Protein 4K4C (pdb70)

Radius of gyration: 22.07 Å; Cα contacts (8 Å, |Δi|>4): 1581; chains: 4; bounding box: 54×56×49 Å

GO terms:
  GO:0005515 protein binding (F, IPI)
  GO:0016289 acyl-CoA hydrolase activity (F, IDA)
  GO:0005829 cytosol (C, IDA)
  GO:0016788 hydrolase activity, acting on ester bonds (F, IDA)
  GO:0016790 thiolester hydrolase activity (F, IDA)
  GO:0042802 identical protein binding (F, IDA)
  GO:0009239 enterobactin biosynthetic process (P, IMP)

Organism: Escherichia coli (strain K12) (NCBI:txid83333)

Nearest PDB structures (foldseek):
  4k4c-assembly1_D  TM=1.007E+00  e=5.378E-30  Escherichia coli K-12
  1vh9-assembly1_A  TM=9.965E-01  e=1.168E-26  Escherichia coli
  1vh5-assembly1_A  TM=9.904E-01  e=1.050E-21  Escherichia coli
  1vi8-assembly1_B  TM=9.900E-01  e=7.384E-21  Escherichia coli
  3lz7-assembly1_A  TM=9.759E-01  e=2.017E-20  Haemophilus influenzae

Sequence (548 aa):
MIWKRHLTLDELNATSDNTMVAHLGIVVYTRLGDDVLEAEMPVDTRTHQPFGLLHGGASAALAETLGSMAGFMMTRDGQCVVGTEELNATHHRPVSEGKVRGVCQPLHLGRQNQSWEIVVFDEQGRRCCCCTCRLGTAVLGMIWKRHLTLDELNATSDNTMVAHLGIVVYTRLGDDVLEEAEMPVDTRTHQPFGLLHGGASAALAETLGSMAGFMMTRDGQCVVGTEELNATHHRPVSEGKVRGVCQPLHLGRQNQSWEIVVFDEQGRRRCCCCTCRLGTAVLGMIWKRHLTLDELNATSDNTMVAHLGIVYTRLGDDVLEAEMPVDTRTHQPFGLLHGGASAALAETLGSMAGFMMTRDGQCVVGTTEELNATHHRPVSEGKVRGVCQPLHLGRQNQSWEIVVFDEQGRRCCCCTCRLGTAVLGMIWKRHLTLDELNATSDNTMVAHLGIVYTRLGDDVVLEAEMPVDTRTHQPFGLLHGGASAALAETLGSMAGFMMTRDGQCCVVGTEELNATHHRPVSEGKVRGVCQPLHLGRQNQSWEIVVFDEQGRRCCCTCRLGTAVLG

Solvent-accessible surface area: 20728 Å² total; per-residue (Å²): 142,44,14,84,39,122,33,82,57,117,89,0,46,56,39,4,95,113,6,0,2,48,48,0,16,7,72,3,51,117,56,12,96,61,7,0,10,0,52,0,16,12,46,67,84,0,36,29,38,97,37,46,19,6,12,0,0,5,0,0,0,0,8,4,0,0,23,5,0,0,25,0,22,2,148,130,76,49,43,6,33,11,36,13,0,1,0,15,34,23,81,94,10,70,117,31,112,1,100,0,17,1,65,36,32,24,64,26,199,76,56,7,2,0,44,0,8,0,42,9,98,121,51,107,70,6,1,9,1,8,0,10,1,8,17,76,102,114,58,18,110,38,101,26,78,60,117,93,0,43,58,42,4,96,113,7,0,1,48,44,0,21,8,60,4,51,122,26,13,83,58,10,0,18,0,47,0,16,9,47,78,86,0,37,28,38,105,35,46,20,6,12,0,0,4,0,0,0,0,8,4,0,0,23,5,0,0,29,0,22,4,148,129,79,46,42,8,33,11,30,13,0,0,0,13,31,21,94,98,12,64,139,31,103,0,78,0,17,0,67,37,32,44,69,26,199,93,60,8,2,0,42,0,9,1,44,18,129,143,43,99,60,5,2,9,1,8,0,11,1,8,18,65,109,134,53,14,93,39,134,46,77,55,120,82,0,40,67,45,2,95,126,13,0,1,36,47,0,16,4,75,3,49,122,53,16,89,67,7,0,14,0,39,0,34,10,47,70,76,0,35,28,41,99,36,43,20,6,11,0,0,5,0,0,0,0,7,4,0,0,24,5,0,0,30,0,14,0,151,132,72,37,71,12,40,12,38,8,0,0,0,15,33,20,89,100,12,63,127,39,85,0,82,0,17,0,71,37,27,42,73,26,211,79,54,8,3,1,43,0,10,1,45,10,97,119,54,106,65,4,2,10,1,8,0,8,1,15,18,76,110,118,44,6,132,61,124,40,71,60,121,85,0,48,61,38,6,98,115,6,0,1,49,51,0,18,6,76,3,53,122,44,20,93,64,7,0,18,0,53,0,18,7,45,70,85,0,33,27,40,94,34,46,21,6,11,0,0,3,0,0,0,0,6,4,0,0,22,6,0,0,22,0,30,1,155,133,71,23,75,9,37,13,43,13,0,2,0,11,33,21,81,90,16,56,133,42,83,0,78,0,17,0,75,37,26,41,68,24,221,118,58,7,4,0,43,0,7,0,42,7,118,135,40,96,65,4,2,10,1,9,0,15,1,13,20,72,90

Foldseek 3Di:
DQFPADDDQVRVQVVCPPHVCVQQVKGWDDDDPFKTKIKGFQDPSQDDPVQWGHPVSVQVVQQSRVQVSLVRNDDPPKHKDWDDKDKDFADIHRGDMKMKMKGWPANDPFKTKIWIFIAHPVRDTGMIMIIMMTIGD/DLFPADDDQVRLQVVCPPHVCVQQVWGWDDDDPFKTKIKGWQDPSQDDPPQWGDVVVVQVRVQSRAQVSLVRNDDPVKHKHWDDKDKDFADIHRGDMKMKMKGWDDDDPFKTKIWIFIAGPVRHTGMIMIIMMTMDD/DQFPADDDQVRLQVVQPPHVCVQQPKGWDDDDPFKTKIKGFQDPSQDDPVQWGHPVSVQVNVLSRVLVSLVRNDDPPKHKDWDDKDKDFADIHRGTMKMKMKGWDADDPFKTKIWIWIGGPVGHTGMIMMIMMTIGD/DQFPADDDQVRLQVVCPPHVCVQQVKGWDDDDPFKTKIKGWQDPSQDDPPQWGHVVSVQVRVLSRVLVRVQRNADDVKHKDWDDKDKDFAAIHRGGMKMKMKGWDDDDQFKTKIWIFIADPVRHTGMIMMIMMGMDD

CATH classification: 3.10.129.10

Structure (mmCIF, N/CA/C/O backbone):
data_4K4C
#
_entry.id   4K4C
#
_cell.length_a   51.470
_cell.length_b   59.175
_cell.length_c   85.829
_cell.angle_alpha   90.00
_cell.angle_beta   90.20
_cell.angle_gamma   90.00
#
_symmetry.space_group_name_H-M   'P 1 21 1'
#
loop_
_entity.id
_entity.type
_entity.pdbx_description
1 polymer 'Proofreading thioesterase EntH'
2 non-polymer 'phenacyl coenzyme A'
3 water water
#
loop_
_atom_site.group_PDB
_atom_site.id
_atom_site.type_symbol
_atom_site.label_atom_id
_atom_site.label_alt_id
_atom_site.label_comp_id
_atom_site.label_asym_id
_atom_site.label_entity_id
_atom_site.label_seq_id
_atom_site.pdbx_PDB_ins_code
_atom_site.Cartn_x
_atom_site.Cartn_y
_atom_site.Cartn_z
_atom_site.occupancy
_atom_site.B_iso_or_equiv
_atom_site.auth_seq_id
_atom_site.auth_comp_id
_atom_site.auth_asym_id
_atom_site.auth_atom_id
_atom_site.pdbx_PDB_model_num
ATOM 1 N N . MET A 1 1 ? 25.889 4.594 -1.561 1.00 44.28 1 MET A N 1
ATOM 2 C CA . MET A 1 1 ? 25.939 3.568 -0.519 1.00 46.07 1 MET A CA 1
ATOM 3 C C . MET A 1 1 ? 26.563 4.164 0.739 1.00 35.47 1 MET A C 1
ATOM 4 O O . MET A 1 1 ? 27.764 4.419 0.783 1.00 44.35 1 MET A O 1
ATOM 9 N N . ILE A 1 2 ? 25.742 4.392 1.760 1.00 40.80 2 ILE A N 1
ATOM 10 C CA . ILE A 1 2 ? 26.163 5.202 2.905 1.00 35.18 2 ILE A CA 1
ATOM 11 C C . ILE A 1 2 ? 27.136 4.514 3.875 1.00 28.10 2 ILE A C 1
ATOM 12 O O . ILE A 1 2 ? 27.990 5.173 4.464 1.00 36.01 2 ILE A O 1
ATOM 17 N N . TRP A 1 3 ? 27.025 3.196 4.023 1.00 34.81 3 TRP A N 1
ATOM 18 C CA . TRP A 1 3 ? 27.763 2.478 5.073 1.00 28.47 3 TRP A CA 1
ATOM 19 C C . TRP A 1 3 ? 29.278 2.625 4.999 1.00 39.33 3 TRP A C 1
ATOM 20 O O . TRP A 1 3 ? 29.884 2.479 3.931 1.00 41.76 3 TRP A O 1
ATOM 31 N N . LYS A 1 4 ? 29.887 2.889 6.150 1.00 27.13 4 LYS A N 1
ATOM 32 C CA . LYS A 1 4 ? 31.338 3.016 6.238 1.00 34.37 4 LYS A CA 1
ATOM 33 C C . LYS A 1 4 ? 31.950 1.776 6.876 1.00 35.67 4 LYS A C 1
ATOM 34 O O . LYS A 1 4 ? 33.133 1.472 6.685 1.00 36.56 4 LYS A O 1
ATOM 40 N N . ARG A 1 5 ? 31.121 1.055 7.620 1.00 24.46 5 ARG A N 1
ATOM 41 C CA . ARG A 1 5 ? 31.519 -0.197 8.236 1.00 34.80 5 ARG A CA 1
ATOM 42 C C . ARG A 1 5 ? 30.607 -1.266 7.663 1.00 41.24 5 ARG A C 1
ATOM 43 O O . ARG A 1 5 ? 29.384 -1.135 7.714 1.00 39.58 5 ARG A O 1
ATOM 51 N N . HIS A 1 6 ? 31.189 -2.321 7.110 1.00 39.13 6 HIS A N 1
ATOM 52 C CA . HIS A 1 6 ? 30.397 -3.278 6.349 1.00 37.36 6 HIS A CA 1
ATOM 53 C C . HIS A 1 6 ? 30.218 -4.597 7.076 1.00 37.81 6 HIS A C 1
ATOM 54 O O . HIS A 1 6 ? 31.188 -5.299 7.361 1.00 39.63 6 HIS A O 1
ATOM 61 N N . LEU A 1 7 ? 28.963 -4.908 7.392 1.00 34.26 7 LEU A N 1
ATOM 62 C CA . LEU A 1 7 ? 28.607 -6.160 8.048 1.00 31.00 7 LEU A CA 1
ATOM 63 C C . LEU A 1 7 ? 27.556 -6.882 7.211 1.00 30.36 7 LEU A C 1
ATOM 64 O O . LEU A 1 7 ? 26.709 -6.240 6.585 1.00 30.03 7 LEU A O 1
ATOM 69 N N . THR A 1 8 ? 27.602 -8.210 7.192 1.00 28.27 8 THR A N 1
ATOM 70 C CA . THR A 1 8 ? 26.540 -8.985 6.562 1.00 28.58 8 THR A CA 1
ATOM 71 C C . THR A 1 8 ? 25.374 -9.072 7.539 1.00 24.63 8 THR A C 1
ATOM 72 O O . THR A 1 8 ? 25.517 -8.691 8.705 1.00 25.75 8 THR A O 1
ATOM 76 N N . LEU A 1 9 ? 24.227 -9.567 7.070 1.00 22.39 9 LEU A N 1
ATOM 77 C CA . LEU A 1 9 ? 23.073 -9.780 7.942 1.00 25.87 9 LEU A CA 1
ATOM 78 C C . LEU A 1 9 ? 23.410 -10.808 9.012 1.00 28.62 9 LEU A C 1
ATOM 79 O O . LEU A 1 9 ? 22.956 -10.705 10.152 1.00 23.61 9 LEU A O 1
ATOM 84 N N . ASP A 1 10 ? 24.211 -11.806 8.639 1.00 31.14 10 ASP A N 1
ATOM 85 C CA . ASP A 1 10 ? 24.680 -12.804 9.595 1.00 27.04 10 ASP A CA 1
ATOM 86 C C . ASP A 1 10 ? 25.506 -12.189 10.724 1.00 28.41 10 ASP A C 1
ATOM 87 O O . ASP A 1 10 ? 25.339 -12.546 11.896 1.00 26.20 10 ASP A O 1
ATOM 92 N N . GLU A 1 11 ? 26.414 -11.285 10.372 1.00 22.79 11 GLU A N 1
ATOM 93 C CA . GLU A 1 11 ? 27.219 -10.616 11.386 1.00 24.44 11 GLU A CA 1
ATOM 94 C C . GLU A 1 11 ? 26.334 -9.713 12.238 1.00 29.46 11 GLU A C 1
ATOM 95 O O . GLU A 1 11 ? 26.464 -9.682 13.461 1.00 24.71 11 GLU A O 1
ATOM 101 N N . LEU A 1 12 ? 25.436 -8.975 11.585 1.00 22.92 12 LEU A N 1
ATOM 102 C CA . LEU A 1 12 ? 24.479 -8.133 12.305 1.00 22.34 12 LEU A CA 1
ATOM 103 C C . LEU A 1 12 ? 23.666 -8.952 13.308 1.00 20.99 12 LEU A C 1
ATOM 104 O O . LEU A 1 12 ? 23.563 -8.591 14.482 1.00 21.18 12 LEU A O 1
ATOM 109 N N . ASN A 1 13 ? 23.103 -10.067 12.848 1.00 24.65 13 ASN A N 1
ATOM 110 C CA . ASN A 1 13 ? 22.280 -10.898 13.725 1.00 22.33 13 ASN A CA 1
ATOM 111 C C . ASN A 1 13 ? 23.059 -11.540 14.870 1.00 22.71 13 ASN A C 1
ATOM 112 O O . ASN A 1 13 ? 22.506 -11.795 15.953 1.00 20.49 13 ASN A O 1
ATOM 117 N N . ALA A 1 14 ? 24.349 -11.775 14.645 1.00 24.93 14 ALA A N 1
ATOM 118 C CA . ALA A 1 14 ? 25.206 -12.312 15.701 1.00 26.70 14 ALA A CA 1
ATOM 119 C C . ALA A 1 14 ? 25.495 -11.277 16.789 1.00 29.03 14 ALA A C 1
ATOM 120 O O . ALA A 1 14 ? 25.772 -11.647 17.935 1.00 27.58 14 ALA A O 1
ATOM 122 N N . THR A 1 15 ? 25.436 -9.989 16.446 1.00 23.90 15 THR A N 1
ATOM 123 C CA . THR A 1 15 ? 25.619 -8.940 17.460 1.00 19.07 15 THR A CA 1
ATOM 124 C C . THR A 1 15 ? 24.525 -8.983 18.521 1.00 19.51 15 THR A C 1
ATOM 125 O O . THR A 1 15 ? 24.701 -8.471 19.630 1.00 28.16 15 THR A O 1
ATOM 129 N N . SER A 1 16 ? 23.400 -9.599 18.182 1.00 21.57 16 SER A N 1
ATOM 130 C CA . SER A 1 16 ? 22.239 -9.590 19.062 1.00 21.15 16 SER A CA 1
ATOM 131 C C . SER A 1 16 ? 22.362 -10.563 20.209 1.00 22.91 16 SER A C 1
ATOM 132 O O . SER A 1 16 ? 21.632 -10.443 21.186 1.00 20.66 16 SER A O 1
ATOM 135 N N . ASP A 1 17 ? 23.296 -11.507 20.090 1.00 28.22 17 ASP A N 1
ATOM 136 C CA . ASP A 1 17 ? 23.542 -12.506 21.132 1.00 32.61 17 ASP A CA 1
ATOM 137 C C . ASP A 1 17 ? 23.640 -11.889 22.520 1.00 23.30 17 ASP A C 1
ATOM 138 O O . ASP A 1 17 ? 24.408 -10.943 22.739 1.00 24.75 17 ASP A O 1
ATOM 143 N N . ASN A 1 18 ? 22.871 -12.445 23.452 1.00 20.30 18 ASN A N 1
ATOM 144 C CA . ASN A 1 18 ? 22.875 -11.989 24.839 1.00 26.41 18 ASN A CA 1
ATOM 145 C C . ASN A 1 18 ? 22.578 -10.495 24.985 1.00 27.71 18 ASN A C 1
ATOM 146 O O . ASN A 1 18 ? 23.156 -9.822 25.840 1.00 19.62 18 ASN A O 1
ATOM 151 N N . THR A 1 19 ? 21.691 -9.980 24.134 1.00 21.36 19 THR A N 1
ATOM 152 C CA . THR A 1 19 ? 21.182 -8.618 24.290 1.00 17.55 19 THR A CA 1
ATOM 153 C C . THR A 1 19 ? 19.659 -8.618 24.241 1.00 20.68 19 THR A C 1
ATOM 154 O O . THR A 1 19 ? 19.033 -9.650 23.974 1.00 16.58 19 THR A O 1
ATOM 158 N N . MET A 1 20 ? 19.072 -7.451 24.492 1.00 17.68 20 MET A N 1
ATOM 159 C CA . MET A 1 20 ? 17.630 -7.256 24.394 1.00 15.53 20 MET A CA 1
ATOM 160 C C . MET A 1 20 ? 17.150 -7.469 22.973 1.00 13.26 20 MET A C 1
ATOM 161 O O . MET A 1 20 ? 15.971 -7.782 22.749 1.00 14.44 20 MET A O 1
ATOM 166 N N . VAL A 1 21 ? 18.038 -7.261 22.000 1.00 18.90 21 VAL A N 1
ATOM 167 C CA . VAL A 1 21 ? 17.638 -7.369 20.600 1.00 16.53 21 VAL A CA 1
ATOM 168 C C . VAL A 1 21 ? 17.186 -8.795 20.314 1.00 19.37 21 VAL A C 1
ATOM 169 O O . VAL A 1 21 ? 16.054 -9.023 19.873 1.00 14.93 21 VAL A O 1
ATOM 173 N N . ALA A 1 22 ? 18.055 -9.752 20.604 1.00 15.29 22 ALA A N 1
ATOM 174 C CA . ALA A 1 22 ? 17.691 -11.168 20.482 1.00 19.46 22 ALA A CA 1
ATOM 175 C C . ALA A 1 22 ? 16.557 -11.531 21.443 1.00 21.24 22 ALA A C 1
ATOM 176 O O . ALA A 1 22 ? 15.710 -12.372 21.146 1.00 16.66 22 ALA A O 1
ATOM 178 N N . HIS A 1 23 ? 16.529 -10.889 22.601 1.00 19.67 23 HIS A N 1
ATOM 179 C CA . HIS A 1 23 ? 15.517 -11.215 23.597 1.00 16.62 23 HIS A CA 1
ATOM 180 C C . HIS A 1 23 ? 14.095 -10.879 23.093 1.00 16.43 23 HIS A C 1
ATOM 181 O O . HIS A 1 23 ? 13.139 -11.578 23.424 1.00 16.02 23 HIS A O 1
ATOM 188 N N . LEU A 1 24 ? 13.959 -9.830 22.281 1.00 15.45 24 LEU A N 1
ATOM 189 C CA . LEU A 1 24 ? 12.651 -9.470 21.699 1.00 16.27 24 LEU A CA 1
ATOM 190 C C . LEU A 1 24 ? 12.355 -10.198 20.401 1.00 16.20 24 LEU A C 1
ATOM 191 O O . LEU A 1 24 ? 11.306 -9.982 19.777 1.00 15.77 24 LEU A O 1
ATOM 196 N N . GLY A 1 25 ? 13.279 -11.050 19.983 1.00 14.16 25 GLY A N 1
ATOM 197 C CA . GLY A 1 25 ? 13.068 -11.846 18.788 1.00 16.69 25 GLY A CA 1
ATOM 198 C C . GLY A 1 25 ? 13.293 -11.026 17.541 1.00 17.75 25 GLY A C 1
ATOM 199 O O . GLY A 1 25 ? 12.829 -11.376 16.457 1.00 17.13 25 GLY A O 1
ATOM 200 N N . ILE A 1 26 ? 14.013 -9.922 17.692 1.00 19.30 26 ILE A N 1
ATOM 201 C CA . ILE A 1 26 ? 14.313 -9.082 16.543 1.00 15.63 26 ILE A CA 1
ATOM 202 C C . ILE A 1 26 ? 15.380 -9.738 15.672 1.00 13.09 26 ILE A C 1
ATOM 203 O O . ILE A 1 26 ? 16.419 -10.181 16.163 1.00 18.47 26 ILE A O 1
ATOM 208 N N A VAL A 1 27 ? 15.121 -9.834 14.377 0.0000 16.74 27 VAL A N 1
ATOM 209 N N B VAL A 1 27 ? 15.108 -9.756 14.371 1.00 16.70 27 VAL A N 1
ATOM 210 C CA A VAL A 1 27 ? 16.151 -10.291 13.456 0.0000 17.61 27 VAL A CA 1
ATOM 211 C CA B VAL A 1 27 ? 16.004 -10.322 13.368 1.00 17.54 27 VAL A CA 1
ATOM 212 C C A VAL A 1 27 ? 16.214 -9.373 12.245 0.0000 18.43 27 VAL A C 1
ATOM 213 C C B VAL A 1 27 ? 16.183 -9.312 12.244 1.00 18.46 27 VAL A C 1
ATOM 214 O O A VAL A 1 27 ? 15.197 -9.037 11.633 0.0000 17.83 27 VAL A O 1
ATOM 215 O O B VAL A 1 27 ? 15.194 -8.862 11.667 1.00 17.57 27 VAL A O 1
ATOM 222 N N . TYR A 1 28 ? 17.427 -8.944 11.930 1.00 17.03 28 TYR A N 1
ATOM 223 C CA . TYR A 1 28 ? 17.669 -8.065 10.794 1.00 21.07 28 TYR A CA 1
ATOM 224 C C . TYR A 1 28 ? 17.391 -8.831 9.511 1.00 24.94 28 TYR A C 1
ATOM 225 O O . TYR A 1 28 ? 17.814 -9.977 9.358 1.00 23.04 28 TYR A O 1
ATOM 234 N N . THR A 1 29 ? 16.695 -8.192 8.579 1.00 17.94 29 THR A N 1
ATOM 235 C CA . THR A 1 29 ? 16.120 -8.905 7.456 1.00 20.16 29 THR A CA 1
ATOM 236 C C . THR A 1 29 ? 16.569 -8.315 6.141 1.00 23.17 29 THR A C 1
ATOM 237 O O . THR A 1 29 ? 16.500 -8.971 5.110 1.00 20.40 29 THR A O 1
ATOM 241 N N . ARG A 1 30 ? 17.035 -7.073 6.180 1.00 19.75 30 ARG A N 1
ATOM 242 C CA . ARG A 1 30 ? 17.507 -6.423 4.961 1.00 21.40 30 ARG A CA 1
ATOM 243 C C . ARG A 1 30 ? 18.526 -5.330 5.247 1.00 24.05 30 ARG A C 1
ATOM 244 O O . ARG A 1 30 ? 18.321 -4.473 6.128 1.00 19.20 30 ARG A O 1
ATOM 252 N N . LEU A 1 31 ? 19.628 -5.365 4.499 1.00 22.23 31 LEU A N 1
ATOM 253 C CA . LEU A 1 31 ? 20.601 -4.276 4.506 1.00 19.59 31 LEU A CA 1
ATOM 254 C C . LEU A 1 31 ? 20.693 -3.747 3.096 1.00 26.71 31 LEU A C 1
ATOM 255 O O . LEU A 1 31 ? 21.242 -4.413 2.216 1.00 21.98 31 LEU A O 1
ATOM 260 N N . GLY A 1 32 ? 20.126 -2.565 2.872 1.00 19.13 32 GLY A N 1
ATOM 261 C CA . GLY A 1 32 ? 20.164 -1.943 1.560 1.00 23.96 32 GLY A CA 1
ATOM 262 C C . GLY A 1 32 ? 21.247 -0.891 1.530 1.00 25.26 32 GLY A C 1
ATOM 263 O O . GLY A 1 32 ? 22.003 -0.734 2.506 1.00 26.17 32 GLY A O 1
ATOM 264 N N . ASP A 1 33 ? 21.331 -0.165 0.419 1.00 24.57 33 ASP A N 1
ATOM 265 C CA . ASP A 1 33 ? 22.355 0.859 0.265 1.00 24.82 33 ASP A CA 1
ATOM 266 C C . ASP A 1 33 ? 22.226 1.973 1.299 1.00 26.79 33 ASP A C 1
ATOM 267 O O . ASP A 1 33 ? 23.230 2.545 1.729 1.00 29.61 33 ASP A O 1
ATOM 272 N N . ASP A 1 34 ? 20.991 2.279 1.693 1.00 26.86 34 ASP A N 1
ATOM 273 C CA . ASP A 1 34 ? 20.725 3.391 2.605 1.00 29.06 34 ASP A CA 1
ATOM 274 C C . ASP A 1 34 ? 19.567 3.043 3.521 1.00 25.22 34 ASP A C 1
ATOM 275 O O . ASP A 1 34 ? 18.816 3.926 3.949 1.00 19.45 34 ASP A O 1
ATOM 280 N N . VAL A 1 35 ? 19.397 1.757 3.792 1.00 19.23 35 VAL A N 1
ATOM 281 C CA . VAL A 1 35 ? 18.271 1.301 4.590 1.00 23.24 35 VAL A CA 1
ATOM 282 C C . VAL A 1 35 ? 18.648 0.045 5.362 1.00 22.01 35 VAL A C 1
ATOM 283 O O . VAL A 1 35 ? 19.357 -0.826 4.841 1.00 19.83 35 VAL A O 1
ATOM 287 N N . LEU A 1 36 ? 18.192 -0.025 6.612 1.00 14.43 36 LEU A N 1
ATOM 288 C CA . LEU A 1 36 ? 18.334 -1.216 7.452 1.00 18.86 36 LEU A CA 1
ATOM 289 C C . LEU A 1 36 ? 16.934 -1.654 7.885 1.00 20.41 36 LEU A C 1
ATOM 290 O O . LEU A 1 36 ? 16.127 -0.816 8.297 1.00 18.87 36 LEU A O 1
ATOM 295 N N . GLU A 1 37 ? 16.627 -2.946 7.783 1.00 16.03 37 GLU A N 1
ATOM 296 C CA . GLU A 1 37 ? 15.298 -3.431 8.171 1.00 17.53 37 GLU A CA 1
ATOM 297 C C . GLU A 1 37 ? 15.394 -4.619 9.118 1.00 22.88 37 GLU A C 1
ATOM 298 O O . GLU A 1 37 ? 16.289 -5.451 8.993 1.00 19.61 37 GLU A O 1
ATOM 304 N N . ALA A 1 38 ? 14.466 -4.694 10.066 1.00 22.10 38 ALA A N 1
ATOM 305 C CA . ALA A 1 38 ? 14.380 -5.864 10.935 1.00 18.78 38 ALA A CA 1
ATOM 306 C C . ALA A 1 38 ? 12.924 -6.219 11.200 1.00 17.35 38 ALA A C 1
ATOM 307 O O . ALA A 1 38 ? 12.039 -5.371 11.060 1.00 16.49 38 ALA A O 1
ATOM 309 N N . GLU A 1 39 ? 12.683 -7.477 11.575 1.00 17.33 39 GLU A N 1
ATOM 310 C CA . GLU A 1 39 ? 11.341 -7.953 11.904 1.00 17.50 39 GLU A CA 1
ATOM 311 C C . GLU A 1 39 ? 11.295 -8.242 13.393 1.00 15.52 39 GLU A C 1
ATOM 312 O O . GLU A 1 39 ? 12.322 -8.538 14.006 1.00 18.76 39 GLU A O 1
ATOM 318 N N . MET A 1 40 ? 10.102 -8.162 13.970 1.00 16.90 40 MET A N 1
ATOM 319 C CA . MET A 1 40 ? 9.931 -8.401 15.398 1.00 18.69 40 MET A CA 1
ATOM 320 C C . MET A 1 40 ? 8.596 -9.075 15.594 1.00 16.07 40 MET A C 1
ATOM 321 O O . MET A 1 40 ? 7.594 -8.633 15.031 1.00 15.98 40 MET A O 1
ATOM 326 N N . PRO A 1 41 ? 8.566 -10.140 16.411 1.00 15.18 41 PRO A N 1
ATOM 327 C CA . PRO A 1 41 ? 7.299 -10.838 16.642 1.00 17.31 41 PRO A CA 1
ATOM 328 C C . PRO A 1 41 ? 6.327 -10.018 17.482 1.00 20.46 41 PRO A C 1
ATOM 329 O O . PRO A 1 41 ? 6.755 -9.224 18.325 1.00 20.17 41 PRO A O 1
ATOM 333 N N . VAL A 1 42 ? 5.029 -10.206 17.252 1.00 18.52 42 VAL A N 1
ATOM 334 C CA . VAL A 1 42 ? 4.026 -9.694 18.180 1.00 18.14 42 VAL A CA 1
ATOM 335 C C . VAL A 1 42 ? 3.506 -10.884 18.977 1.00 23.43 42 VAL A C 1
ATOM 336 O O . VAL A 1 42 ? 2.530 -11.528 18.587 1.00 21.15 42 VAL A O 1
ATOM 340 N N . ASP A 1 43 ? 4.196 -11.203 20.069 1.00 18.84 43 ASP A N 1
ATOM 341 C CA . ASP A 1 43 ? 3.776 -12.308 20.933 1.00 19.86 43 ASP A CA 1
ATOM 342 C C . ASP A 1 43 ? 4.034 -11.960 22.396 1.00 17.81 43 ASP A C 1
ATOM 343 O O . ASP A 1 43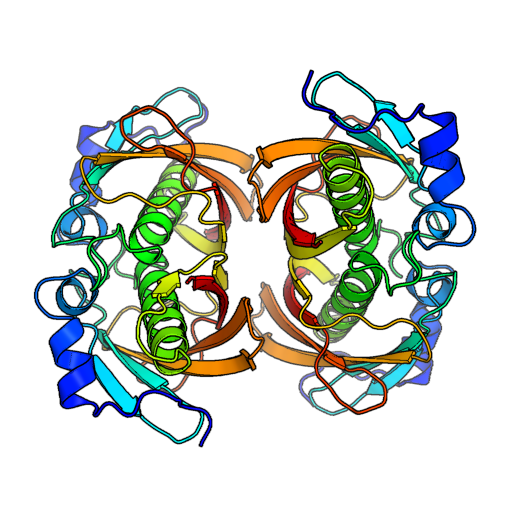 ? 4.185 -10.783 22.727 1.00 17.29 43 ASP A O 1
ATOM 348 N N . THR A 1 44 ? 4.075 -12.956 23.275 1.00 19.20 44 THR A N 1
ATOM 349 C CA . THR A 1 44 ? 4.197 -12.685 24.712 1.00 18.26 44 THR A CA 1
ATOM 350 C C . THR A 1 44 ? 5.462 -11.896 25.068 1.00 19.01 44 THR A C 1
ATOM 351 O O . THR A 1 44 ? 5.491 -11.195 26.075 1.00 18.70 44 THR A O 1
ATOM 355 N N . ARG A 1 45 ? 6.493 -11.995 24.229 1.00 19.62 45 ARG A N 1
ATOM 356 C CA . ARG A 1 45 ? 7.761 -11.314 24.488 1.00 15.25 45 ARG A CA 1
ATOM 357 C C . ARG A 1 45 ? 7.631 -9.803 24.259 1.00 18.91 45 ARG A C 1
ATOM 358 O O . ARG A 1 45 ? 8.444 -9.033 24.761 1.00 17.48 45 ARG A O 1
ATOM 366 N N . THR A 1 46 ? 6.631 -9.391 23.472 1.00 17.40 46 THR A N 1
ATOM 367 C CA . THR A 1 46 ? 6.457 -7.981 23.102 1.00 13.79 46 THR A CA 1
ATOM 368 C C . THR A 1 46 ? 5.053 -7.413 23.371 1.00 21.84 46 THR A C 1
ATOM 369 O O . THR A 1 46 ? 4.789 -6.255 23.057 1.00 15.17 46 THR A O 1
ATOM 373 N N . HIS A 1 47 ? 4.155 -8.226 23.926 1.00 16.36 47 HIS A N 1
ATOM 374 C CA . HIS A 1 47 ? 2.780 -7.803 24.226 1.00 20.31 47 HIS A CA 1
ATOM 375 C C . HIS A 1 47 ? 2.706 -6.860 25.427 1.00 12.71 47 HIS A C 1
ATOM 376 O O . HIS A 1 47 ? 3.582 -6.882 26.294 1.00 19.44 47 HIS A O 1
ATOM 383 N N . GLN A 1 48 ? 1.653 -6.044 25.479 1.00 17.19 48 GLN A N 1
ATOM 384 C CA . GLN A 1 48 ? 1.248 -5.401 26.734 1.00 17.03 48 GLN A CA 1
ATOM 385 C C . GLN A 1 48 ? 0.120 -6.243 27.366 1.00 21.04 48 GLN A C 1
ATOM 386 O O . GLN A 1 48 ? -0.320 -7.233 26.759 1.00 15.79 48 GLN A O 1
ATOM 392 N N . PRO A 1 49 ? -0.316 -5.907 28.599 1.00 20.65 49 PRO A N 1
ATOM 393 C CA . PRO A 1 49 ? -1.237 -6.821 29.295 1.00 25.06 49 PRO A CA 1
ATOM 394 C C . PRO A 1 49 ? -2.619 -6.987 28.653 1.00 25.43 49 PRO A C 1
ATOM 395 O O . PRO A 1 49 ? -3.392 -7.830 29.103 1.00 25.58 49 PRO A O 1
ATOM 399 N N . PHE A 1 50 ? -2.930 -6.205 27.627 1.00 21.02 50 PHE A N 1
ATOM 400 C CA . PHE A 1 50 ? -4.266 -6.240 27.039 1.00 21.03 50 PHE A CA 1
ATOM 401 C C . PHE A 1 50 ? -4.258 -6.742 25.601 1.00 22.29 50 PHE A C 1
ATOM 402 O O . PHE A 1 50 ? -5.181 -6.468 24.832 1.00 34.29 50 PHE A O 1
ATOM 410 N N . GLY A 1 51 ? -3.204 -7.472 25.244 1.00 19.17 51 GLY A N 1
ATOM 411 C CA . GLY A 1 51 ? -3.168 -8.201 23.986 1.00 25.16 51 GLY A CA 1
ATOM 412 C C . GLY A 1 51 ? -2.598 -7.473 22.777 1.00 27.20 51 GLY A C 1
ATOM 413 O O . GLY A 1 51 ? -2.550 -8.034 21.679 1.00 29.49 51 GLY A O 1
ATOM 414 N N . LEU A 1 52 ? -2.178 -6.224 22.962 1.00 27.77 52 LEU A N 1
ATOM 415 C CA . LEU A 1 52 ? -1.587 -5.460 21.865 1.00 22.59 52 LEU A CA 1
ATOM 416 C C . LEU A 1 52 ? -0.062 -5.494 21.930 1.00 17.95 52 LEU A C 1
ATOM 417 O O . LEU A 1 52 ? 0.529 -5.794 22.975 1.00 21.89 52 LEU A O 1
ATOM 422 N N . LEU A 1 53 ? 0.571 -5.173 20.806 1.00 15.11 53 LEU A N 1
ATOM 423 C CA . LEU A 1 53 ? 2.004 -4.909 20.792 1.00 14.97 53 LEU A CA 1
ATOM 424 C C . LEU A 1 53 ? 2.315 -3.744 21.743 1.00 12.87 53 LEU A C 1
ATOM 425 O O . LEU A 1 53 ? 1.706 -2.679 21.638 1.00 13.91 53 LEU A O 1
ATOM 430 N N . HIS A 1 54 ? 3.262 -3.964 22.655 1.00 14.40 54 HIS A N 1
ATOM 431 C CA . HIS A 1 54 ? 3.708 -2.959 23.621 1.00 15.60 54 HIS A CA 1
ATOM 432 C C . HIS A 1 54 ? 4.346 -1.796 22.863 1.00 16.38 54 HIS A C 1
ATOM 433 O O . HIS A 1 54 ? 5.142 -2.016 21.949 1.00 17.12 54 HIS A O 1
ATOM 440 N N . GLY A 1 55 ? 4.031 -0.563 23.253 1.00 14.05 55 GLY A N 1
ATOM 441 C CA . GLY A 1 55 ? 4.597 0.589 22.572 1.00 13.92 55 GLY A CA 1
ATOM 442 C C . GLY A 1 55 ? 6.099 0.623 22.785 1.00 17.83 55 GLY A C 1
ATOM 443 O O . GLY A 1 55 ? 6.850 1.140 21.945 1.00 13.71 55 GLY A O 1
ATOM 444 N N . GLY A 1 56 ? 6.534 0.061 23.910 1.00 12.95 56 GLY A N 1
ATOM 445 C CA . GLY A 1 56 ? 7.943 0.000 24.256 1.00 10.12 56 GLY A CA 1
ATOM 446 C C . GLY A 1 56 ? 8.696 -0.953 23.346 1.00 11.01 56 GLY A C 1
ATOM 447 O O . GLY A 1 56 ? 9.919 -0.834 23.179 1.00 12.90 56 GLY A O 1
ATOM 448 N N . ALA A 1 57 ? 7.983 -1.898 22.742 1.00 12.92 57 ALA A N 1
ATOM 449 C CA . ALA A 1 57 ? 8.646 -2.830 21.822 1.00 17.04 57 ALA A CA 1
ATOM 450 C C . ALA A 1 57 ? 8.975 -2.151 20.496 1.00 11.13 57 ALA A C 1
ATOM 451 O O . ALA A 1 57 ? 10.078 -2.317 19.942 1.00 13.72 57 ALA A O 1
ATOM 453 N N . SER A 1 58 ? 8.018 -1.397 19.969 1.00 13.15 58 SER A N 1
ATOM 454 C CA . SER A 1 58 ? 8.273 -0.586 18.783 1.00 18.49 58 SER A CA 1
ATOM 455 C C . SER A 1 58 ? 9.404 0.404 19.039 1.00 16.43 58 SER A C 1
ATOM 456 O O . SER A 1 58 ? 10.257 0.605 18.173 1.00 12.29 58 SER A O 1
ATOM 459 N N . ALA A 1 59 ? 9.384 1.043 20.212 1.00 15.54 59 ALA A N 1
ATOM 460 C CA . ALA A 1 59 ? 10.451 1.952 20.624 1.00 13.62 59 ALA A CA 1
ATOM 461 C C . ALA A 1 59 ? 11.816 1.260 20.634 1.00 15.08 59 ALA A C 1
ATOM 462 O O . ALA A 1 59 ? 12.793 1.800 20.106 1.00 14.68 59 ALA A O 1
ATOM 464 N N . ALA A 1 60 ? 11.883 0.068 21.229 1.00 12.31 60 ALA A N 1
ATOM 465 C CA . ALA A 1 60 ? 13.148 -0.654 21.324 1.00 13.86 60 ALA A CA 1
ATOM 466 C C . ALA A 1 60 ? 13.616 -1.104 19.946 1.00 12.84 60 ALA A C 1
ATOM 467 O O . ALA A 1 60 ? 14.816 -1.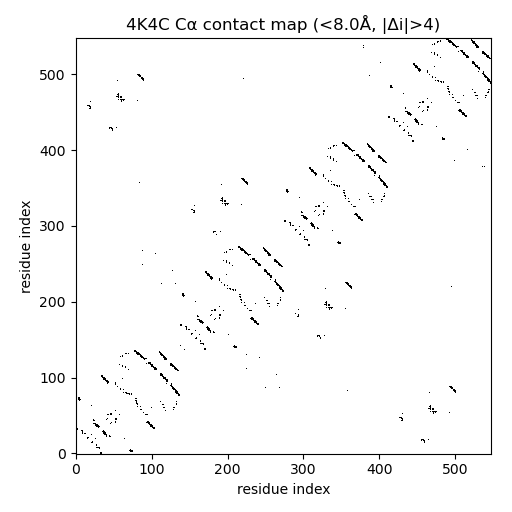125 19.659 1.00 11.82 60 ALA A O 1
ATOM 469 N N . LEU A 1 61 ? 12.668 -1.488 19.099 1.00 12.74 61 LEU A N 1
ATOM 470 C CA . LEU A 1 61 ? 12.994 -1.848 17.730 1.00 13.41 61 LEU A CA 1
ATOM 471 C C . LEU A 1 61 ? 13.560 -0.635 16.998 1.00 14.66 61 LEU A C 1
ATOM 472 O O . LEU A 1 61 ? 14.468 -0.774 16.177 1.00 12.75 61 LEU A O 1
ATOM 477 N N . ALA A 1 62 ? 13.056 0.561 17.310 1.00 16.75 62 ALA A N 1
ATOM 478 C CA . ALA A 1 62 ? 13.552 1.770 16.651 1.00 12.78 62 ALA A CA 1
ATOM 479 C C . ALA A 1 62 ? 14.957 2.170 17.117 1.00 12.40 62 ALA A C 1
ATOM 480 O O . ALA A 1 62 ? 15.815 2.529 16.306 1.00 16.06 62 ALA A O 1
ATOM 482 N N . GLU A 1 63 ? 15.192 2.142 18.420 1.00 12.39 63 GLU A N 1
ATOM 483 C CA . GLU A 1 63 ? 16.526 2.456 18.934 1.00 12.99 63 GLU A CA 1
ATOM 484 C C . GLU A 1 63 ? 17.559 1.429 18.489 1.00 15.47 63 GLU A C 1
ATOM 485 O O . GLU A 1 63 ? 18.711 1.778 18.217 1.00 20.36 63 GLU A O 1
ATOM 491 N N . THR A 1 64 ? 17.144 0.166 18.427 1.00 14.25 64 THR A N 1
ATOM 492 C CA . THR A 1 64 ? 17.987 -0.898 17.896 1.00 15.48 64 THR A CA 1
ATOM 493 C C . THR A 1 64 ? 18.417 -0.550 16.481 1.00 16.57 64 THR A C 1
ATOM 494 O O . THR A 1 64 ? 19.615 -0.493 16.189 1.00 14.15 64 THR A O 1
ATOM 498 N N . LEU A 1 65 ? 17.443 -0.306 15.606 1.00 11.06 65 LEU A N 1
ATOM 499 C CA . LEU A 1 65 ? 17.754 -0.094 14.196 1.00 13.94 65 LEU A CA 1
ATOM 500 C C . LEU A 1 65 ? 18.571 1.174 13.979 1.00 17.76 65 LEU A C 1
ATOM 501 O O . LEU A 1 65 ? 19.540 1.168 13.209 1.00 19.79 65 LEU A O 1
ATOM 506 N N . GLY A 1 66 ? 18.200 2.256 14.658 1.00 18.55 66 GLY A N 1
ATOM 507 C CA . GLY A 1 66 ? 18.901 3.518 14.478 1.00 16.65 66 GLY A CA 1
ATOM 508 C C . GLY A 1 66 ? 20.341 3.450 14.962 1.00 19.29 66 GLY A C 1
ATOM 509 O O . GLY A 1 66 ? 21.254 4.014 14.346 1.00 18.55 66 GLY A O 1
ATOM 510 N N . SER A 1 67 ? 20.543 2.742 16.069 1.00 14.18 67 SER A N 1
ATOM 511 C CA . SER A 1 67 ? 21.860 2.644 16.693 1.00 16.33 67 SER A CA 1
ATOM 512 C C . SER A 1 67 ? 22.826 1.751 15.927 1.00 17.73 67 SER A C 1
ATOM 513 O O . SER A 1 67 ? 24.020 2.039 15.858 1.00 20.69 67 SER A O 1
ATOM 516 N N . MET A 1 68 ? 22.311 0.656 15.377 1.00 20.58 68 MET A N 1
ATOM 517 C CA . MET A 1 68 ? 23.135 -0.242 14.573 1.00 15.53 68 MET A CA 1
ATOM 518 C C . MET A 1 68 ? 23.417 0.343 13.196 1.00 18.23 68 MET A C 1
ATOM 519 O O . MET A 1 68 ? 24.516 0.184 12.658 1.00 23.55 68 MET A O 1
ATOM 524 N N . ALA A 1 69 ? 22.447 1.057 12.636 1.00 19.82 69 ALA A N 1
ATOM 525 C CA . ALA A 1 69 ? 22.705 1.789 11.398 1.00 22.41 69 ALA A CA 1
ATOM 526 C C . ALA A 1 69 ? 23.762 2.842 11.680 1.00 18.71 69 ALA A C 1
ATOM 527 O O . ALA A 1 69 ? 24.676 3.040 10.877 1.00 23.02 69 ALA A O 1
ATOM 529 N N . GLY A 1 70 ? 23.631 3.518 12.820 1.00 21.12 70 GLY A N 1
ATOM 530 C CA . GLY A 1 70 ? 24.592 4.535 13.210 1.00 22.67 70 GLY A CA 1
ATOM 531 C C . GLY A 1 70 ? 25.975 3.927 13.364 1.00 26.55 70 GLY A C 1
ATOM 532 O O . GLY A 1 70 ? 26.987 4.513 12.967 1.00 24.88 70 GLY A O 1
ATOM 533 N N . PHE A 1 71 ? 26.010 2.733 13.941 1.00 21.36 71 PHE A N 1
ATOM 534 C CA . PHE A 1 71 ? 27.249 1.987 14.101 1.00 24.31 71 PHE A CA 1
ATOM 535 C C . PHE A 1 71 ? 27.936 1.749 12.746 1.00 27.75 71 PHE A C 1
ATOM 536 O O . PHE A 1 71 ? 29.150 1.939 12.605 1.00 25.97 71 PHE A O 1
ATOM 544 N N . MET A 1 72 ? 27.154 1.352 11.747 1.00 20.59 72 MET A N 1
ATOM 545 C CA . MET A 1 72 ? 27.704 1.077 10.413 1.00 18.12 72 MET A CA 1
ATOM 546 C C . MET A 1 72 ? 28.128 2.343 9.662 1.00 24.55 72 MET A C 1
ATOM 547 O O . MET A 1 72 ? 28.653 2.266 8.542 1.00 23.12 72 MET A O 1
ATOM 552 N N . MET A 1 73 ? 27.912 3.498 10.288 1.00 22.70 73 MET A N 1
ATOM 553 C CA . MET A 1 73 ? 28.315 4.783 9.722 1.00 31.36 73 MET A CA 1
ATOM 554 C C . MET A 1 73 ? 29.551 5.347 10.409 1.00 29.58 73 MET A C 1
ATOM 555 O O . MET A 1 73 ? 29.913 6.500 10.193 1.00 35.32 73 MET A O 1
ATOM 560 N N . THR A 1 74 ? 30.188 4.537 11.243 1.00 27.52 74 THR A N 1
ATOM 561 C CA . THR A 1 74 ? 31.396 4.959 11.943 1.00 35.37 74 THR A CA 1
ATOM 562 C C . THR A 1 74 ? 32.598 4.064 11.655 1.00 41.59 74 THR A C 1
ATOM 563 O O . THR A 1 74 ? 32.488 3.021 10.999 1.00 35.02 74 THR A O 1
ATOM 567 N N . ARG A 1 75 ? 33.745 4.488 12.171 1.00 40.51 75 ARG A N 1
ATOM 568 C CA . ARG A 1 75 ? 35.007 3.805 11.933 1.00 50.39 75 ARG A CA 1
ATOM 569 C C . ARG A 1 75 ? 35.530 3.210 13.230 1.00 43.88 75 ARG A C 1
ATOM 570 O O . ARG A 1 75 ? 35.153 3.647 14.315 1.00 51.20 75 ARG A O 1
ATOM 578 N N . ASP A 1 76 ? 36.393 2.208 13.113 1.00 61.26 76 ASP A N 1
ATOM 579 C CA . ASP A 1 76 ? 36.804 1.396 14.262 1.00 59.88 76 ASP A CA 1
ATOM 580 C C . ASP A 1 76 ? 37.338 2.205 15.454 1.00 45.42 76 ASP A C 1
ATOM 581 O O . ASP A 1 76 ? 38.147 3.118 15.295 1.00 53.60 76 ASP A O 1
ATOM 586 N N . GLY A 1 77 ? 36.866 1.872 16.649 1.00 44.66 77 GLY A N 1
ATOM 587 C CA . GLY A 1 77 ? 37.217 2.634 17.832 1.00 52.32 77 GLY A CA 1
ATOM 588 C C . GLY A 1 77 ? 36.154 3.671 18.135 1.00 42.81 77 GLY A C 1
ATOM 589 O O . GLY A 1 77 ? 36.175 4.303 19.193 1.00 46.76 77 GLY A O 1
ATOM 590 N N . GLN A 1 78 ? 35.228 3.857 17.197 1.00 40.14 78 GLN A N 1
ATOM 591 C CA . GLN A 1 78 ? 34.081 4.726 17.435 1.00 36.12 78 GLN A CA 1
ATOM 592 C C . GLN A 1 78 ? 32.872 3.938 17.910 1.00 42.14 78 GLN A C 1
ATOM 593 O O . GLN A 1 78 ? 32.606 2.827 17.444 1.00 40.73 78 GLN A O 1
ATOM 599 N N . CYS A 1 79 ? 32.153 4.532 18.853 1.00 33.22 79 CYS A N 1
ATOM 600 C CA . CYS A 1 79 ? 30.944 3.947 19.397 1.00 34.19 79 CYS A CA 1
ATOM 601 C C . CYS A 1 79 ? 29.776 4.863 19.051 1.00 35.48 79 CYS A C 1
ATOM 602 O O . CYS A 1 79 ? 29.949 6.080 18.911 1.00 34.26 79 CYS A O 1
ATOM 605 N N . VAL A 1 80 ? 28.592 4.284 18.888 1.00 29.49 80 VAL A N 1
ATOM 606 C CA . VAL A 1 80 ? 27.386 5.086 18.700 1.00 28.61 80 VAL A CA 1
ATOM 607 C C . VAL A 1 80 ? 26.400 4.817 19.831 1.00 28.77 80 VAL A C 1
ATOM 608 O O . VAL A 1 80 ? 26.088 3.666 20.133 1.00 29.72 80 VAL A O 1
ATOM 612 N N . VAL A 1 81 ? 25.926 5.882 20.471 1.00 25.26 81 VAL A N 1
ATOM 613 C CA . VAL A 1 81 ? 24.915 5.741 21.501 1.00 23.50 81 VAL A CA 1
ATOM 614 C C . VAL A 1 81 ? 23.675 6.555 21.140 1.00 22.82 81 VAL A C 1
ATOM 615 O O . VAL A 1 81 ? 23.773 7.642 20.548 1.00 23.83 81 VAL A O 1
ATOM 619 N N . GLY A 1 82 ? 22.508 6.008 21.470 1.00 18.21 82 GLY A N 1
ATOM 620 C CA . GLY A 1 82 ? 21.259 6.724 21.285 1.00 19.47 82 GLY A CA 1
ATOM 621 C C . GLY A 1 82 ? 21.194 7.813 22.336 1.00 18.97 82 GLY A C 1
ATOM 622 O O . GLY A 1 82 ? 21.541 7.583 23.492 1.00 17.48 82 GLY A O 1
ATOM 623 N N . THR A 1 83 ? 20.771 9.007 21.943 1.00 16.65 83 THR A N 1
ATOM 624 C CA . THR A 1 83 ? 20.704 10.114 22.897 1.00 19.80 83 THR A CA 1
ATOM 625 C C . THR A 1 83 ? 19.284 10.637 23.038 1.00 16.32 83 THR A C 1
ATOM 626 O O . THR A 1 83 ? 18.872 11.089 24.113 1.00 19.04 83 THR A O 1
ATOM 630 N N A GLU A 1 84 ? 18.530 10.522 21.956 0.41 16.47 84 GLU A N 1
ATOM 631 N N B GLU A 1 84 ? 18.538 10.634 21.938 0.59 16.46 84 GLU A N 1
ATOM 632 C CA A GLU A 1 84 ? 17.199 11.090 21.925 0.41 18.32 84 GLU A CA 1
ATOM 633 C CA B GLU A 1 84 ? 17.169 11.160 21.929 0.59 18.33 84 GLU A CA 1
ATOM 634 C C A GLU A 1 84 ? 16.245 10.277 21.072 0.41 16.72 84 GLU A C 1
ATOM 635 C C B GLU A 1 84 ? 16.264 10.267 21.089 0.59 16.72 84 GLU A C 1
ATOM 636 O O A GLU A 1 84 ? 16.445 10.129 19.863 0.41 17.10 84 GLU A O 1
ATOM 637 O O B GLU A 1 84 ? 16.540 10.023 19.911 0.59 17.19 84 GLU A O 1
ATOM 648 N N . LEU A 1 85 ? 15.188 9.773 21.696 1.00 14.46 85 LEU A N 1
ATOM 649 C CA . LEU A 1 85 ? 14.229 8.926 20.990 1.00 15.44 85 LEU A CA 1
ATOM 650 C C . LEU A 1 85 ? 12.836 9.492 21.148 1.00 16.43 85 LEU A C 1
ATOM 651 O O . LEU A 1 85 ? 12.448 9.924 22.237 1.00 14.79 85 LEU A O 1
ATOM 656 N N . ASN A 1 86 ? 12.087 9.523 20.058 1.00 13.58 86 ASN A N 1
ATOM 657 C CA . ASN A 1 86 ? 10.658 9.818 20.162 1.00 11.58 86 ASN A CA 1
ATOM 658 C C . ASN A 1 86 ? 9.875 8.900 19.253 1.00 19.26 86 ASN A C 1
ATOM 659 O O . ASN A 1 86 ? 10.413 8.384 18.267 1.00 16.80 86 ASN A O 1
ATOM 664 N N . ALA A 1 87 ? 8.616 8.663 19.601 1.00 12.41 87 ALA A N 1
ATOM 665 C CA . ALA A 1 87 ? 7.799 7.724 18.852 1.00 10.56 87 ALA A CA 1
ATOM 666 C C . ALA A 1 87 ? 6.349 8.144 18.905 1.00 16.32 87 ALA A C 1
ATOM 667 O O . ALA A 1 87 ? 5.858 8.589 19.946 1.00 14.00 87 ALA A O 1
ATOM 669 N N . THR A 1 88 ? 5.659 7.991 17.785 1.00 10.50 88 THR A N 1
ATOM 670 C CA . THR A 1 88 ? 4.218 8.243 17.739 1.00 12.45 88 THR A CA 1
ATOM 671 C C . THR A 1 88 ? 3.518 6.960 17.327 1.00 18.12 88 THR A C 1
ATOM 672 O O . THR A 1 88 ? 3.793 6.410 16.252 1.00 12.84 88 THR A O 1
ATOM 676 N N . HIS A 1 89 ? 2.621 6.480 18.181 1.00 16.07 89 HIS A N 1
ATOM 677 C CA . HIS A 1 89 ? 1.902 5.232 17.930 1.00 13.64 89 HIS A CA 1
ATOM 678 C C . HIS A 1 89 ? 0.581 5.514 17.216 1.00 16.50 89 HIS A C 1
ATOM 679 O O . HIS A 1 89 ? -0.395 5.958 17.840 1.00 15.75 89 HIS A O 1
ATOM 686 N N . HIS A 1 90 ? 0.556 5.268 15.907 1.00 13.20 90 HIS A N 1
ATOM 687 C CA . HIS A 1 90 ? -0.582 5.645 15.067 1.00 14.33 90 HIS A CA 1
ATOM 688 C C . HIS A 1 90 ? -1.737 4.635 15.097 1.00 17.48 90 HIS A C 1
ATOM 689 O O . HIS A 1 90 ? -2.904 5.017 14.995 1.00 17.73 90 HIS A O 1
ATOM 696 N N . ARG A 1 91 ? -1.399 3.348 15.183 1.00 19.63 91 ARG A N 1
ATOM 697 C CA . ARG A 1 91 ? -2.365 2.264 15.030 1.00 17.91 91 ARG A CA 1
ATOM 698 C C . ARG A 1 91 ? -1.936 1.086 15.883 1.00 16.51 91 ARG A C 1
ATOM 699 O O . ARG A 1 91 ? -0.743 0.790 15.977 1.00 17.04 91 ARG A O 1
ATOM 707 N N . PRO A 1 92 ? -2.907 0.372 16.466 1.00 19.19 92 PRO A N 1
ATOM 708 C CA . PRO A 1 92 ? -2.535 -0.787 17.287 1.00 20.07 92 PRO A CA 1
ATOM 709 C C . PRO A 1 92 ? -2.171 -1.994 16.426 1.00 16.31 92 PRO A C 1
ATOM 710 O O . PRO A 1 92 ? -2.540 -2.061 15.241 1.00 19.23 92 PRO A O 1
ATOM 714 N N . VAL A 1 93 ? -1.416 -2.925 17.002 1.00 18.73 93 VAL A N 1
ATOM 715 C CA . VAL A 1 93 ? -1.115 -4.186 16.326 1.00 23.88 93 VAL A CA 1
ATOM 716 C C . VAL A 1 93 ? -1.435 -5.297 17.310 1.00 19.38 93 VAL A C 1
ATOM 717 O O . VAL A 1 93 ? -1.035 -5.230 18.480 1.00 19.67 93 VAL A O 1
ATOM 721 N N . SER A 1 94 ? -2.158 -6.313 16.846 1.00 19.19 94 SER A N 1
ATOM 722 C CA . SER A 1 94 ? -2.656 -7.363 17.735 1.00 24.93 94 SER A CA 1
ATOM 723 C C . SER A 1 94 ? -2.043 -8.718 17.414 1.00 28.74 94 SER A C 1
ATOM 724 O O . SER A 1 94 ? -2.100 -9.640 18.227 1.00 33.05 94 SER A O 1
ATOM 727 N N . GLU A 1 95 ? -1.448 -8.836 16.229 1.00 31.91 95 GLU A N 1
ATOM 728 C CA . GLU A 1 95 ? -0.887 -10.121 15.802 1.00 35.77 95 GLU A CA 1
ATOM 729 C C . GLU A 1 95 ? 0.108 -10.049 14.643 1.00 32.70 95 GLU A C 1
ATOM 730 O O . GLU A 1 95 ? 0.238 -9.022 13.970 1.00 32.12 95 GLU A O 1
ATOM 736 N N . GLY A 1 96 ? 0.804 -11.161 14.418 1.00 37.12 96 GLY A N 1
ATOM 737 C CA . GLY A 1 96 ? 1.775 -11.268 13.344 1.00 31.66 96 GLY A CA 1
ATOM 738 C C . GLY A 1 96 ? 3.188 -10.866 13.742 1.00 34.20 96 GLY A C 1
ATOM 739 O O . GLY A 1 96 ? 3.622 -11.087 14.881 1.00 30.70 96 GLY A O 1
ATOM 740 N N . LYS A 1 97 ? 3.921 -10.317 12.774 1.00 22.28 97 LYS A N 1
ATOM 741 C CA . LYS A 1 97 ? 5.215 -9.690 13.025 1.00 17.36 97 LYS A CA 1
ATOM 742 C C . LYS A 1 97 ? 5.156 -8.275 12.476 1.00 24.14 97 LYS A C 1
ATOM 743 O O . LYS A 1 97 ? 4.385 -7.996 11.560 1.00 24.22 97 LYS A O 1
ATOM 749 N N . VAL A 1 98 ? 5.960 -7.376 13.033 1.00 19.29 98 VAL A N 1
ATOM 750 C CA . VAL A 1 98 ? 6.065 -6.039 12.465 1.00 17.47 98 VAL A CA 1
ATOM 751 C C . VAL A 1 98 ? 7.422 -5.902 11.801 1.00 15.88 98 VAL A C 1
ATOM 752 O O . VAL A 1 98 ? 8.337 -6.679 12.074 1.00 16.74 98 VAL A O 1
ATOM 756 N N . ARG A 1 99 ? 7.548 -4.923 10.914 1.00 12.83 99 ARG A N 1
ATOM 757 C CA . ARG A 1 99 ? 8.819 -4.681 10.265 1.00 15.74 99 ARG A CA 1
ATOM 758 C C . ARG A 1 99 ? 9.217 -3.254 10.555 1.00 16.12 99 ARG A C 1
ATOM 759 O O . ARG A 1 99 ? 8.412 -2.344 10.371 1.00 15.87 99 ARG A O 1
ATOM 767 N N . GLY A 1 100 ? 10.451 -3.046 11.001 1.00 16.89 100 GLY A N 1
ATOM 768 C CA . GLY A 1 100 ? 10.952 -1.693 11.173 1.00 14.52 100 GLY A CA 1
ATOM 769 C C . GLY A 1 100 ? 11.853 -1.346 10.005 1.00 16.86 100 GLY A C 1
ATOM 770 O O . GLY A 1 100 ? 12.677 -2.162 9.615 1.00 14.62 100 GLY A O 1
ATOM 771 N N . VAL A 1 101 ? 11.710 -0.142 9.458 1.00 15.99 101 VAL A N 1
ATOM 772 C CA . VAL A 1 101 ? 12.501 0.278 8.303 1.00 15.99 101 VAL A CA 1
ATOM 773 C C . VAL A 1 101 ? 13.197 1.578 8.657 1.00 15.13 101 VAL A C 1
ATOM 774 O O . VAL A 1 101 ? 12.542 2.582 8.957 1.00 19.23 101 VAL A O 1
ATOM 778 N N . CYS A 1 102 ? 14.528 1.545 8.656 1.00 17.96 102 CYS A N 1
ATOM 779 C CA . CYS A 1 102 ? 15.353 2.643 9.172 1.00 14.67 102 CYS A CA 1
ATOM 780 C C . CYS A 1 102 ? 16.164 3.304 8.059 1.00 19.61 102 CYS A C 1
ATOM 781 O O . CYS A 1 102 ? 16.860 2.620 7.301 1.00 18.78 102 CYS A O 1
ATOM 784 N N . GLN A 1 103 ? 16.058 4.626 7.958 1.00 14.73 103 GLN A N 1
ATOM 785 C CA . GLN A 1 103 ? 16.769 5.404 6.946 1.00 17.99 103 GLN A CA 1
ATOM 786 C C . GLN A 1 103 ? 17.344 6.680 7.572 1.00 18.53 103 GLN A C 1
ATOM 787 O O . GLN A 1 103 ? 16.812 7.181 8.575 1.00 18.27 103 GLN A O 1
ATOM 793 N N . PRO A 1 104 ? 18.442 7.211 6.999 1.00 16.84 104 PRO A N 1
ATOM 794 C CA . PRO A 1 104 ? 19.090 8.391 7.585 1.00 17.67 104 PRO A CA 1
ATOM 795 C C . PRO A 1 104 ? 18.358 9.695 7.271 1.00 17.71 104 PRO A C 1
ATOM 796 O O . PRO A 1 104 ? 17.924 9.894 6.142 1.00 18.71 104 PRO A O 1
ATOM 800 N N . LEU A 1 105 ? 18.232 10.568 8.265 1.00 16.20 105 LEU A N 1
ATOM 801 C CA . LEU A 1 105 ? 17.766 11.939 8.027 1.00 21.67 105 LEU A CA 1
ATOM 802 C C . LEU A 1 105 ? 18.957 12.893 8.004 1.00 18.48 105 LEU A C 1
ATOM 803 O O . LEU A 1 105 ? 19.015 13.842 7.206 1.00 23.19 105 LEU A O 1
ATOM 808 N N . HIS A 1 106 ? 19.899 12.649 8.905 1.00 17.95 106 HIS A N 1
ATOM 809 C CA . HIS A 1 106 ? 21.079 13.490 9.012 1.00 20.62 106 HIS A CA 1
ATOM 810 C C . HIS A 1 106 ? 22.269 12.675 9.481 1.00 21.78 106 HIS A C 1
ATOM 811 O O . HIS A 1 106 ? 22.220 12.038 10.532 1.00 22.17 106 HIS A O 1
ATOM 818 N N . LEU A 1 107 ? 23.349 12.700 8.704 1.00 22.87 107 LEU A N 1
ATOM 819 C CA . LEU A 1 107 ? 24.554 11.958 9.065 1.00 27.80 107 LEU A CA 1
ATOM 820 C C . LEU A 1 107 ? 25.712 12.895 9.392 1.00 28.54 107 LEU A C 1
ATOM 821 O O . LEU A 1 107 ? 26.509 13.244 8.518 1.00 29.50 107 LEU A O 1
ATOM 826 N N . GLY A 1 108 ? 25.790 13.318 10.651 1.00 25.33 108 GLY A N 1
ATOM 827 C CA . GLY A 1 108 ? 26.819 14.250 11.071 1.00 27.80 108 GLY A CA 1
ATOM 828 C C . GLY A 1 108 ? 28.075 13.557 11.562 1.00 26.01 108 GLY A C 1
ATOM 829 O O . GLY A 1 108 ? 28.127 12.329 11.695 1.00 28.86 108 GLY A O 1
ATOM 830 N N . ARG A 1 109 ? 29.095 14.357 11.838 1.00 30.67 109 ARG A N 1
ATOM 831 C CA . ARG A 1 109 ? 30.379 13.839 12.288 1.00 28.04 109 ARG A CA 1
ATOM 832 C C . ARG A 1 109 ? 30.306 13.396 13.746 1.00 33.43 109 ARG A C 1
ATOM 833 O O . ARG A 1 109 ? 30.926 12.403 14.138 1.00 33.41 109 ARG A O 1
ATOM 841 N N . GLN A 1 110 ? 29.538 14.124 14.553 1.00 28.77 110 GLN A N 1
ATOM 842 C CA . GLN A 1 110 ? 29.351 13.716 15.947 1.00 35.23 110 GLN A CA 1
ATOM 843 C C . GLN A 1 110 ? 27.903 13.360 16.321 1.00 33.06 110 GLN A C 1
ATOM 844 O O . GLN A 1 110 ? 27.672 12.720 17.350 1.00 35.17 110 GLN A O 1
ATOM 850 N N . ASN A 1 111 ? 26.940 13.775 15.497 1.00 27.76 111 ASN A N 1
ATOM 851 C CA . ASN A 1 111 ? 25.527 13.463 15.739 1.00 27.89 111 ASN A CA 1
ATOM 852 C C . ASN A 1 111 ? 24.814 12.940 14.497 1.00 27.94 111 ASN A C 1
ATOM 853 O O . ASN A 1 111 ? 25.083 13.382 13.389 1.00 21.95 111 ASN A O 1
ATOM 858 N N . GLN A 1 112 ? 23.899 11.997 14.680 1.00 18.42 112 GLN A N 1
ATOM 859 C CA . GLN A 1 112 ? 23.101 11.514 13.565 1.00 17.86 112 GLN A CA 1
ATOM 860 C C . GLN A 1 112 ? 21.644 11.565 13.945 1.00 18.70 112 GLN A C 1
ATOM 861 O O . GLN A 1 112 ? 21.315 11.575 15.130 1.00 17.58 112 GLN A O 1
ATOM 867 N N . SER A 1 113 ? 20.776 11.566 12.937 1.00 17.91 113 SER A N 1
ATOM 868 C CA . SER A 1 113 ? 19.333 11.455 13.158 1.00 20.27 113 SER A CA 1
ATOM 869 C C . SER A 1 113 ? 18.790 10.406 12.198 1.00 16.51 113 SER A C 1
ATOM 870 O O . SER A 1 113 ? 19.044 10.467 10.989 1.00 15.72 113 SER A O 1
ATOM 873 N N . TRP A 1 114 ? 18.073 9.426 12.745 1.00 16.38 114 TRP A N 1
ATOM 874 C CA . TRP A 1 114 ? 17.541 8.314 11.965 1.00 14.86 114 TRP A CA 1
ATOM 875 C C . TRP A 1 114 ? 16.031 8.277 12.074 1.00 15.63 114 TRP A C 1
ATOM 876 O O . TRP A 1 114 ? 15.465 8.485 13.159 1.00 15.60 114 TRP A O 1
ATOM 887 N N . GLU A 1 115 ? 15.386 8.000 10.952 1.00 13.81 115 GLU A N 1
ATOM 888 C CA . GLU A 1 115 ? 13.956 7.730 10.938 1.00 13.03 115 GLU A CA 1
ATOM 889 C C . GLU A 1 115 ? 13.724 6.232 10.988 1.00 15.82 115 GLU A C 1
ATOM 890 O O . GLU A 1 115 ? 14.313 5.474 10.195 1.00 14.13 115 GLU A O 1
ATOM 896 N N . ILE A 1 116 ? 12.864 5.789 11.899 1.00 10.87 116 ILE A N 1
ATOM 897 C CA . ILE A 1 116 ? 12.448 4.383 11.883 1.00 12.88 116 ILE A CA 1
ATOM 898 C C . ILE A 1 116 ? 10.927 4.326 11.794 1.00 16.07 116 ILE A C 1
ATOM 899 O O . ILE A 1 116 ? 10.233 4.873 12.648 1.00 15.07 116 ILE A O 1
ATOM 904 N N . VAL A 1 117 ? 10.404 3.669 10.765 1.00 11.90 117 VAL A N 1
ATOM 905 C CA . VAL A 1 117 ? 8.958 3.475 10.660 1.00 11.88 117 VAL A CA 1
ATOM 906 C C . VAL A 1 117 ? 8.628 2.004 10.884 1.00 15.62 117 VAL A C 1
ATOM 907 O O . VAL A 1 117 ? 9.323 1.128 10.381 1.00 15.72 117 VAL A O 1
ATOM 911 N N . VAL A 1 118 ? 7.582 1.738 11.663 1.00 16.17 118 VAL A N 1
ATOM 912 C CA . VAL A 1 118 ? 7.191 0.369 11.967 1.00 13.19 118 VAL A CA 1
ATOM 913 C C . VAL A 1 118 ? 5.876 0.052 11.242 1.00 15.66 118 VAL A C 1
ATOM 914 O O . VAL A 1 118 ? 4.902 0.793 11.361 1.00 16.62 118 VAL A O 1
ATOM 918 N N . PHE A 1 119 ? 5.867 -1.040 10.477 1.00 13.32 119 PHE A N 1
ATOM 919 C CA . PHE A 1 119 ? 4.693 -1.463 9.712 1.00 18.72 119 PHE A CA 1
ATOM 920 C C . PHE A 1 119 ? 4.176 -2.792 10.210 1.00 14.48 119 PHE A C 1
ATOM 921 O O . PHE A 1 119 ? 4.963 -3.645 10.612 1.00 18.22 119 PHE A O 1
ATOM 929 N N . ASP A 1 120 ? 2.859 -2.984 10.166 1.00 16.35 120 ASP A N 1
ATOM 930 C CA . ASP A 1 120 ? 2.296 -4.269 10.576 1.00 14.69 120 ASP A CA 1
ATOM 931 C C . ASP A 1 120 ? 2.316 -5.239 9.413 1.00 18.03 120 ASP A C 1
ATOM 932 O O . ASP A 1 120 ? 2.797 -4.899 8.328 1.00 15.28 120 ASP A O 1
ATOM 937 N N . GLU A 1 121 ? 1.759 -6.425 9.631 1.00 17.81 121 GLU A N 1
ATOM 938 C CA . GLU A 1 121 ? 1.824 -7.498 8.643 1.00 20.34 121 GLU A CA 1
ATOM 939 C C . GLU A 1 121 ? 0.932 -7.238 7.428 1.00 27.48 121 GLU A C 1
ATOM 940 O O . GLU A 1 121 ? 0.858 -8.073 6.519 1.00 23.92 121 GLU A O 1
ATOM 946 N N . GLN A 1 122 ? 0.254 -6.093 7.411 1.00 20.89 122 GLN A N 1
ATOM 947 C CA . GLN A 1 122 ? -0.539 -5.707 6.247 1.00 18.01 122 GLN A CA 1
ATOM 948 C C . GLN A 1 122 ? 0.112 -4.532 5.542 1.00 18.19 122 GLN A C 1
ATOM 949 O O . GLN A 1 122 ? -0.456 -3.951 4.617 1.00 20.80 122 GLN A O 1
ATOM 955 N N . GLY A 1 123 ? 1.313 -4.177 5.990 1.00 17.47 123 GLY A N 1
ATOM 956 C CA . GLY A 1 123 ? 2.028 -3.045 5.428 1.00 18.63 123 GLY A CA 1
ATOM 957 C C . GLY A 1 123 ? 1.582 -1.666 5.901 1.00 23.46 123 GLY A C 1
ATOM 958 O O . GLY A 1 123 ? 2.018 -0.659 5.351 1.00 20.62 123 GLY A O 1
ATOM 959 N N . ARG A 1 124 ? 0.717 -1.602 6.908 1.00 18.91 124 ARG A N 1
ATOM 960 C CA . ARG A 1 124 ? 0.235 -0.300 7.380 1.00 24.86 124 ARG A CA 1
ATOM 961 C C . ARG A 1 124 ? 1.170 0.311 8.413 1.00 21.85 124 ARG A C 1
ATOM 962 O O . ARG A 1 124 ? 1.702 -0.398 9.272 1.00 20.86 124 ARG A O 1
ATOM 970 N N . ARG A 1 125 ? 1.369 1.624 8.315 1.00 18.78 125 ARG A N 1
ATOM 971 C CA . ARG A 1 125 ? 2.216 2.360 9.256 1.00 20.23 125 ARG A CA 1
ATOM 972 C C . ARG A 1 125 ? 1.570 2.371 10.630 1.00 17.17 125 ARG A C 1
ATOM 973 O O . ARG A 1 125 ? 0.466 2.894 10.799 1.00 16.63 125 ARG A O 1
ATOM 981 N N A CYS A 1 126 ? 2.263 1.805 11.614 0.65 17.10 126 CYS A N 1
ATOM 982 N N B CYS A 1 126 ? 2.240 1.774 11.610 0.35 17.08 126 CYS A N 1
ATOM 983 C CA A CYS A 1 126 ? 1.750 1.772 12.982 0.65 14.59 126 CYS A CA 1
ATOM 984 C CA B CYS A 1 126 ? 1.718 1.770 12.973 0.35 14.69 126 CYS A CA 1
ATOM 985 C C A CYS A 1 126 ? 2.538 2.650 13.958 0.65 16.58 126 CYS A C 1
ATOM 986 C C B CYS A 1 126 ? 2.505 2.691 13.911 0.35 16.52 126 CYS A C 1
ATOM 987 O O A CYS A 1 126 ? 2.027 3.025 15.020 0.65 16.73 126 CYS A O 1
ATOM 988 O O B CYS A 1 126 ? 1.965 3.174 14.909 0.35 16.65 126 CYS A O 1
ATOM 993 N N A CYS A 1 127 ? 3.785 2.956 13.616 0.65 13.85 127 CYS A N 1
ATOM 994 N N B CYS A 1 127 ? 3.779 2.924 13.597 0.35 13.94 127 CYS A N 1
ATOM 995 C CA A CYS A 1 127 ? 4.623 3.790 14.475 0.65 16.55 127 CYS A CA 1
ATOM 996 C CA B CYS A 1 127 ? 4.637 3.777 14.423 0.35 16.49 127 CYS A CA 1
ATOM 997 C C A CYS A 1 127 ? 5.661 4.552 13.654 0.65 14.94 127 CYS A C 1
ATOM 998 C C B CYS A 1 127 ? 5.617 4.575 13.580 0.35 14.94 127 CYS A C 1
ATOM 999 O O A CYS A 1 127 ? 6.316 3.984 12.782 0.65 14.35 127 CYS A O 1
ATOM 1000 O O B CYS A 1 127 ? 6.212 4.047 12.642 0.35 14.29 127 CYS A O 1
ATOM 1005 N N . THR A 1 128 ? 5.787 5.849 13.920 1.00 12.35 128 THR A N 1
ATOM 1006 C CA . THR A 1 128 ? 6.857 6.653 13.328 1.00 9.71 128 THR A CA 1
ATOM 1007 C C . THR A 1 128 ? 7.770 7.099 14.458 1.00 10.67 128 THR A C 1
ATOM 1008 O O . THR A 1 128 ? 7.305 7.707 15.429 1.00 11.82 128 THR A O 1
ATOM 1012 N N . CYS A 1 129 ? 9.059 6.789 14.346 1.00 8.97 129 CYS A N 1
ATOM 1013 C CA . CYS A 1 129 ? 10.025 7.188 15.365 1.00 10.18 129 CYS A CA 1
ATOM 1014 C C . CYS A 1 129 ? 11.157 7.989 14.751 1.00 11.79 129 CYS A C 1
ATOM 1015 O O . CYS A 1 129 ? 11.406 7.912 13.554 1.00 12.66 129 CYS A O 1
ATOM 1018 N N . ARG A 1 130 ? 11.853 8.739 15.594 1.00 13.57 130 ARG A N 1
ATOM 1019 C CA . ARG A 1 130 ? 13.087 9.410 15.208 1.00 14.59 130 ARG A CA 1
ATOM 1020 C C . ARG A 1 130 ? 14.070 9.187 16.344 1.00 17.36 130 ARG A C 1
ATOM 1021 O O . ARG A 1 130 ? 13.728 9.359 17.526 1.00 16.08 130 ARG A O 1
ATOM 1029 N N . LEU A 1 131 ? 15.282 8.776 15.992 1.00 13.73 131 LEU A N 1
ATOM 1030 C CA . LEU A 1 131 ? 16.330 8.549 16.976 1.00 11.02 131 LEU A CA 1
ATOM 1031 C C . LEU A 1 131 ? 17.509 9.458 16.705 1.00 16.78 131 LEU A C 1
ATOM 1032 O O . LEU A 1 131 ? 18.087 9.425 15.609 1.00 18.64 131 LEU A O 1
ATOM 1037 N N . GLY A 1 132 ? 17.889 10.251 17.699 1.00 15.51 132 GLY A N 1
ATOM 1038 C CA . GLY A 1 132 ? 19.128 11.004 17.619 1.00 24.46 132 GLY A CA 1
ATOM 1039 C C . GLY A 1 132 ? 20.236 10.186 18.258 1.00 25.72 132 GLY A C 1
ATOM 1040 O O . GLY A 1 132 ? 20.013 9.529 19.288 1.00 18.30 132 GLY A O 1
ATOM 1041 N N . THR A 1 133 ? 21.418 10.195 17.645 1.00 15.40 133 THR A N 1
ATOM 1042 C CA . THR A 1 133 ? 22.572 9.499 18.221 1.00 22.88 133 THR A CA 1
ATOM 1043 C C . THR A 1 133 ? 23.780 10.411 18.401 1.00 32.96 133 THR A C 1
ATOM 1044 O O . THR A 1 133 ? 23.870 11.488 17.791 1.00 26.79 133 THR A O 1
ATOM 1048 N N . ALA A 1 134 ? 24.703 9.965 19.252 1.00 31.17 134 ALA A N 1
ATOM 1049 C CA . ALA A 1 134 ? 26.021 10.581 19.373 1.00 32.28 134 ALA A CA 1
ATOM 1050 C C . ALA A 1 134 ? 27.072 9.593 18.876 1.00 31.92 134 ALA A C 1
ATOM 1051 O O . ALA A 1 134 ? 27.014 8.397 19.183 1.00 27.25 134 ALA A O 1
ATOM 1053 N N . VAL A 1 135 ? 28.009 10.089 18.076 1.00 24.31 135 VAL A N 1
ATOM 1054 C CA . VAL A 1 135 ? 29.172 9.299 17.694 1.00 25.88 135 VAL A CA 1
ATOM 1055 C C . VAL A 1 135 ? 30.291 9.629 18.676 1.00 32.14 135 VAL A C 1
ATOM 1056 O O . VAL A 1 135 ? 30.718 10.782 18.762 1.00 34.92 135 VAL A O 1
ATOM 1060 N N . LEU A 1 136 ? 30.747 8.631 19.429 1.00 28.13 136 LEU A N 1
ATOM 1061 C CA . LEU A 1 136 ? 31.783 8.850 20.443 1.00 31.33 136 LEU A CA 1
ATOM 1062 C C . LEU A 1 136 ? 33.108 8.226 20.011 1.00 37.84 136 LEU A C 1
ATOM 1063 O O . LEU A 1 136 ? 33.127 7.200 19.321 1.00 31.83 136 LEU A O 1
ATOM 1068 N N . GLY A 1 137 ? 34.213 8.830 20.435 1.00 42.92 137 GLY A N 1
ATOM 1069 C CA . GLY A 1 137 ? 35.532 8.326 20.095 1.00 49.26 137 GLY A CA 1
ATOM 1070 C C . GLY A 1 137 ? 36.008 8.804 18.736 1.00 49.51 137 GLY A C 1
ATOM 1071 O O . GLY A 1 137 ? 35.293 9.476 17.988 1.00 45.10 137 GLY A O 1
ATOM 1073 N N . MET B 1 1 ? -5.750 16.332 -4.196 1.00 50.18 1 MET B N 1
ATOM 1074 C CA . MET B 1 1 ? -5.972 17.154 -3.010 1.00 40.17 1 MET B CA 1
ATOM 1075 C C . MET B 1 1 ? -6.751 16.378 -1.944 1.00 48.86 1 MET B C 1
ATOM 1076 O O . MET B 1 1 ? -7.941 16.101 -2.104 1.00 48.80 1 MET B O 1
ATOM 1081 N N . ILE B 1 2 ? -6.059 16.017 -0.865 1.00 41.32 2 ILE B N 1
ATOM 1082 C CA . ILE B 1 2 ? -6.662 15.298 0.255 1.00 38.87 2 ILE B CA 1
ATOM 1083 C C . ILE B 1 2 ? -7.571 16.202 1.090 1.00 41.37 2 ILE B C 1
ATOM 1084 O O . ILE B 1 2 ? -8.463 15.733 1.797 1.00 41.73 2 ILE B O 1
ATOM 1089 N N . TRP B 1 3 ? -7.331 17.502 0.990 1.00 34.35 3 TRP B N 1
ATOM 1090 C CA . TRP B 1 3 ? -7.948 18.492 1.860 1.00 35.35 3 TRP B CA 1
ATOM 1091 C C . TRP B 1 3 ? -9.475 18.457 1.829 1.00 42.94 3 TRP B C 1
ATOM 1092 O O . TRP B 1 3 ? -10.078 18.248 0.776 1.00 39.51 3 TRP B O 1
ATOM 1103 N N . LYS B 1 4 ? -10.093 18.649 2.994 1.00 33.90 4 LYS B N 1
ATOM 1104 C CA . LYS B 1 4 ? -11.549 18.676 3.085 1.00 37.46 4 LYS B CA 1
ATOM 1105 C C . LYS B 1 4 ? -12.049 20.123 3.052 1.00 36.05 4 LYS B C 1
ATOM 1106 O O . LYS B 1 4 ? -13.153 20.399 2.574 1.00 39.07 4 LYS B O 1
ATOM 1112 N N . ARG B 1 5 ? -11.221 21.042 3.545 1.00 27.96 5 ARG B N 1
ATOM 1113 C CA . ARG B 1 5 ? -11.410 22.469 3.288 1.00 30.64 5 ARG B CA 1
ATOM 1114 C C . ARG B 1 5 ? -10.248 22.915 2.442 1.00 34.80 5 ARG B C 1
ATOM 1115 O O . ARG B 1 5 ? -9.169 23.181 2.980 1.00 39.82 5 ARG B O 1
ATOM 1123 N N . HIS B 1 6 ? -10.451 23.027 1.137 1.00 33.67 6 HIS B N 1
ATOM 1124 C CA . HIS B 1 6 ? -9.359 23.432 0.259 1.00 37.36 6 HIS B CA 1
ATOM 1125 C C . HIS B 1 6 ? -9.261 24.956 0.145 1.00 43.33 6 HIS B C 1
ATOM 1126 O O . HIS B 1 6 ? -9.952 25.571 -0.663 1.00 37.09 6 HIS B O 1
ATOM 1133 N N . LEU B 1 7 ? -8.386 25.554 0.949 1.00 39.62 7 LEU B N 1
ATOM 1134 C CA . LEU B 1 7 ? -8.177 27.002 0.934 1.00 31.25 7 LEU B CA 1
ATOM 1135 C C . LEU B 1 7 ? -7.264 27.398 -0.228 1.00 28.41 7 LEU B C 1
ATOM 1136 O O . LEU B 1 7 ? -6.547 26.559 -0.766 1.00 30.73 7 LEU B O 1
ATOM 1141 N N . THR B 1 8 ? -7.280 28.671 -0.622 1.00 24.86 8 THR B N 1
ATOM 1142 C CA . THR B 1 8 ? -6.285 29.143 -1.580 1.00 28.50 8 THR B CA 1
ATOM 1143 C C . THR B 1 8 ? -5.090 29.614 -0.777 1.00 23.56 8 THR B C 1
ATOM 1144 O O . THR B 1 8 ? -5.217 29.816 0.423 1.00 22.10 8 THR B O 1
ATOM 1148 N N . LEU B 1 9 ? -3.937 29.790 -1.420 1.00 20.12 9 LEU B N 1
ATOM 1149 C CA . LEU B 1 9 ? -2.788 30.353 -0.720 1.00 23.74 9 LEU B CA 1
ATOM 1150 C C . LEU B 1 9 ? -3.100 31.761 -0.232 1.00 25.54 9 LEU B C 1
ATOM 1151 O O . LEU B 1 9 ? -2.561 32.203 0.787 1.00 18.53 9 LEU B O 1
ATOM 1156 N N . ASP B 1 10 ? -3.961 32.480 -0.951 1.00 25.96 10 ASP B N 1
ATOM 1157 C CA . ASP B 1 10 ? -4.357 33.803 -0.475 1.00 23.14 10 ASP B CA 1
ATOM 1158 C C . ASP B 1 10 ? -5.141 33.714 0.836 1.00 21.29 10 ASP B C 1
ATOM 1159 O O . ASP B 1 10 ? -4.914 34.497 1.759 1.00 21.14 10 ASP B O 1
ATOM 1164 N N . GLU B 1 11 ? -6.071 32.766 0.910 1.00 23.15 11 GLU B N 1
ATOM 1165 C CA . GLU B 1 11 ? -6.866 32.585 2.121 1.00 25.02 11 GLU B CA 1
ATOM 1166 C C . GLU B 1 11 ? -5.987 32.141 3.295 1.00 20.58 11 GLU B C 1
ATOM 1167 O O . GLU B 1 11 ? -6.117 32.655 4.409 1.00 22.29 11 GLU B O 1
ATOM 1173 N N . LEU B 1 12 ? -5.098 31.191 3.029 1.00 20.30 12 LEU B N 1
ATOM 1174 C CA . LEU B 1 12 ? -4.129 30.721 4.022 1.00 21.70 12 LEU B CA 1
ATOM 1175 C C . LEU B 1 12 ? -3.322 31.893 4.556 1.00 21.93 12 LEU B C 1
ATOM 1176 O O . LEU B 1 12 ? -3.257 32.123 5.766 1.00 23.16 12 LEU B O 1
ATOM 1181 N N . ASN B 1 13 ? -2.730 32.663 3.649 1.00 20.72 13 ASN B N 1
ATOM 1182 C CA . ASN B 1 13 ? -1.951 33.825 4.059 1.00 20.41 13 ASN B CA 1
ATOM 1183 C C . ASN B 1 13 ? -2.760 34.914 4.754 1.00 20.95 13 ASN B C 1
ATOM 1184 O O . ASN B 1 13 ? -2.220 35.675 5.547 1.00 22.63 13 ASN B O 1
ATOM 1189 N N . ALA B 1 14 ? -4.057 34.979 4.477 1.00 18.64 14 ALA B N 1
ATOM 1190 C CA . ALA B 1 14 ? -4.901 35.944 5.177 1.00 17.35 14 ALA B CA 1
ATOM 1191 C C . ALA B 1 14 ? -5.150 35.525 6.635 1.00 22.75 14 ALA B C 1
ATOM 1192 O O . ALA B 1 14 ? -5.351 36.385 7.493 1.00 22.19 14 ALA B O 1
ATOM 1194 N N . THR B 1 15 ? -5.154 34.218 6.909 1.00 23.12 15 THR B N 1
ATOM 1195 C CA . THR B 1 15 ? -5.368 33.722 8.289 1.00 18.35 15 THR B CA 1
ATOM 1196 C C . THR B 1 15 ? -4.247 34.143 9.235 1.00 23.12 15 THR B C 1
ATOM 1197 O O . THR B 1 15 ? -4.418 34.149 10.454 1.00 23.29 15 THR B O 1
ATOM 1201 N N . SER B 1 16 ? -3.097 34.493 8.674 1.00 20.26 16 SER B N 1
ATOM 1202 C CA . SER B 1 16 ? -1.927 34.847 9.479 1.00 19.62 16 SER B CA 1
ATOM 1203 C C . SER B 1 16 ? -2.020 36.227 10.112 1.00 21.09 16 SER B C 1
ATOM 1204 O O . SER B 1 16 ? -1.284 36.524 11.059 1.00 21.16 16 SER B O 1
ATOM 1207 N N . ASP B 1 17 ? -2.906 37.068 9.578 1.00 27.35 17 ASP B N 1
ATOM 1208 C CA . ASP B 1 17 ? -3.039 38.452 10.042 1.00 24.54 17 ASP B CA 1
ATOM 1209 C C . ASP B 1 17 ? -3.149 38.539 11.561 1.00 31.39 17 ASP B C 1
ATOM 1210 O O . ASP B 1 17 ? -3.956 37.834 12.173 1.00 21.27 17 ASP B O 1
ATOM 1215 N N . ASN B 1 18 ? -2.325 39.406 12.149 1.00 20.51 18 ASN B N 1
ATOM 1216 C CA . ASN B 1 18 ? -2.282 39.619 13.598 1.00 27.34 18 ASN B CA 1
ATOM 1217 C C . ASN B 1 18 ? -2.159 38.340 14.407 1.00 22.23 18 ASN B C 1
ATOM 1218 O O . ASN B 1 18 ? -2.812 38.177 15.441 1.00 24.12 18 ASN B O 1
ATOM 1223 N N . THR B 1 19 ? -1.345 37.421 13.899 1.00 17.69 19 THR B N 1
ATOM 1224 C CA . THR B 1 19 ? -0.913 36.259 14.669 1.00 18.72 19 THR B CA 1
ATOM 1225 C C . THR B 1 19 ? 0.607 36.165 14.602 1.00 22.63 19 THR B C 1
ATOM 1226 O O . THR B 1 19 ? 1.264 36.921 13.866 1.00 19.74 19 THR B O 1
ATOM 1230 N N . MET B 1 20 ? 1.152 35.211 15.353 1.00 14.92 20 MET B N 1
ATOM 1231 C CA . MET B 1 20 ? 2.583 34.926 15.368 1.00 11.02 20 MET B CA 1
ATOM 1232 C C . MET B 1 20 ? 3.054 34.550 13.979 1.00 14.11 20 MET B C 1
ATOM 1233 O O . MET B 1 20 ? 4.231 34.726 13.651 1.00 14.19 20 MET B O 1
ATOM 1238 N N . VAL B 1 21 ? 2.145 34.018 13.162 1.00 16.87 21 VAL B N 1
ATOM 1239 C CA . VAL B 1 21 ? 2.529 33.602 11.808 1.00 16.49 21 VAL B CA 1
ATOM 1240 C C . VAL B 1 21 ? 2.993 34.797 10.970 1.00 15.17 21 VAL B C 1
ATOM 1241 O O . VAL B 1 21 ? 4.076 34.760 10.380 1.00 13.54 21 VAL B O 1
ATOM 1245 N N . ALA B 1 22 ? 2.199 35.867 10.951 1.00 16.34 22 ALA B N 1
ATOM 1246 C CA . ALA B 1 22 ? 2.590 37.083 10.222 1.00 17.49 22 ALA B CA 1
ATOM 1247 C C . ALA B 1 22 ? 3.717 37.805 10.959 1.00 19.94 22 ALA B C 1
ATOM 1248 O O . ALA B 1 22 ? 4.553 38.462 10.347 1.00 14.91 22 ALA B O 1
ATOM 1250 N N . HIS B 1 23 ? 3.735 37.679 12.279 1.00 21.63 23 HIS B N 1
ATOM 1251 C CA . HIS B 1 23 ? 4.743 38.349 13.091 1.00 15.89 23 HIS B CA 1
ATOM 1252 C C . HIS B 1 23 ? 6.150 37.834 12.796 1.00 21.91 23 HIS B C 1
ATOM 1253 O O . HIS B 1 23 ? 7.124 38.586 12.910 1.00 13.33 23 HIS B O 1
ATOM 1260 N N . LEU B 1 24 ? 6.252 36.553 12.426 1.00 13.73 24 LEU B N 1
ATOM 1261 C CA . LEU B 1 24 ? 7.533 35.945 12.060 1.00 9.33 24 LEU B CA 1
ATOM 1262 C C . LEU B 1 24 ? 7.805 35.958 10.555 1.00 15.95 24 LEU B C 1
ATOM 1263 O O . LEU B 1 24 ? 8.810 35.416 10.112 1.00 15.35 24 LEU B O 1
ATOM 1268 N N . GLY B 1 25 ? 6.914 36.558 9.772 1.00 16.44 25 GLY B N 1
ATOM 1269 C CA . GLY B 1 25 ? 7.138 36.683 8.341 1.00 17.60 25 GLY B CA 1
ATOM 1270 C C . GLY B 1 25 ? 6.910 35.386 7.591 1.00 23.02 25 GLY B C 1
ATOM 1271 O O . GLY B 1 25 ? 7.410 35.199 6.477 1.00 13.80 25 GLY B O 1
ATOM 1272 N N . ILE B 1 26 ? 6.156 34.476 8.194 1.00 16.75 26 ILE B N 1
ATOM 1273 C CA . ILE B 1 26 ? 5.857 33.214 7.529 1.00 13.88 26 ILE B CA 1
ATOM 1274 C C . ILE B 1 26 ? 4.808 33.405 6.437 1.00 16.28 26 ILE B C 1
ATOM 1275 O O . ILE B 1 26 ? 3.751 33.996 6.664 1.00 17.18 26 ILE B O 1
ATOM 1280 N N A VAL B 1 27 ? 5.103 32.921 5.240 0.09 16.21 27 VAL B N 1
ATOM 1281 N N B VAL B 1 27 ? 5.114 32.892 5.245 0.91 16.14 27 VAL B N 1
ATOM 1282 C CA A VAL B 1 27 ? 4.146 33.006 4.149 0.09 18.01 27 VAL B CA 1
ATOM 1283 C CA B VAL B 1 27 ? 4.236 33.009 4.085 0.91 18.12 27 VAL B CA 1
ATOM 1284 C C A VAL B 1 27 ? 4.037 31.667 3.438 0.09 16.74 27 VAL B C 1
ATOM 1285 C C B VAL B 1 27 ? 4.056 31.628 3.464 0.91 16.74 27 VAL B C 1
ATOM 1286 O O A VAL B 1 27 ? 5.038 31.061 3.050 0.09 17.14 27 VAL B O 1
ATOM 1287 O O B VAL B 1 27 ? 5.043 30.946 3.161 0.91 17.24 27 VAL B O 1
ATOM 1294 N N . TYR B 1 28 ? 2.808 31.195 3.294 1.00 13.89 28 TYR B N 1
ATOM 1295 C CA . TYR B 1 28 ? 2.552 29.923 2.638 1.00 12.47 28 TYR B CA 1
ATOM 1296 C C . TYR B 1 28 ? 2.826 30.071 1.144 1.00 18.03 28 TYR B C 1
ATOM 1297 O O . TYR B 1 28 ? 2.357 31.033 0.516 1.00 15.74 28 TYR B O 1
ATOM 1306 N N . THR B 1 29 ? 3.561 29.114 0.578 1.00 17.00 29 THR B N 1
ATOM 1307 C CA . THR B 1 29 ? 4.088 29.237 -0.792 1.00 14.04 29 THR B CA 1
ATOM 1308 C C . THR B 1 29 ? 3.634 28.111 -1.714 1.00 23.71 29 THR B C 1
ATOM 1309 O O . THR B 1 29 ? 3.720 28.216 -2.939 1.00 18.02 29 THR B O 1
ATOM 1313 N N . ARG B 1 30 ? 3.171 27.016 -1.130 1.00 16.24 30 ARG B N 1
ATOM 1314 C CA . ARG B 1 30 ? 2.751 25.890 -1.940 1.00 19.17 30 ARG B CA 1
ATOM 1315 C C . ARG B 1 30 ? 1.652 25.099 -1.242 1.00 23.98 30 ARG B C 1
ATOM 1316 O O . ARG B 1 30 ? 1.739 24.810 -0.046 1.00 21.92 30 ARG B O 1
ATOM 1324 N N . LEU B 1 31 ? 0.605 24.772 -1.985 1.00 19.64 31 LEU B N 1
ATOM 1325 C CA . LEU B 1 31 ? -0.443 23.904 -1.471 1.00 17.96 31 LEU B CA 1
ATOM 1326 C C . LEU B 1 31 ? -0.721 22.874 -2.539 1.00 22.22 31 LEU B C 1
ATOM 1327 O O . LEU B 1 31 ? -1.425 23.159 -3.509 1.00 21.45 31 LEU B O 1
ATOM 1332 N N . GLY B 1 32 ? -0.134 21.689 -2.385 1.00 23.93 32 GLY B N 1
ATOM 1333 C CA . GLY B 1 32 ? -0.304 20.637 -3.369 1.00 19.62 32 GLY B CA 1
ATOM 1334 C C . GLY B 1 32 ? -1.309 19.601 -2.904 1.00 26.48 32 GLY B C 1
ATOM 1335 O O . GLY B 1 32 ? -2.032 19.829 -1.932 1.00 26.31 32 GLY B O 1
ATOM 1336 N N . ASP B 1 33 ? -1.360 18.466 -3.599 1.00 22.99 33 ASP B N 1
ATOM 1337 C CA . ASP B 1 33 ? -2.345 17.429 -3.302 1.00 28.14 33 ASP B CA 1
ATOM 1338 C C . ASP B 1 33 ? -2.267 16.933 -1.862 1.00 29.19 33 ASP B C 1
ATOM 1339 O O . ASP B 1 33 ? -3.301 16.711 -1.215 1.00 29.42 33 ASP B O 1
ATOM 1344 N N . ASP B 1 34 ? -1.045 16.786 -1.353 1.00 23.41 34 ASP B N 1
ATOM 1345 C CA . ASP B 1 34 ? -0.858 16.348 0.037 1.00 26.75 34 ASP B CA 1
ATOM 1346 C C . ASP B 1 34 ? 0.375 16.972 0.685 1.00 28.87 34 ASP B C 1
ATOM 1347 O O . ASP B 1 34 ? 1.074 16.325 1.471 1.00 23.44 34 ASP B O 1
ATOM 1352 N N . VAL B 1 35 ? 0.647 18.232 0.363 1.00 19.65 35 VAL B N 1
ATOM 1353 C CA . VAL B 1 35 ? 1.825 18.894 0.902 1.00 18.39 35 VAL B CA 1
ATOM 1354 C C . VAL B 1 35 ? 1.512 20.378 1.041 1.00 20.87 35 VAL B C 1
ATOM 1355 O O . VAL B 1 35 ? 0.842 20.948 0.188 1.00 20.91 35 VAL B O 1
ATOM 1359 N N . LEU B 1 36 ? 1.938 20.973 2.152 1.00 13.00 36 LEU B N 1
ATOM 1360 C CA . LEU B 1 36 ? 1.776 22.404 2.402 1.00 16.55 36 LEU B CA 1
ATOM 1361 C C . LEU B 1 36 ? 3.167 22.925 2.706 1.00 16.14 36 LEU B C 1
ATOM 1362 O O . LEU B 1 36 ? 3.889 22.335 3.508 1.00 17.78 36 LEU B O 1
ATOM 1367 N N A GLU B 1 37 ? 3.532 24.040 2.083 0.43 12.79 37 GLU B N 1
ATOM 1368 N N B GLU B 1 37 ? 3.560 24.008 2.045 0.57 12.75 37 GLU B N 1
ATOM 1369 C CA A GLU B 1 37 ? 4.877 24.590 2.216 0.43 15.58 37 GLU B CA 1
ATOM 1370 C CA B GLU B 1 37 ? 4.896 24.566 2.232 0.57 15.59 37 GLU B CA 1
ATOM 1371 C C A GLU B 1 37 ? 4.819 26.066 2.583 0.43 14.70 37 GLU B C 1
ATOM 1372 C C B GLU B 1 37 ? 4.802 26.040 2.615 0.57 14.67 37 GLU B C 1
ATOM 1373 O O A GLU B 1 37 ? 3.940 26.802 2.125 0.43 14.70 37 GLU B O 1
ATOM 1374 O O B GLU B 1 37 ? 3.881 26.751 2.196 0.57 14.65 37 GLU B O 1
ATOM 1385 N N . ALA B 1 38 ? 5.752 26.500 3.422 1.00 13.91 38 ALA B N 1
ATOM 1386 C CA . ALA B 1 38 ? 5.832 27.913 3.776 1.00 11.46 38 ALA B CA 1
ATOM 1387 C C . ALA B 1 38 ? 7.284 28.330 3.899 1.00 15.98 38 ALA B C 1
ATOM 1388 O O . ALA B 1 38 ? 8.137 27.502 4.194 1.00 13.85 38 ALA B O 1
ATOM 1390 N N . GLU B 1 39 ? 7.563 29.614 3.667 1.00 16.63 39 GLU B N 1
ATOM 1391 C CA . GLU B 1 39 ? 8.907 30.154 3.814 1.00 14.40 39 GLU B CA 1
ATOM 1392 C C . GLU B 1 39 ? 8.954 31.073 5.009 1.00 13.10 39 GLU B C 1
ATOM 1393 O O . GLU B 1 39 ? 7.952 31.674 5.354 1.00 14.31 39 GLU B O 1
ATOM 1399 N N . MET B 1 40 ? 10.127 31.191 5.626 1.00 14.30 40 MET B N 1
ATOM 1400 C CA . MET B 1 40 ? 10.301 32.050 6.789 1.00 13.91 40 MET B CA 1
ATOM 1401 C C . MET B 1 40 ? 11.658 32.718 6.738 1.00 14.91 40 MET B C 1
ATOM 1402 O O . MET B 1 40 ? 12.683 32.046 6.509 1.00 15.03 40 MET B O 1
ATOM 1407 N N . PRO B 1 41 ? 11.685 34.042 6.953 1.00 15.30 41 PRO B N 1
ATOM 1408 C CA . PRO B 1 41 ? 12.957 34.771 6.901 1.00 23.54 41 PRO B CA 1
ATOM 1409 C C . PRO B 1 41 ? 13.892 34.436 8.052 1.00 21.85 41 PRO B C 1
ATOM 1410 O O . PRO B 1 41 ? 13.446 34.112 9.164 1.00 18.67 41 PRO B O 1
ATOM 1414 N N . VAL B 1 42 ? 15.192 34.513 7.786 1.00 20.29 42 VAL B N 1
ATOM 1415 C CA . VAL B 1 42 ? 16.185 34.435 8.853 1.00 18.22 42 VAL B CA 1
ATOM 1416 C C . VAL B 1 42 ? 16.772 35.831 9.074 1.00 27.07 42 VAL B C 1
ATOM 1417 O O . VAL B 1 42 ? 17.734 36.229 8.416 1.00 27.49 42 VAL B O 1
ATOM 1421 N N . ASP B 1 43 ? 16.171 36.578 9.994 1.00 18.41 43 ASP B N 1
ATOM 1422 C CA . ASP B 1 43 ? 16.593 37.962 10.261 1.00 20.36 43 ASP B CA 1
ATOM 1423 C C . ASP B 1 43 ? 16.294 38.315 11.720 1.00 22.47 43 ASP B C 1
ATOM 1424 O O . ASP B 1 43 ? 16.100 37.410 12.530 1.00 20.95 43 ASP B O 1
ATOM 1429 N N . THR B 1 44 ? 16.248 39.599 12.071 1.00 18.73 44 THR B N 1
ATOM 1430 C CA . THR B 1 44 ? 16.065 39.966 13.486 1.00 17.73 44 THR B CA 1
ATOM 1431 C C . THR B 1 44 ? 14.781 39.443 14.129 1.00 16.39 44 THR B C 1
ATOM 1432 O O . THR B 1 44 ? 14.718 39.289 15.354 1.00 17.34 44 THR B O 1
ATOM 1436 N N . ARG B 1 45 ? 13.755 39.206 13.316 1.00 18.47 45 ARG B N 1
ATOM 1437 C CA . ARG B 1 45 ? 12.495 38.643 13.813 1.00 15.90 45 ARG B CA 1
ATOM 1438 C C . ARG B 1 45 ? 12.613 37.195 14.297 1.00 19.77 45 ARG B C 1
ATOM 1439 O O . ARG B 1 45 ? 11.861 36.767 15.187 1.00 14.87 45 ARG B O 1
ATOM 1447 N N . THR B 1 46 ? 13.546 36.445 13.706 1.00 14.73 46 THR B N 1
ATOM 1448 C CA . THR B 1 46 ? 13.686 35.006 13.960 1.00 15.98 46 THR B CA 1
ATOM 1449 C C . THR B 1 46 ? 15.077 34.577 14.467 1.00 19.06 46 THR B C 1
ATOM 1450 O O . THR B 1 46 ? 15.350 33.379 14.629 1.00 14.07 46 THR B O 1
ATOM 1454 N N . HIS B 1 47 ? 15.954 35.550 14.715 1.00 18.69 47 HIS B N 1
ATOM 1455 C CA . HIS B 1 47 ? 17.324 35.278 15.191 1.00 16.71 47 HIS B CA 1
ATOM 1456 C C . HIS B 1 47 ? 17.371 34.925 16.672 1.00 21.09 47 HIS B C 1
ATOM 1457 O O . HIS B 1 47 ? 16.502 35.354 17.438 1.00 20.23 47 HIS B O 1
ATOM 1464 N N . GLN B 1 48 ? 18.393 34.164 17.077 1.00 20.67 48 GLN B N 1
ATOM 1465 C CA . GLN B 1 48 ? 18.748 34.053 18.499 1.00 18.67 48 GLN B CA 1
ATOM 1466 C C . GLN B 1 48 ? 19.927 35.022 18.770 1.00 24.73 48 GLN B C 1
ATOM 1467 O O . GLN B 1 48 ? 20.436 35.639 17.821 1.00 21.37 48 GLN B O 1
ATOM 1473 N N . PRO B 1 49 ? 20.319 35.223 20.051 1.00 26.24 49 PRO B N 1
ATOM 1474 C CA . PRO B 1 49 ? 21.289 36.301 20.331 1.00 27.73 49 PRO B CA 1
ATOM 1475 C C . PRO B 1 49 ? 22.687 36.188 19.704 1.00 33.97 49 PRO B C 1
ATOM 1476 O O . PRO B 1 49 ? 23.476 37.125 19.861 1.00 27.39 49 PRO B O 1
ATOM 1480 N N . PHE B 1 50 ? 22.985 35.094 19.010 1.00 25.96 50 PHE B N 1
ATOM 1481 C CA . PHE B 1 50 ? 24.340 34.848 18.514 1.00 26.33 50 PHE B CA 1
ATOM 1482 C C . PHE B 1 50 ? 24.399 34.762 16.986 1.00 24.77 50 PHE B C 1
ATOM 1483 O O . PHE B 1 50 ? 25.369 34.253 16.417 1.00 38.50 50 PHE B O 1
ATOM 1491 N N . GLY B 1 51 ? 23.360 35.266 16.324 1.00 30.11 51 GLY B N 1
ATOM 1492 C CA . GLY B 1 51 ? 23.346 35.352 14.871 1.00 23.37 51 GLY B CA 1
ATOM 1493 C C . GLY B 1 51 ? 22.802 34.147 14.113 1.00 34.91 51 GLY B C 1
ATOM 1494 O O . GLY B 1 51 ? 22.906 34.089 12.882 1.00 26.39 51 GLY B O 1
ATOM 1495 N N . LEU B 1 52 ? 22.225 33.179 14.827 1.00 30.79 52 LEU B N 1
ATOM 1496 C CA . LEU B 1 52 ? 21.630 32.019 14.159 1.00 25.64 52 LEU B CA 1
ATOM 1497 C C . LEU B 1 52 ? 20.103 32.093 14.134 1.00 22.92 52 LEU B C 1
ATOM 1498 O O . LEU B 1 52 ? 19.486 32.842 14.896 1.00 23.06 52 LEU B O 1
ATOM 1503 N N . LEU B 1 53 ? 19.499 31.324 13.237 1.00 20.86 53 LEU B N 1
ATOM 1504 C CA . LEU B 1 53 ? 18.068 31.063 13.309 1.00 17.17 53 LEU B CA 1
ATOM 1505 C C . LEU B 1 53 ? 17.769 30.425 14.661 1.00 15.88 53 LEU B C 1
ATOM 1506 O O . LEU B 1 53 ? 18.404 29.439 15.043 1.00 18.20 53 LEU B O 1
ATOM 1511 N N . HIS B 1 54 ? 16.825 31.019 15.385 1.00 17.66 54 HIS B N 1
ATOM 1512 C CA . HIS B 1 54 ? 16.335 30.500 16.664 1.00 14.63 54 HIS B CA 1
ATOM 1513 C C . HIS B 1 54 ? 15.665 29.153 16.408 1.00 14.33 54 HIS B C 1
ATOM 1514 O O . HIS B 1 54 ? 14.842 29.033 15.490 1.00 20.20 54 HIS B O 1
ATOM 1521 N N . GLY B 1 55 ? 16.000 28.136 17.202 1.00 18.30 55 GLY B N 1
ATOM 1522 C CA . GLY B 1 55 ? 15.385 26.827 17.026 1.00 15.52 55 GLY B CA 1
ATOM 1523 C C . GLY B 1 55 ? 13.889 26.915 17.266 1.00 11.57 55 GLY B C 1
ATOM 1524 O O . GLY B 1 55 ? 13.108 26.122 16.730 1.00 13.07 55 GLY B O 1
ATOM 1525 N N . GLY B 1 56 ? 13.493 27.876 18.097 1.00 11.60 56 GLY B N 1
ATOM 1526 C CA . GLY B 1 56 ? 12.088 28.145 18.342 1.00 14.73 56 GLY B CA 1
ATOM 1527 C C . GLY B 1 56 ? 11.323 28.625 17.119 1.00 15.77 56 GLY B C 1
ATOM 1528 O O . GLY B 1 56 ? 10.109 28.427 17.015 1.00 12.57 56 GLY B O 1
ATOM 1529 N N . ALA B 1 57 ? 12.017 29.261 16.177 1.00 16.24 57 ALA B N 1
ATOM 1530 C CA . ALA B 1 57 ? 11.341 29.740 14.982 1.00 19.97 57 ALA B CA 1
ATOM 1531 C C . ALA B 1 57 ? 11.023 28.555 14.070 1.00 17.12 57 ALA B C 1
ATOM 1532 O O . ALA B 1 57 ? 9.934 28.473 13.487 1.00 13.99 57 ALA B O 1
ATOM 1534 N N . SER B 1 58 ? 11.965 27.627 13.954 1.00 12.38 58 SER B N 1
ATOM 1535 C CA . SER B 1 58 ? 11.721 26.412 13.186 1.00 12.30 58 SER B CA 1
ATOM 1536 C C . SER B 1 58 ? 10.564 25.613 13.792 1.00 14.81 58 SER B C 1
ATOM 1537 O O . SER B 1 58 ? 9.690 25.113 13.072 1.00 12.70 58 SER B O 1
ATOM 1540 N N . ALA B 1 59 ? 10.560 25.507 15.119 1.00 14.82 59 ALA B N 1
ATOM 1541 C CA . ALA B 1 59 ? 9.465 24.853 15.826 1.00 12.74 59 ALA B CA 1
ATOM 1542 C C . ALA B 1 59 ? 8.128 25.539 15.577 1.00 12.73 59 ALA B C 1
ATOM 1543 O O . ALA B 1 59 ? 7.105 24.874 15.385 1.00 14.88 59 ALA B O 1
ATOM 1545 N N . ALA B 1 60 ? 8.123 26.870 15.581 1.00 12.54 60 ALA B N 1
ATOM 1546 C CA . ALA B 1 60 ? 6.887 27.607 15.326 1.00 13.61 60 ALA B CA 1
ATOM 1547 C C . ALA B 1 60 ? 6.425 27.411 13.884 1.00 12.20 60 ALA B C 1
ATOM 1548 O O . ALA B 1 60 ? 5.222 27.268 13.600 1.00 14.50 60 ALA B O 1
ATOM 1550 N N . LEU B 1 61 ? 7.379 27.434 12.962 1.00 13.26 61 LEU B N 1
ATOM 1551 C CA . LEU B 1 61 ? 7.073 27.172 11.557 1.00 14.07 61 LEU B CA 1
ATOM 1552 C C . LEU B 1 61 ? 6.463 25.790 11.409 1.00 13.13 61 LEU B C 1
ATOM 1553 O O . LEU B 1 61 ? 5.459 25.604 10.709 1.00 12.16 61 LEU B O 1
ATOM 1558 N N . ALA B 1 62 ? 7.038 24.808 12.091 1.00 12.78 62 ALA B N 1
ATOM 1559 C CA . ALA B 1 62 ? 6.503 23.450 11.999 1.00 10.93 62 ALA B CA 1
ATOM 1560 C C . ALA B 1 62 ? 5.111 23.334 12.626 1.00 14.58 62 ALA B C 1
ATOM 1561 O O . ALA B 1 62 ? 4.210 22.716 12.052 1.00 10.68 62 ALA B O 1
ATOM 1563 N N . GLU B 1 63 ? 4.907 23.906 13.811 1.00 14.69 63 GLU B N 1
ATOM 1564 C CA . GLU B 1 63 ? 3.573 23.782 14.397 1.00 12.24 63 GLU B CA 1
ATOM 1565 C C . GLU B 1 63 ? 2.549 24.558 13.580 1.00 12.65 63 GLU B C 1
ATOM 1566 O O . GLU B 1 63 ? 1.387 24.153 13.473 1.00 14.68 63 GLU B O 1
ATOM 1572 N N . THR B 1 64 ? 2.986 25.657 12.971 1.00 14.19 64 THR B N 1
ATOM 1573 C CA . THR B 1 64 ? 2.108 26.402 12.073 1.00 14.47 64 THR B CA 1
ATOM 1574 C C . THR B 1 64 ? 1.656 25.537 10.898 1.00 14.48 64 THR B C 1
ATOM 1575 O O . THR B 1 64 ? 0.461 25.443 10.600 1.00 15.42 64 THR B O 1
ATOM 1579 N N . LEU B 1 65 ? 2.613 24.896 10.238 1.00 10.28 65 LEU B N 1
ATOM 1580 C CA . LEU B 1 65 ? 2.301 24.097 9.055 1.00 17.27 65 LEU B CA 1
ATOM 1581 C C . LEU B 1 65 ? 1.439 22.880 9.402 1.00 16.61 65 LEU B C 1
ATOM 1582 O O . LEU B 1 65 ? 0.391 22.653 8.779 1.00 12.77 65 LEU B O 1
ATOM 1587 N N . GLY B 1 66 ? 1.860 22.115 10.406 1.00 14.14 66 GLY B N 1
ATOM 1588 C CA . GLY B 1 66 ? 1.127 20.912 10.787 1.00 15.22 66 GLY B CA 1
ATOM 1589 C C . GLY B 1 66 ? -0.314 21.211 11.159 1.00 13.98 66 GLY B C 1
ATOM 1590 O O . GLY B 1 66 ? -1.230 20.494 10.760 1.00 16.96 66 GLY B O 1
ATOM 1591 N N . SER B 1 67 ? -0.516 22.294 11.906 1.00 10.87 67 SER B N 1
ATOM 1592 C CA . SER B 1 67 ? -1.841 22.676 12.372 1.00 12.42 67 SER B CA 1
ATOM 1593 C C . SER B 1 67 ? -2.777 23.207 11.280 1.00 15.86 67 SER B C 1
ATOM 1594 O O . SER B 1 67 ? -3.986 22.969 11.335 1.00 17.30 67 SER B O 1
ATOM 1597 N N . MET B 1 68 ? -2.243 23.949 10.308 1.00 18.27 68 MET B N 1
ATOM 1598 C CA . MET B 1 68 ? -3.093 24.440 9.222 1.00 13.55 68 MET B CA 1
ATOM 1599 C C . MET B 1 68 ? -3.425 23.333 8.234 1.00 16.86 68 MET B C 1
ATOM 1600 O O . MET B 1 68 ? -4.557 23.238 7.764 1.00 18.41 68 MET B O 1
ATOM 1605 N N . ALA B 1 69 ? -2.447 22.481 7.936 1.00 15.53 69 ALA B N 1
ATOM 1606 C CA . ALA B 1 69 ? -2.723 21.283 7.152 1.00 16.93 69 ALA B CA 1
ATOM 1607 C C . ALA B 1 69 ? -3.796 20.465 7.866 1.00 22.73 69 ALA B C 1
ATOM 1608 O O . ALA B 1 69 ? -4.742 19.991 7.235 1.00 20.47 69 ALA B O 1
ATOM 1610 N N . GLY B 1 70 ? -3.645 20.300 9.182 1.00 18.93 70 GLY B N 1
ATOM 1611 C CA . GLY B 1 70 ? -4.644 19.597 9.978 1.00 17.54 70 GLY B CA 1
ATOM 1612 C C . GLY B 1 70 ? -6.028 20.222 9.875 1.00 24.03 70 GLY B C 1
ATOM 1613 O O . GLY B 1 70 ? -7.029 19.520 9.702 1.00 23.78 70 GLY B O 1
ATOM 1614 N N . PHE B 1 71 ? -6.079 21.549 9.983 1.00 23.67 71 PHE B N 1
ATOM 1615 C CA . PHE B 1 71 ? -7.317 22.309 9.807 1.00 23.96 71 PHE B CA 1
ATOM 1616 C C . PHE B 1 71 ? -7.979 22.010 8.460 1.00 26.66 71 PHE B C 1
ATOM 1617 O O . PHE B 1 71 ? -9.199 21.824 8.377 1.00 26.92 71 PHE B O 1
ATOM 1625 N N . MET B 1 72 ? -7.175 21.942 7.405 1.00 17.84 72 MET B N 1
ATOM 1626 C CA . MET B 1 72 ? -7.713 21.679 6.072 1.00 21.96 72 MET B CA 1
ATOM 1627 C C . MET B 1 72 ? -8.168 20.236 5.882 1.00 27.44 72 MET B C 1
ATOM 1628 O O . MET B 1 72 ? -8.820 19.913 4.884 1.00 27.37 72 MET B O 1
ATOM 1633 N N . MET B 1 73 ? -7.837 19.374 6.840 1.00 25.57 73 MET B N 1
ATOM 1634 C CA . MET B 1 73 ? -8.284 17.984 6.780 1.00 25.08 73 MET B CA 1
ATOM 1635 C C . MET B 1 73 ? -9.565 17.765 7.565 1.00 28.22 73 MET B C 1
ATOM 1636 O O . MET B 1 73 ? -10.014 16.628 7.727 1.00 37.19 73 MET B O 1
ATOM 1641 N N . THR B 1 74 ? -10.153 18.852 8.054 1.00 32.11 74 THR B N 1
ATOM 1642 C CA . THR B 1 74 ? -11.346 18.758 8.884 1.00 38.87 74 THR B CA 1
ATOM 1643 C C . THR B 1 74 ? -12.494 19.614 8.355 1.00 39.32 74 THR B C 1
ATOM 1644 O O . THR B 1 74 ? -12.330 20.374 7.400 1.00 35.26 74 THR B O 1
ATOM 1648 N N . ARG B 1 75 ? -13.657 19.478 8.985 1.00 44.54 75 ARG B N 1
ATOM 1649 C CA . ARG B 1 75 ? -14.876 20.125 8.501 1.00 47.62 75 ARG B CA 1
ATOM 1650 C C . ARG B 1 75 ? -15.392 21.220 9.433 1.00 48.66 75 ARG B C 1
ATOM 1651 O O . ARG B 1 75 ? -15.105 21.219 10.630 1.00 41.66 75 ARG B O 1
ATOM 1659 N N . ASP B 1 76 ? -16.151 22.156 8.865 1.00 54.83 76 ASP B N 1
ATOM 1660 C CA . ASP B 1 76 ? -16.718 23.277 9.618 1.00 47.94 76 ASP B CA 1
ATOM 1661 C C . ASP B 1 76 ? -17.360 22.847 10.939 1.00 53.79 76 ASP B C 1
ATOM 1662 O O . ASP B 1 76 ? -18.202 21.950 10.979 1.00 55.91 76 ASP B O 1
ATOM 1667 N N . GLY B 1 77 ? -16.938 23.495 12.017 1.00 52.87 77 GLY B N 1
ATOM 1668 C CA . GLY B 1 77 ? -17.306 23.090 13.358 1.00 48.66 77 GLY B CA 1
ATOM 1669 C C . GLY B 1 77 ? -16.052 22.570 14.026 1.00 48.44 77 GLY B C 1
ATOM 1670 O O . GLY B 1 77 ? -15.714 22.966 15.146 1.00 52.36 77 GLY B O 1
ATOM 1671 N N . GLN B 1 78 ? -15.349 21.693 13.315 1.00 49.25 78 GLN B N 1
ATOM 1672 C CA . GLN B 1 78 ? -14.130 21.088 13.833 1.00 45.78 78 GLN B CA 1
ATOM 1673 C C . GLN B 1 78 ? -12.995 22.101 14.003 1.00 43.25 78 GLN B C 1
ATOM 1674 O O . GLN B 1 78 ? -12.873 23.063 13.244 1.00 46.11 78 GLN B O 1
ATOM 1680 N N . CYS B 1 79 ? -12.180 21.866 15.027 1.00 38.49 79 CYS B N 1
ATOM 1681 C CA . CYS B 1 79 ? -10.998 22.665 15.310 1.00 37.87 79 CYS B CA 1
ATOM 1682 C C . CYS B 1 79 ? -9.818 21.706 15.471 1.00 33.53 79 CYS B C 1
ATOM 1683 O O . CYS B 1 79 ? -9.987 20.585 15.957 1.00 36.20 79 CYS B O 1
ATOM 1686 N N . VAL B 1 80 ? -8.631 22.134 15.053 1.00 23.59 80 VAL B N 1
ATOM 1687 C CA . VAL B 1 80 ? -7.427 21.306 15.181 1.00 21.24 80 VAL B CA 1
ATOM 1688 C C . VAL B 1 80 ? -6.430 22.012 16.101 1.00 26.21 80 VAL B C 1
ATOM 1689 O O . VAL B 1 80 ? -6.090 23.179 15.871 1.00 25.92 80 VAL B O 1
ATOM 1693 N N . VAL B 1 81 ? -5.984 21.323 17.152 1.00 17.42 81 VAL B N 1
ATOM 1694 C CA . VAL B 1 81 ? -4.951 21.870 18.029 1.00 14.34 81 VAL B CA 1
ATOM 1695 C C . VAL B 1 81 ? -3.712 20.984 18.007 1.00 14.73 81 VAL B C 1
ATOM 1696 O O . VAL B 1 81 ? -3.815 19.769 17.819 1.00 19.72 81 VAL B O 1
ATOM 1700 N N . GLY B 1 82 ? -2.535 21.588 18.174 1.00 14.72 82 GLY B N 1
ATOM 1701 C CA . GLY B 1 82 ? -1.316 20.801 18.281 1.00 18.28 82 GLY B CA 1
ATOM 1702 C C . GLY B 1 82 ? -1.204 20.224 19.684 1.00 13.03 82 GLY B C 1
ATOM 1703 O O . GLY B 1 82 ? -1.478 20.921 20.659 1.00 15.91 82 GLY B O 1
ATOM 1704 N N . THR B 1 83 ? -0.803 18.961 19.802 1.00 13.46 83 THR B N 1
ATOM 1705 C CA . THR B 1 83 ? -0.698 18.348 21.126 1.00 17.85 83 THR B CA 1
ATOM 1706 C C . THR B 1 83 ? 0.722 17.907 21.458 1.00 17.47 83 THR B C 1
ATOM 1707 O O . THR B 1 83 ? 1.156 18.009 22.602 1.00 13.77 83 THR B O 1
ATOM 1711 N N A GLU B 1 84 ? 1.431 17.430 20.446 0.45 12.08 84 GLU B N 1
ATOM 1712 N N B GLU B 1 84 ? 1.440 17.363 20.478 0.55 12.05 84 GLU B N 1
ATOM 1713 C CA A GLU B 1 84 ? 2.793 16.980 20.649 0.45 12.17 84 GLU B CA 1
ATOM 1714 C CA B GLU B 1 84 ? 2.814 16.889 20.692 0.55 12.16 84 GLU B CA 1
ATOM 1715 C C A GLU B 1 84 ? 3.734 17.425 19.551 0.45 14.92 84 GLU B C 1
ATOM 1716 C C B GLU B 1 84 ? 3.735 17.394 19.578 0.55 14.94 84 GLU B C 1
ATOM 1717 O O A GLU B 1 84 ? 3.561 17.075 18.384 0.45 16.71 84 GLU B O 1
ATOM 1718 O O B GLU B 1 84 ? 3.518 17.089 18.407 0.55 16.74 84 GLU B O 1
ATOM 1729 N N . LEU B 1 85 ? 4.766 18.154 19.943 1.00 11.94 85 LEU B N 1
ATOM 1730 C CA . LEU B 1 85 ? 5.741 18.644 18.987 1.00 11.73 85 LEU B CA 1
ATOM 1731 C C . LEU B 1 85 ? 7.116 18.119 19.338 1.00 12.65 85 LEU B C 1
ATOM 1732 O O . LEU B 1 85 ? 7.513 18.110 20.501 1.00 13.40 85 LEU B O 1
ATOM 1737 N N . ASN B 1 86 ? 7.854 17.645 18.341 1.00 12.06 86 ASN B N 1
ATOM 1738 C CA . ASN B 1 86 ? 9.281 17.448 18.562 1.00 15.43 86 ASN B CA 1
ATOM 1739 C C . ASN B 1 86 ? 10.063 17.965 17.377 1.00 13.01 86 ASN B C 1
ATOM 1740 O O . ASN B 1 86 ? 9.507 18.103 16.289 1.00 13.77 86 ASN B O 1
ATOM 1745 N N . ALA B 1 87 ? 11.335 18.287 17.601 1.00 13.21 87 ALA B N 1
ATOM 1746 C CA . ALA B 1 87 ? 12.160 18.927 16.573 1.00 13.97 87 ALA B CA 1
ATOM 1747 C C . ALA B 1 87 ? 13.617 18.558 16.805 1.00 18.15 87 ALA B C 1
ATOM 1748 O O . ALA B 1 87 ? 14.119 18.651 17.930 1.00 16.50 87 ALA B O 1
ATOM 1750 N N . THR B 1 88 ? 14.294 18.136 15.746 1.00 17.48 88 THR B N 1
ATOM 1751 C CA . THR B 1 88 ? 15.731 17.915 15.812 1.00 12.13 88 THR B CA 1
ATOM 1752 C C . THR B 1 88 ? 16.410 18.963 14.936 1.00 19.93 88 THR B C 1
ATOM 1753 O O . THR B 1 88 ? 16.115 19.055 13.743 1.00 15.36 88 THR B O 1
ATOM 1757 N N . HIS B 1 89 ? 17.300 19.760 15.524 1.00 15.61 89 HIS B N 1
ATOM 1758 C CA . HIS B 1 89 ? 18.015 20.798 14.772 1.00 14.71 89 HIS B CA 1
ATOM 1759 C C . HIS B 1 89 ? 19.337 20.246 14.241 1.00 15.40 89 HIS B C 1
ATOM 1760 O O . HIS B 1 89 ? 20.295 20.079 15.004 1.00 17.58 89 HIS B O 1
ATOM 1767 N N . HIS B 1 90 ? 19.369 19.943 12.940 1.00 19.07 90 HIS B N 1
ATOM 1768 C CA . HIS B 1 90 ? 20.495 19.244 12.316 1.00 18.57 90 HIS B CA 1
ATOM 1769 C C . HIS B 1 90 ? 21.634 20.181 11.921 1.00 20.55 90 HIS B C 1
ATOM 1770 O O . HIS B 1 90 ? 22.805 19.809 12.004 1.00 20.73 90 HIS B O 1
ATOM 1777 N N . ARG B 1 91 ? 21.276 21.370 11.437 1.00 19.38 91 ARG B N 1
ATOM 1778 C CA . ARG B 1 91 ? 22.242 22.317 10.886 1.00 20.91 91 ARG B CA 1
ATOM 1779 C C . ARG B 1 91 ? 21.853 23.730 11.237 1.00 19.32 91 ARG B C 1
ATOM 1780 O O . ARG B 1 91 ? 20.669 24.072 11.212 1.00 25.46 91 ARG B O 1
ATOM 1788 N N . PRO B 1 92 ? 22.849 24.571 11.552 1.00 19.80 92 PRO B N 1
ATOM 1789 C CA . PRO B 1 92 ? 22.543 25.970 11.862 1.00 22.35 92 PRO B CA 1
ATOM 1790 C C . PRO B 1 92 ? 22.232 26.746 10.587 1.00 19.80 92 PRO B C 1
ATOM 1791 O O . PRO B 1 92 ? 22.649 26.341 9.494 1.00 23.56 92 PRO B O 1
ATOM 1795 N N . VAL B 1 93 ? 21.472 27.829 10.723 1.00 20.43 93 VAL B N 1
ATOM 1796 C CA . VAL B 1 93 ? 21.155 28.714 9.605 1.00 26.54 93 VAL B CA 1
ATOM 1797 C C . VAL B 1 93 ? 21.409 30.147 10.068 1.00 27.96 93 VAL B C 1
ATOM 1798 O O . VAL B 1 93 ? 21.012 30.517 11.169 1.00 21.04 93 VAL B O 1
ATOM 1802 N N . SER B 1 94 ? 22.070 30.963 9.251 1.00 26.66 94 SER B N 1
ATOM 1803 C CA . SER B 1 94 ? 22.405 32.317 9.703 1.00 25.60 94 SER B CA 1
ATOM 1804 C C . SER B 1 94 ? 21.833 33.416 8.811 1.00 31.38 94 SER B C 1
ATOM 1805 O O . SER B 1 94 ? 21.732 34.568 9.238 1.00 34.05 94 SER B O 1
ATOM 1808 N N . GLU B 1 95 ? 21.456 33.069 7.579 1.00 23.33 95 GLU B N 1
ATOM 1809 C CA . GLU B 1 95 ? 20.807 34.043 6.705 1.00 29.72 95 GLU B CA 1
ATOM 1810 C C . GLU B 1 95 ? 19.936 33.430 5.599 1.00 29.00 95 GLU B C 1
ATOM 1811 O O . GLU B 1 95 ? 19.923 32.213 5.391 1.00 31.44 95 GLU B O 1
ATOM 1817 N N . GLY B 1 96 ? 19.201 34.288 4.898 1.00 29.51 96 GLY B N 1
ATOM 1818 C CA . GLY B 1 96 ? 18.311 33.832 3.844 1.00 36.13 96 GLY B CA 1
ATOM 1819 C C . GLY B 1 96 ? 16.893 33.578 4.329 1.00 34.97 96 GLY B C 1
ATOM 1820 O O . GLY B 1 96 ? 16.404 34.240 5.253 1.00 27.55 96 GLY B O 1
ATOM 1821 N N . LYS B 1 97 ? 16.230 32.636 3.669 1.00 20.42 97 LYS B N 1
ATOM 1822 C CA . LYS B 1 97 ? 14.918 32.138 4.073 1.00 21.01 97 LYS B CA 1
ATOM 1823 C C . LYS B 1 97 ? 15.038 30.631 4.284 1.00 19.78 97 LYS B C 1
ATOM 1824 O O . LYS B 1 97 ? 15.841 29.978 3.618 1.00 25.15 97 LYS B O 1
ATOM 1830 N N . VAL B 1 98 ? 14.264 30.074 5.213 1.00 19.03 98 VAL B N 1
ATOM 1831 C CA . VAL B 1 98 ? 14.132 28.623 5.280 1.00 15.80 98 VAL B CA 1
ATOM 1832 C C . VAL B 1 98 ? 12.768 28.248 4.730 1.00 15.59 98 VAL B C 1
ATOM 1833 O O . VAL B 1 98 ? 11.885 29.109 4.617 1.00 16.95 98 VAL B O 1
ATOM 1837 N N . ARG B 1 99 ? 12.598 26.978 4.370 1.00 13.63 99 ARG B N 1
ATOM 1838 C CA . ARG B 1 99 ? 11.376 26.541 3.711 1.00 13.00 99 ARG B CA 1
ATOM 1839 C C . ARG B 1 99 ? 10.903 25.307 4.445 1.00 14.80 99 ARG B C 1
ATOM 1840 O O . ARG B 1 99 ? 11.641 24.332 4.511 1.00 12.95 99 ARG B O 1
ATOM 1848 N N . GLY B 1 100 ? 9.691 25.343 4.999 1.00 15.89 100 GLY B N 1
ATOM 1849 C CA . GLY B 1 100 ? 9.177 24.192 5.724 1.00 14.14 100 GLY B CA 1
ATOM 1850 C C . GLY B 1 100 ? 8.250 23.401 4.826 1.00 13.89 100 GLY B C 1
ATOM 1851 O O . GLY B 1 100 ? 7.427 23.989 4.121 1.00 15.47 100 GLY B O 1
ATOM 1852 N N . VAL B 1 101 ? 8.381 22.075 4.836 1.00 12.09 101 VAL B N 1
ATOM 1853 C CA . VAL B 1 101 ? 7.560 21.244 3.981 1.00 15.11 101 VAL B CA 1
ATOM 1854 C C . VAL B 1 101 ? 6.790 20.243 4.820 1.00 13.78 101 VAL B C 1
ATOM 1855 O O . VAL B 1 101 ? 7.380 19.423 5.510 1.00 14.15 101 VAL B O 1
ATOM 1859 N N . CYS B 1 102 ? 5.465 20.316 4.749 1.00 17.82 102 CYS B N 1
ATOM 1860 C CA . CYS B 1 102 ? 4.609 19.556 5.655 1.00 17.29 102 CYS B CA 1
ATOM 1861 C C . CYS B 1 102 ? 3.805 18.521 4.901 1.00 18.06 102 CYS B C 1
ATOM 1862 O O . CYS B 1 102 ? 3.089 18.861 3.948 1.00 16.62 102 CYS B O 1
ATOM 1865 N N . GLN B 1 103 ? 3.945 17.256 5.311 1.00 12.98 103 GLN B N 1
ATOM 1866 C CA . GLN B 1 103 ? 3.250 16.143 4.680 1.00 15.54 103 GLN B CA 1
ATOM 1867 C C . GLN B 1 103 ? 2.635 15.241 5.749 1.00 16.85 103 GLN B C 1
ATOM 1868 O O . GLN B 1 103 ? 3.142 15.178 6.867 1.00 16.56 103 GLN B O 1
ATOM 1874 N N . PRO B 1 104 ? 1.522 14.556 5.415 1.00 16.52 104 PRO B N 1
ATOM 1875 C CA . PRO B 1 104 ? 0.866 13.734 6.439 1.00 15.39 104 PRO B CA 1
ATOM 1876 C C . PRO B 1 104 ? 1.577 12.409 6.673 1.00 17.74 104 PRO B C 1
ATOM 1877 O O . PRO B 1 104 ? 2.042 11.763 5.723 1.00 16.86 104 PRO B O 1
ATOM 1881 N N . LEU B 1 105 ? 1.649 12.008 7.939 1.00 18.66 105 LEU B N 1
ATOM 1882 C CA . LEU B 1 105 ? 2.127 10.683 8.308 1.00 18.40 105 LEU B CA 1
ATOM 1883 C C . LEU B 1 105 ? 0.952 9.785 8.674 1.00 18.90 105 LEU B C 1
ATOM 1884 O O . LEU B 1 105 ? 0.904 8.621 8.302 1.00 16.35 105 LEU B O 1
ATOM 1889 N N . HIS B 1 106 ? 0.005 10.328 9.417 1.00 12.62 106 HIS B N 1
ATOM 1890 C CA . HIS B 1 106 ? -1.180 9.559 9.771 1.00 16.52 106 HIS B CA 1
ATOM 1891 C C . HIS B 1 106 ? -2.361 10.497 9.872 1.00 18.81 106 HIS B C 1
ATOM 1892 O O . HIS B 1 106 ? -2.306 11.491 10.593 1.00 19.04 106 HIS B O 1
ATOM 1899 N N . LEU B 1 107 ? -3.435 10.186 9.155 1.00 16.31 107 LEU B N 1
ATOM 1900 C CA . LEU B 1 107 ? -4.645 10.993 9.239 1.00 20.97 107 LEU B CA 1
ATOM 1901 C C . LEU B 1 107 ? -5.746 10.162 9.878 1.00 28.37 107 LEU B C 1
ATOM 1902 O O . LEU B 1 107 ? -6.443 9.406 9.205 1.00 24.98 107 LEU B O 1
ATOM 1907 N N . GLY B 1 108 ? -5.875 10.289 11.194 1.00 23.35 108 GLY B N 1
ATOM 1908 C CA . GLY B 1 108 ? -6.918 9.599 11.913 1.00 29.70 108 GLY B CA 1
ATOM 1909 C C . GLY B 1 108 ? -8.125 10.495 12.052 1.00 33.82 108 GLY B C 1
ATOM 1910 O O . GLY B 1 108 ? -8.136 11.642 11.602 1.00 29.76 108 GLY B O 1
ATOM 1911 N N . ARG B 1 109 ? -9.150 9.964 12.695 1.00 29.80 109 ARG B N 1
ATOM 1912 C CA . ARG B 1 109 ? -10.414 10.657 12.832 1.00 34.64 109 ARG B CA 1
ATOM 1913 C C . ARG B 1 109 ? -10.375 11.635 14.015 1.00 30.25 109 ARG B C 1
ATOM 1914 O O . ARG B 1 109 ? -10.992 12.707 13.972 1.00 29.73 109 ARG B O 1
ATOM 1922 N N . GLN B 1 110 ? -9.629 11.278 15.061 1.00 24.93 110 GLN B N 1
ATOM 1923 C CA . GLN B 1 110 ? -9.501 12.144 16.236 1.00 33.47 110 GLN B CA 1
ATOM 1924 C C . GLN B 1 110 ? -8.081 12.687 16.436 1.00 27.57 110 GLN B C 1
ATOM 1925 O O . GLN B 1 110 ? -7.891 13.677 17.148 1.00 25.58 110 GLN B O 1
ATOM 1931 N N . ASN B 1 111 ? -7.094 12.030 15.828 1.00 23.37 111 ASN B N 1
ATOM 1932 C CA . ASN B 1 111 ? -5.696 12.464 15.934 1.00 21.32 111 ASN B CA 1
ATOM 1933 C C . ASN B 1 111 ? -4.968 12.433 14.595 1.00 25.69 111 ASN B C 1
ATOM 1934 O O . ASN B 1 111 ? -5.207 11.557 13.764 1.00 23.21 111 ASN B O 1
ATOM 1939 N N . GLN B 1 112 ? -4.065 13.386 14.389 1.00 17.15 112 GLN B N 1
ATOM 1940 C CA . GLN B 1 112 ? -3.228 13.368 13.195 1.00 14.38 112 GLN B CA 1
ATOM 1941 C C . GLN B 1 112 ? -1.751 13.415 13.562 1.00 16.64 112 GLN B C 1
ATOM 1942 O O . GLN B 1 112 ? -1.379 13.892 14.643 1.00 15.58 112 GLN B O 1
ATOM 1948 N N . SER B 1 113 ? -0.913 12.931 12.652 1.00 13.98 113 SER B N 1
ATOM 1949 C CA . SER B 1 113 ? 0.539 13.091 12.769 1.00 12.65 113 SER B CA 1
ATOM 1950 C C . SER B 1 113 ? 1.094 13.690 11.483 1.00 14.99 113 SER B C 1
ATOM 1951 O O . SER B 1 113 ? 0.902 13.130 10.400 1.00 14.28 113 SER B O 1
ATOM 1954 N N . TRP B 1 114 ? 1.812 14.803 11.614 1.00 14.88 114 TRP B N 1
ATOM 1955 C CA . TRP B 1 114 ? 2.395 15.506 10.477 1.00 11.66 114 TRP B CA 1
ATOM 1956 C C . TRP B 1 114 ? 3.917 15.541 10.549 1.00 14.81 114 TRP B C 1
ATOM 1957 O O . TRP B 1 114 ? 4.493 15.767 11.618 1.00 11.66 114 TRP B O 1
ATOM 1968 N N . GLU B 1 115 ? 4.567 15.324 9.403 1.00 12.04 115 GLU B N 1
ATOM 1969 C CA . GLU B 1 115 ? 6.005 15.543 9.295 1.00 10.99 115 GLU B CA 1
ATOM 1970 C C . GLU B 1 115 ? 6.279 16.964 8.769 1.00 15.60 115 GLU B C 1
ATOM 1971 O O . GLU B 1 115 ? 5.623 17.418 7.827 1.00 15.08 115 GLU B O 1
ATOM 1977 N N . ILE B 1 116 ? 7.210 17.688 9.388 1.00 11.40 116 ILE B N 1
ATOM 1978 C CA . ILE B 1 116 ? 7.637 18.961 8.809 1.00 11.30 116 ILE B CA 1
ATOM 1979 C C . ILE B 1 116 ? 9.147 18.986 8.711 1.00 16.45 116 ILE B C 1
ATOM 1980 O O . ILE B 1 116 ? 9.845 18.848 9.714 1.00 14.64 116 ILE B O 1
ATOM 1985 N N . VAL B 1 117 ? 9.652 19.138 7.486 1.00 15.45 117 VAL B N 1
ATOM 1986 C CA . VAL B 1 117 ? 11.085 19.226 7.282 1.00 13.88 117 VAL B CA 1
ATOM 1987 C C . VAL B 1 117 ? 11.390 20.666 6.907 1.00 14.24 117 VAL B C 1
ATOM 1988 O O . VAL B 1 117 ? 10.665 21.277 6.114 1.00 15.35 117 VAL B O 1
ATOM 1992 N N . VAL B 1 118 ? 12.438 21.223 7.506 1.00 14.64 118 VAL B N 1
ATOM 1993 C CA . VAL B 1 118 ? 12.817 22.601 7.215 1.00 18.43 118 VAL B CA 1
ATOM 1994 C C . VAL B 1 118 ? 14.131 22.588 6.449 1.00 18.00 118 VAL B C 1
ATOM 1995 O O . VAL B 1 118 ? 15.120 21.970 6.887 1.00 15.38 118 VAL B O 1
ATOM 1999 N N . PHE B 1 119 ? 14.132 23.252 5.298 1.00 18.09 119 PHE B N 1
ATOM 2000 C CA . PHE B 1 119 ? 15.302 23.280 4.425 1.00 19.47 119 PHE B CA 1
ATOM 2001 C C . PHE B 1 119 ? 15.866 24.685 4.384 1.00 18.69 119 PHE B C 1
ATOM 2002 O O . PHE B 1 119 ? 15.105 25.655 4.423 1.00 17.49 119 PHE B O 1
ATOM 2010 N N . ASP B 1 120 ? 17.189 24.814 4.304 1.00 16.84 120 ASP B N 1
ATOM 2011 C CA . ASP B 1 120 ? 17.774 26.136 4.066 1.00 18.80 120 ASP B CA 1
ATOM 2012 C C . ASP B 1 120 ? 17.731 26.473 2.577 1.00 22.89 120 ASP B C 1
ATOM 2013 O O . ASP B 1 120 ? 17.249 25.673 1.768 1.00 19.52 120 ASP B O 1
ATOM 2018 N N . GLU B 1 121 ? 18.260 27.637 2.207 1.00 24.83 121 GLU B N 1
ATOM 2019 C CA . GLU B 1 121 ? 18.204 28.087 0.813 1.00 27.07 121 GLU B CA 1
ATOM 2020 C C . GLU B 1 121 ? 18.965 27.201 -0.178 1.00 21.56 121 GLU B C 1
ATOM 2021 O O . GLU B 1 121 ? 18.604 27.136 -1.351 1.00 36.96 121 GLU B O 1
ATOM 2027 N N . GLN B 1 122 ? 20.005 26.516 0.292 1.00 30.98 122 GLN B N 1
ATOM 2028 C CA . GLN B 1 122 ? 20.731 25.548 -0.536 1.00 31.75 122 GLN B CA 1
ATOM 2029 C C . GLN B 1 122 ? 19.965 24.232 -0.673 1.00 31.04 122 GLN B C 1
ATOM 2030 O O . GLN B 1 122 ? 20.399 23.325 -1.381 1.00 34.73 122 GLN B O 1
ATOM 2036 N N . GLY B 1 123 ? 18.839 24.110 0.024 1.00 26.12 123 GLY B N 1
ATOM 2037 C CA . GLY B 1 123 ? 18.067 22.879 -0.025 1.00 27.38 123 GLY B CA 1
ATOM 2038 C C . GLY B 1 123 ? 18.553 21.800 0.930 1.00 27.25 123 GLY B C 1
ATOM 2039 O O . GLY B 1 123 ? 18.218 20.626 0.772 1.00 28.00 123 GLY B O 1
ATOM 2040 N N . ARG B 1 124 ? 19.340 22.185 1.929 1.00 25.18 124 ARG B N 1
ATOM 2041 C CA . ARG B 1 124 ? 19.812 21.220 2.916 1.00 27.00 124 ARG B CA 1
ATOM 2042 C C . ARG B 1 124 ? 18.860 21.124 4.095 1.00 22.29 124 ARG B C 1
ATOM 2043 O O . ARG B 1 124 ? 18.344 22.136 4.571 1.00 18.27 124 ARG B O 1
ATOM 2051 N N A ARG B 1 125 ? 18.629 19.906 4.573 0.67 21.40 125 ARG B N 1
ATOM 2052 N N B ARG B 1 125 ? 18.653 19.898 4.562 0.33 21.38 125 ARG B N 1
ATOM 2053 C CA A ARG B 1 125 ? 17.773 19.689 5.741 0.67 19.52 125 ARG B CA 1
ATOM 2054 C CA B ARG B 1 125 ? 17.826 19.620 5.729 0.33 19.57 125 ARG B CA 1
ATOM 2055 C C A ARG B 1 125 ? 18.419 20.283 6.987 0.67 19.28 125 ARG B C 1
ATOM 2056 C C B ARG B 1 125 ? 18.448 20.210 6.992 0.33 19.25 125 ARG B C 1
ATOM 2057 O O A ARG B 1 125 ? 19.500 19.853 7.385 0.67 19.81 125 ARG B O 1
ATOM 2058 O O B ARG B 1 125 ? 19.508 19.763 7.433 0.33 19.87 125 ARG B O 1
ATOM 2073 N N A CYS B 1 126 ? 17.769 21.267 7.606 0.67 17.93 126 CYS B N 1
ATOM 2074 N N B CYS B 1 126 ? 17.796 21.217 7.570 0.33 18.00 126 CYS B N 1
ATOM 2075 C CA A CYS B 1 126 ? 18.311 21.867 8.818 0.67 16.81 126 CYS B CA 1
ATOM 2076 C CA B CYS B 1 126 ? 18.303 21.832 8.793 0.33 16.88 126 CYS B CA 1
ATOM 2077 C C A CYS B 1 126 ? 17.500 21.497 10.058 0.67 17.25 126 CYS B C 1
ATOM 2078 C C B CYS B 1 126 ? 17.508 21.429 10.038 0.33 17.25 126 CYS B C 1
ATOM 2079 O O A CYS B 1 126 ? 17.990 21.623 11.181 0.67 17.54 126 CYS B O 1
ATOM 2080 O O B CYS B 1 126 ? 18.045 21.442 11.146 0.33 17.51 126 CYS B O 1
ATOM 2085 N N A CYS B 1 127 ? 16.260 21.053 9.857 0.67 15.84 127 CYS B N 1
ATOM 2086 N N B CYS B 1 127 ? 16.235 21.081 9.855 0.33 15.89 127 CYS B N 1
ATOM 2087 C CA A CYS B 1 127 ? 15.412 20.646 10.989 0.67 16.40 127 CYS B CA 1
ATOM 2088 C CA B CYS B 1 127 ? 15.394 20.626 10.967 0.33 16.39 127 CYS B CA 1
ATOM 2089 C C A CYS B 1 127 ? 14.364 19.607 10.582 0.67 17.07 127 CYS B C 1
ATOM 2090 C C B CYS B 1 127 ? 14.416 19.547 10.531 0.33 17.00 127 CYS B C 1
ATOM 2091 O O A CYS B 1 127 ? 13.731 19.729 9.535 0.67 17.36 127 CYS B O 1
ATOM 2092 O O B CYS B 1 127 ? 13.875 19.591 9.427 0.33 17.08 127 CYS B O 1
ATOM 2097 N N . THR B 1 128 ? 14.190 18.576 11.407 1.00 13.71 128 THR B N 1
ATOM 2098 C CA . THR B 1 128 ? 13.114 17.613 11.203 1.00 14.09 128 THR B CA 1
ATOM 2099 C C . THR B 1 128 ? 12.173 17.673 12.401 1.00 14.76 128 THR B C 1
ATOM 2100 O O . THR B 1 128 ? 12.619 17.548 13.550 1.00 13.80 128 THR B O 1
ATOM 2104 N N . CYS B 1 129 ? 10.878 17.861 12.133 1.00 9.72 129 CYS B N 1
ATOM 2105 C CA . CYS B 1 129 ? 9.862 17.922 13.184 1.00 16.27 129 CYS B CA 1
ATOM 2106 C C . CYS B 1 129 ? 8.725 16.931 12.933 1.00 13.99 129 CYS B C 1
ATOM 2107 O O . CYS B 1 129 ? 8.465 16.516 11.802 1.00 12.95 129 CYS B O 1
ATOM 2110 N N . ARG B 1 130 ? 8.051 16.530 13.996 1.00 9.31 130 ARG B N 1
ATOM 2111 C CA . ARG B 1 130 ? 6.832 15.748 13.850 1.00 10.35 130 ARG B CA 1
ATOM 2112 C C . ARG B 1 130 ? 5.852 16.421 14.780 1.00 15.66 130 ARG B C 1
ATOM 2113 O O . ARG B 1 130 ? 6.212 16.736 15.909 1.00 13.27 130 ARG B O 1
ATOM 2121 N N . LEU B 1 131 ? 4.643 16.697 14.288 1.00 11.11 131 LEU B N 1
ATOM 2122 C CA . LEU B 1 131 ? 3.598 17.295 15.109 1.00 12.95 131 LEU B CA 1
ATOM 2123 C C . LEU B 1 131 ? 2.399 16.370 15.181 1.00 18.12 131 LEU B C 1
ATOM 2124 O O . LEU B 1 131 ? 1.847 15.973 14.149 1.00 14.15 131 LEU B O 1
ATOM 2129 N N . GLY B 1 132 ? 1.991 16.031 16.400 1.00 14.19 132 GLY B N 1
ATOM 2130 C CA . GLY B 1 132 ? 0.731 15.337 16.605 1.00 14.95 132 GLY B CA 1
ATOM 2131 C C . GLY B 1 132 ? -0.346 16.378 16.863 1.00 16.12 132 GLY B C 1
ATOM 2132 O O . GLY B 1 132 ? -0.088 17.393 17.530 1.00 16.95 132 GLY B O 1
ATOM 2133 N N . THR B 1 133 ? -1.543 16.150 16.330 1.00 18.30 133 THR B N 1
ATOM 2134 C CA . THR B 1 133 ? -2.650 17.091 16.509 1.00 15.22 133 THR B CA 1
ATOM 2135 C C . THR B 1 133 ? -3.878 16.343 17.016 1.00 22.60 133 THR B C 1
ATOM 2136 O O . THR B 1 133 ? -3.984 15.123 16.876 1.00 17.76 133 THR B O 1
ATOM 2140 N N . ALA B 1 134 ? -4.804 17.085 17.611 1.00 20.44 134 ALA B N 1
ATOM 2141 C CA . ALA B 1 134 ? -6.104 16.550 17.967 1.00 21.91 134 ALA B CA 1
ATOM 2142 C C . ALA B 1 134 ? -7.199 17.295 17.201 1.00 21.22 134 ALA B C 1
ATOM 2143 O O . ALA B 1 134 ? -7.164 18.526 17.072 1.00 23.84 134 ALA B O 1
ATOM 2145 N N . VAL B 1 135 ? -8.158 16.537 16.684 1.00 21.15 135 VAL B N 1
ATOM 2146 C CA . VAL B 1 135 ? -9.339 17.089 16.027 1.00 24.70 135 VAL B CA 1
ATOM 2147 C C . VAL B 1 135 ? -10.479 17.190 17.036 1.00 28.19 135 VAL B C 1
ATOM 2148 O O . VAL B 1 135 ? -10.867 16.183 17.629 1.00 27.68 135 VAL B O 1
ATOM 2152 N N . LEU B 1 136 ? -10.992 18.403 17.233 1.00 27.62 136 LEU B N 1
ATOM 2153 C CA . LEU B 1 136 ? -12.163 18.667 18.074 1.00 32.80 136 LEU B CA 1
ATOM 2154 C C . LEU B 1 136 ? -13.156 19.406 17.187 1.00 41.16 136 LEU B C 1
ATOM 2155 O O . LEU B 1 136 ? -12.739 20.133 16.301 1.00 50.80 136 LEU B O 1
ATOM 2160 N N . GLY B 1 137 ? -14.457 19.236 17.386 1.00 47.34 137 GLY B N 1
ATOM 2161 C CA . GLY B 1 137 ? -15.022 18.239 18.262 1.00 37.01 137 GLY B CA 1
ATOM 2162 C C . GLY B 1 137 ? -16.042 17.497 17.419 1.00 56.67 137 GLY B C 1
ATOM 2163 O O . GLY B 1 137 ? -16.172 17.787 16.223 1.00 38.45 137 GLY B O 1
ATOM 2165 N N . MET C 1 1 ? 26.353 27.100 43.316 1.00 64.63 1 MET C N 1
ATOM 2166 C CA . MET C 1 1 ? 25.422 27.312 42.210 1.00 53.88 1 MET C CA 1
ATOM 2167 C C . MET C 1 1 ? 25.898 26.604 40.946 1.00 51.16 1 MET C C 1
ATOM 2168 O O . MET C 1 1 ? 27.096 26.379 40.757 1.00 49.79 1 MET C O 1
ATOM 2173 N N . ILE C 1 2 ? 24.958 26.262 40.072 1.00 41.06 2 ILE C N 1
ATOM 2174 C CA . ILE C 1 2 ? 25.298 25.476 38.894 1.00 44.89 2 ILE C CA 1
ATOM 2175 C C . ILE C 1 2 ? 25.970 26.308 37.801 1.00 41.03 2 ILE C C 1
ATOM 2176 O O . ILE C 1 2 ? 26.798 25.787 37.050 1.00 34.71 2 ILE C O 1
ATOM 2181 N N . TRP C 1 3 ? 25.634 27.597 37.729 1.00 34.93 3 TRP C N 1
ATOM 2182 C CA . TRP C 1 3 ? 26.131 28.457 36.647 1.00 38.14 3 TRP C CA 1
ATOM 2183 C C . TRP C 1 3 ? 27.658 28.584 36.655 1.00 40.20 3 TRP C C 1
ATOM 2184 O O . TRP C 1 3 ? 28.291 28.540 37.710 1.00 53.19 3 TRP C O 1
ATOM 2195 N N . LYS C 1 4 ? 28.238 28.741 35.470 1.00 45.70 4 LYS C N 1
ATOM 2196 C CA . LYS C 1 4 ? 29.668 28.984 35.318 1.00 40.86 4 LYS C CA 1
ATOM 2197 C C . LYS C 1 4 ? 29.865 30.436 34.927 1.00 45.00 4 LYS C C 1
ATOM 2198 O O . LYS C 1 4 ? 30.818 31.095 35.352 1.00 47.76 4 LYS C O 1
ATOM 2204 N N . ARG C 1 5 ? 28.955 30.917 34.088 1.00 37.20 5 ARG C N 1
ATOM 2205 C CA . ARG C 1 5 ? 28.916 32.323 33.721 1.00 38.69 5 ARG C CA 1
ATOM 2206 C C . ARG C 1 5 ? 27.977 33.022 34.668 1.00 41.20 5 ARG C C 1
ATOM 2207 O O . ARG C 1 5 ? 26.826 32.615 34.827 1.00 38.18 5 ARG C O 1
ATOM 2215 N N . HIS C 1 6 ? 28.459 34.078 35.298 1.00 41.80 6 HIS C N 1
ATOM 2216 C CA . HIS C 1 6 ? 27.591 34.859 36.156 1.00 51.29 6 HIS C CA 1
ATOM 2217 C C . HIS C 1 6 ? 27.095 36.095 35.423 1.00 48.11 6 HIS C C 1
ATOM 2218 O O . HIS C 1 6 ? 27.854 37.023 35.150 1.00 42.55 6 HIS C O 1
ATOM 2225 N N . LEU C 1 7 ? 25.816 36.060 35.066 1.00 46.89 7 LEU C N 1
ATOM 2226 C CA . LEU C 1 7 ? 25.149 37.171 34.406 1.00 41.18 7 LEU C CA 1
ATOM 2227 C C . LEU C 1 7 ? 24.002 37.608 35.300 1.00 39.54 7 LEU C C 1
ATOM 2228 O O . LEU C 1 7 ? 23.548 36.844 36.157 1.00 33.52 7 LEU C O 1
ATOM 2233 N N . THR C 1 8 ? 23.547 38.843 35.124 1.00 30.56 8 THR C N 1
ATOM 2234 C CA . THR C 1 8 ? 22.387 39.333 35.862 1.00 26.85 8 THR C CA 1
ATOM 2235 C C . THR C 1 8 ? 21.163 39.275 34.954 1.00 29.15 8 THR C C 1
ATOM 2236 O O . THR C 1 8 ? 21.298 39.105 33.741 1.00 30.38 8 THR C O 1
ATOM 2240 N N . LEU C 1 9 ? 19.974 39.424 35.532 1.00 29.18 9 LEU C N 1
ATOM 2241 C CA . LEU C 1 9 ? 18.749 39.487 34.733 1.00 29.61 9 LEU C CA 1
ATOM 2242 C C . LEU C 1 9 ? 18.801 40.594 33.686 1.00 32.70 9 LEU C C 1
ATOM 2243 O O . LEU C 1 9 ? 18.389 40.383 32.549 1.00 21.35 9 LEU C O 1
ATOM 2248 N N . A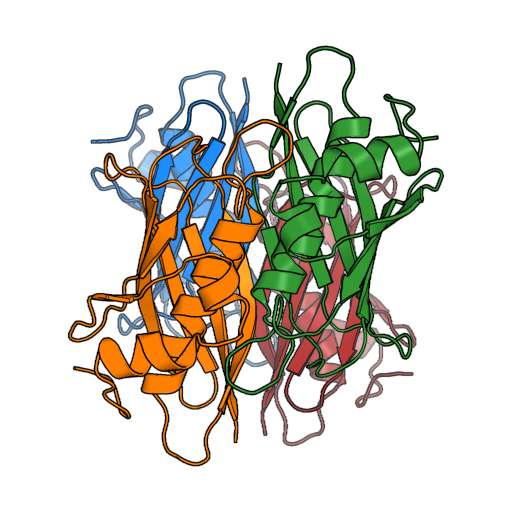SP C 1 10 ? 19.283 41.779 34.072 1.00 28.33 10 ASP C N 1
ATOM 2249 C CA . ASP C 1 10 ? 19.372 42.888 33.131 1.00 27.71 10 ASP C CA 1
ATOM 2250 C C . ASP C 1 10 ? 20.275 42.514 31.956 1.00 23.55 10 ASP C C 1
ATOM 2251 O O . ASP C 1 10 ? 19.955 42.802 30.799 1.00 26.63 10 ASP C O 1
ATOM 2256 N N . GLU C 1 11 ? 21.401 41.870 32.256 1.00 26.25 11 GLU C N 1
ATOM 2257 C CA . GLU C 1 11 ? 22.317 41.416 31.218 1.00 25.79 11 GLU C CA 1
ATOM 2258 C C . GLU C 1 11 ? 21.651 40.386 30.311 1.00 25.10 11 GLU C C 1
ATOM 2259 O O . GLU C 1 11 ? 21.790 40.451 29.095 1.00 18.55 11 GLU C O 1
ATOM 2265 N N . LEU C 1 12 ? 20.925 39.440 30.898 1.00 23.02 12 LEU C N 1
ATOM 2266 C CA . LEU C 1 12 ? 20.238 38.417 30.099 1.00 25.89 12 LEU C CA 1
ATOM 2267 C C . LEU C 1 12 ? 19.172 39.047 29.202 1.00 18.73 12 LEU C C 1
ATOM 2268 O O . LEU C 1 12 ? 19.087 38.746 28.007 1.00 21.51 12 LEU C O 1
ATOM 2273 N N . ASN C 1 13 ? 18.363 39.928 29.781 1.00 23.94 13 ASN C N 1
ATOM 2274 C CA . ASN C 1 13 ? 17.347 40.641 29.005 1.00 26.55 13 ASN C CA 1
ATOM 2275 C C . ASN C 1 13 ? 17.904 41.490 27.856 1.00 23.28 13 ASN C C 1
ATOM 2276 O O . ASN C 1 13 ? 17.261 41.633 26.821 1.00 21.75 13 ASN C O 1
ATOM 2281 N N . ALA C 1 14 ? 19.104 42.035 28.027 1.00 19.95 14 ALA C N 1
ATOM 2282 C CA . ALA C 1 14 ? 19.728 42.803 26.947 1.00 22.69 14 ALA C CA 1
ATOM 2283 C C . ALA C 1 14 ? 20.133 41.931 25.754 1.00 19.41 14 ALA C C 1
ATOM 2284 O O . ALA C 1 14 ? 20.219 42.411 24.625 1.00 22.55 14 ALA C O 1
ATOM 2286 N N . THR C 1 15 ? 20.394 40.649 26.001 1.00 20.69 15 THR C N 1
ATOM 2287 C CA . THR C 1 15 ? 20.792 39.756 24.925 1.00 19.52 15 THR C CA 1
ATOM 2288 C C . THR C 1 15 ? 19.626 39.533 23.961 1.00 19.29 15 THR C C 1
ATOM 2289 O O . THR C 1 15 ? 19.829 39.191 22.792 1.00 20.79 15 THR C O 1
ATOM 2293 N N . SER C 1 16 ? 18.414 39.758 24.458 1.00 16.21 16 SER C N 1
ATOM 2294 C CA . SER C 1 16 ? 17.175 39.487 23.717 1.00 18.21 16 SER C CA 1
ATOM 2295 C C . SER C 1 16 ? 16.837 40.541 22.684 1.00 18.96 16 SER C C 1
ATOM 2296 O O . SER C 1 16 ? 16.137 40.279 21.705 1.00 17.94 16 SER C O 1
ATOM 2299 N N . ASP C 1 17 ? 17.296 41.755 22.931 1.00 23.48 17 ASP C N 1
ATOM 2300 C CA . ASP C 1 17 ? 16.816 42.884 22.157 1.00 26.78 17 ASP C CA 1
ATOM 2301 C C . ASP C 1 17 ? 17.167 42.768 20.668 1.00 18.49 17 ASP C C 1
ATOM 2302 O O . ASP C 1 17 ? 18.289 42.401 20.298 1.00 21.50 17 ASP C O 1
ATOM 2307 N N . ASN C 1 18 ? 16.176 43.068 19.825 1.00 20.64 18 ASN C N 1
ATOM 2308 C CA . ASN C 1 18 ? 16.275 42.914 18.372 1.00 21.02 18 ASN C CA 1
ATOM 2309 C C . ASN C 1 18 ? 16.630 41.495 17.922 1.00 19.38 18 ASN C C 1
ATOM 2310 O O . ASN C 1 18 ? 17.313 41.310 16.918 1.00 20.18 18 ASN C O 1
ATOM 2315 N N . THR C 1 19 ? 16.175 40.506 18.690 1.00 18.62 19 THR C N 1
ATOM 2316 C CA . THR C 1 19 ? 16.166 39.105 18.260 1.00 20.04 19 THR C CA 1
ATOM 2317 C C . THR C 1 19 ? 14.735 38.604 18.413 1.00 16.97 19 THR C C 1
ATOM 2318 O O . THR C 1 19 ? 13.872 39.321 18.924 1.00 15.70 19 THR C O 1
ATOM 2322 N N . MET C 1 20 ? 14.485 37.361 18.017 1.00 17.87 20 MET C N 1
ATOM 2323 C CA . MET C 1 20 ? 13.166 36.760 18.212 1.00 11.80 20 MET C CA 1
ATOM 2324 C C . MET C 1 20 ? 12.690 36.793 19.661 1.00 14.05 20 MET C C 1
ATOM 2325 O O . MET C 1 20 ? 11.481 36.852 19.923 1.00 14.74 20 MET C O 1
ATOM 2330 N N . VAL C 1 21 ? 13.620 36.748 20.607 1.00 15.02 21 VAL C N 1
ATOM 2331 C CA . VAL C 1 21 ? 13.236 36.752 22.017 1.00 16.61 21 VAL C CA 1
ATOM 2332 C C . VAL C 1 21 ? 12.442 38.006 22.420 1.00 20.19 21 VAL C C 1
ATOM 2333 O O . VAL C 1 21 ? 11.344 37.909 22.974 1.00 14.59 21 VAL C O 1
ATOM 2337 N N . ALA C 1 22 ? 12.975 39.184 22.116 1.00 19.91 22 ALA C N 1
ATOM 2338 C CA . ALA C 1 22 ? 12.237 40.418 22.381 1.00 17.82 22 ALA C CA 1
ATOM 2339 C C . ALA C 1 22 ? 11.065 40.593 21.416 1.00 18.78 22 ALA C C 1
ATOM 2340 O O . ALA C 1 22 ? 10.072 41.238 21.741 1.00 17.25 22 ALA C O 1
ATOM 2342 N N . HIS C 1 23 ? 11.188 40.019 20.223 1.00 15.57 23 HIS C N 1
ATOM 2343 C CA . HIS C 1 23 ? 10.157 40.142 19.205 1.00 11.89 23 HIS C CA 1
ATOM 2344 C C . HIS C 1 23 ? 8.865 39.479 19.679 1.00 18.10 23 HIS C C 1
ATOM 2345 O O . HIS C 1 23 ? 7.767 39.893 19.286 1.00 17.30 23 HIS C O 1
ATOM 2352 N N . LEU C 1 24 ? 8.997 38.457 20.530 1.00 18.33 24 LEU C N 1
ATOM 2353 C CA . LEU C 1 24 ? 7.842 37.770 21.096 1.00 13.20 24 LEU C CA 1
ATOM 2354 C C . LEU C 1 24 ? 7.473 38.257 22.498 1.00 18.72 24 LEU C C 1
ATOM 2355 O O . LEU C 1 24 ? 6.586 37.685 23.145 1.00 20.10 24 LEU C O 1
ATOM 2360 N N . GLY C 1 25 ? 8.147 39.295 22.981 1.00 17.13 25 GLY C N 1
ATOM 2361 C CA . GLY C 1 25 ? 7.819 39.838 24.289 1.00 18.10 25 GLY C CA 1
ATOM 2362 C C . GLY C 1 25 ? 8.302 39.003 25.462 1.00 21.17 25 GLY C C 1
ATOM 2363 O O . GLY C 1 25 ? 7.832 39.179 26.599 1.00 17.72 25 GLY C O 1
ATOM 2364 N N . ILE C 1 26 ? 9.249 38.105 25.197 1.00 15.34 26 ILE C N 1
ATOM 2365 C CA . ILE C 1 26 ? 9.844 37.276 26.245 1.00 18.53 26 ILE C CA 1
ATOM 2366 C C . ILE C 1 26 ? 10.788 38.082 27.151 1.00 20.36 26 ILE C C 1
ATOM 2367 O O . ILE C 1 26 ? 11.711 38.748 26.671 1.00 20.72 26 ILE C O 1
ATOM 2372 N N . VAL C 1 27 ? 10.545 38.003 28.462 1.00 15.34 27 VAL C N 1
ATOM 2373 C CA . VAL C 1 27 ? 11.331 38.705 29.464 1.00 20.87 27 VAL C CA 1
ATOM 2374 C C . VAL C 1 27 ? 11.777 37.753 30.568 1.00 19.65 27 VAL C C 1
ATOM 2375 O O . VAL C 1 27 ? 10.942 37.074 31.174 1.00 17.74 27 VAL C O 1
ATOM 2379 N N . TYR C 1 28 ? 13.087 37.688 30.826 1.00 18.92 28 TYR C N 1
ATOM 2380 C CA . TYR C 1 28 ? 13.591 36.877 31.935 1.00 15.81 28 TYR C CA 1
ATOM 2381 C C . TYR C 1 28 ? 13.242 37.551 33.245 1.00 23.73 28 TYR C C 1
ATOM 2382 O O . TYR C 1 28 ? 13.535 38.733 33.444 1.00 18.82 28 TYR C O 1
ATOM 2391 N N . THR C 1 29 ? 12.622 36.789 34.141 1.00 24.32 29 THR C N 1
ATOM 2392 C CA . THR C 1 29 ? 12.017 37.344 35.344 1.00 18.89 29 THR C CA 1
ATOM 2393 C C . THR C 1 29 ? 12.624 36.764 36.621 1.00 25.10 29 THR C C 1
ATOM 2394 O O . THR C 1 29 ? 12.395 37.294 37.715 1.00 27.17 29 THR C O 1
ATOM 2398 N N . ARG C 1 30 ? 13.391 35.680 36.492 1.00 20.26 30 ARG C N 1
ATOM 2399 C CA . ARG C 1 30 ? 14.076 35.119 37.668 1.00 26.13 30 ARG C CA 1
ATOM 2400 C C . ARG C 1 30 ? 15.333 34.317 37.341 1.00 28.73 30 ARG C C 1
ATOM 2401 O O . ARG C 1 30 ? 15.346 33.503 36.416 1.00 25.14 30 ARG C O 1
ATOM 2409 N N . LEU C 1 31 ? 16.393 34.559 38.108 1.00 27.78 31 LEU C N 1
ATOM 2410 C CA . LEU C 1 31 ? 17.633 33.811 37.947 1.00 29.29 31 LEU C CA 1
ATOM 2411 C C . LEU C 1 31 ? 18.039 33.227 39.288 1.00 35.81 31 LEU C C 1
ATOM 2412 O O . LEU C 1 31 ? 18.637 33.912 40.121 1.00 28.75 31 LEU C O 1
ATOM 2417 N N . GLY C 1 32 ? 17.701 31.961 39.506 1.00 31.23 32 GLY C N 1
ATOM 2418 C CA . GLY C 1 32 ? 18.008 31.304 40.765 1.00 29.99 32 GLY C CA 1
ATOM 2419 C C . GLY C 1 32 ? 19.317 30.549 40.692 1.00 25.35 32 GLY C C 1
ATOM 2420 O O . GLY C 1 32 ? 20.060 30.667 39.715 1.00 34.02 32 GLY C O 1
ATOM 2421 N N . ASP C 1 33 ? 19.597 29.763 41.725 1.00 32.00 33 ASP C N 1
ATOM 2422 C CA . ASP C 1 33 ? 20.810 28.963 41.756 1.00 32.68 33 ASP C CA 1
ATOM 2423 C C . ASP C 1 33 ? 20.759 27.828 40.740 1.00 32.97 33 ASP C C 1
ATOM 2424 O O . ASP C 1 33 ? 21.780 27.474 40.143 1.00 31.56 33 ASP C O 1
ATOM 2429 N N . ASP C 1 34 ? 19.561 27.279 40.541 1.00 24.15 34 ASP C N 1
ATOM 2430 C CA . ASP C 1 34 ? 19.358 26.145 39.640 1.00 37.09 34 ASP C CA 1
ATOM 2431 C C . ASP C 1 34 ? 18.143 26.367 38.746 1.00 31.27 34 ASP C C 1
ATOM 2432 O O . ASP C 1 34 ? 17.558 25.413 38.235 1.00 22.73 34 ASP C O 1
ATOM 2437 N N . VAL C 1 35 ? 17.744 27.620 38.565 1.00 25.90 35 VAL C N 1
ATOM 2438 C CA . VAL C 1 35 ? 16.529 27.896 37.805 1.00 23.41 35 VAL C CA 1
ATOM 2439 C C . VAL C 1 35 ? 16.628 29.197 37.000 1.00 27.55 35 VAL C C 1
ATOM 2440 O O . VAL C 1 35 ? 17.175 30.200 37.478 1.00 26.41 35 VAL C O 1
ATOM 2444 N N . LEU C 1 36 ? 16.137 29.155 35.759 1.00 19.90 36 LEU C N 1
ATOM 2445 C CA . LEU C 1 36 ? 15.983 30.360 34.939 1.00 16.35 36 LEU C CA 1
ATOM 2446 C C . LEU C 1 36 ? 14.526 30.485 34.518 1.00 19.98 36 LEU C C 1
ATOM 2447 O O . LEU C 1 36 ? 13.942 29.533 33.994 1.00 20.30 36 LEU C O 1
ATOM 2452 N N . GLU C 1 37 ? 13.928 31.647 34.765 1.00 17.28 37 GLU C N 1
ATOM 2453 C CA . GLU C 1 37 ? 12.513 31.847 34.455 1.00 16.70 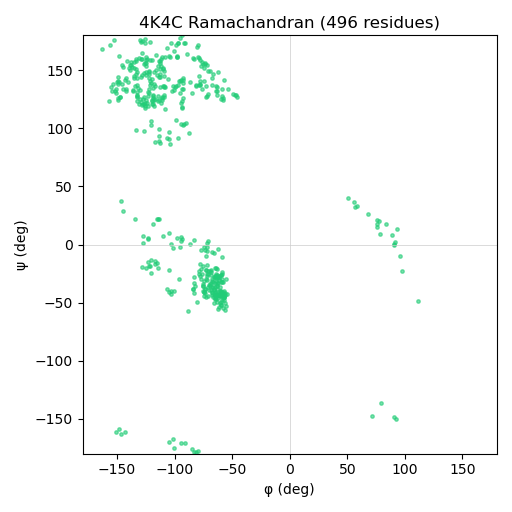37 GLU C CA 1
ATOM 2454 C C . GLU C 1 37 ? 12.288 33.021 33.502 1.00 19.12 37 GLU C C 1
ATOM 2455 O O . GLU C 1 37 ? 13.012 34.023 33.558 1.00 22.20 37 GLU C O 1
ATOM 2461 N N . ALA C 1 38 ? 11.271 32.906 32.646 1.00 17.60 38 ALA C N 1
ATOM 2462 C CA . ALA C 1 38 ? 10.890 34.000 31.761 1.00 16.43 38 ALA C CA 1
ATOM 2463 C C . ALA C 1 38 ? 9.383 34.054 31.554 1.00 17.86 38 ALA C C 1
ATOM 2464 O O . ALA C 1 38 ? 8.701 33.035 31.633 1.00 20.02 38 ALA C O 1
ATOM 2466 N N . GLU C 1 39 ? 8.862 35.245 31.274 1.00 18.71 39 GLU C N 1
ATOM 2467 C CA . GLU C 1 39 ? 7.444 35.402 30.950 1.00 17.95 39 GLU C CA 1
ATOM 2468 C C . GLU C 1 39 ? 7.234 35.829 29.483 1.00 19.46 39 GLU C C 1
ATOM 2469 O O . GLU C 1 39 ? 8.145 36.376 28.860 1.00 17.52 39 GLU C O 1
ATOM 2475 N N . MET C 1 40 ? 6.036 35.577 28.946 1.00 14.76 40 MET C N 1
ATOM 2476 C CA . MET C 1 40 ? 5.734 35.849 27.542 1.00 14.62 40 MET C CA 1
ATOM 2477 C C . MET C 1 40 ? 4.246 36.150 27.396 1.00 15.95 40 MET C C 1
ATOM 2478 O O . MET C 1 40 ? 3.405 35.403 27.915 1.00 17.47 40 MET C O 1
ATOM 2483 N N . PRO C 1 41 ? 3.905 37.255 26.710 1.00 16.87 41 PRO C N 1
ATOM 2484 C CA . PRO C 1 41 ? 2.490 37.613 26.587 1.00 22.49 41 PRO C CA 1
ATOM 2485 C C . PRO C 1 41 ? 1.748 36.685 25.649 1.00 19.79 41 PRO C C 1
ATOM 2486 O O . PRO C 1 41 ? 2.360 36.073 24.766 1.00 29.66 41 PRO C O 1
ATOM 2490 N N . VAL C 1 42 ? 0.440 36.574 25.852 1.00 18.91 42 VAL C N 1
ATOM 2491 C CA . VAL C 1 42 ? -0.442 35.941 24.884 1.00 21.75 42 VAL C CA 1
ATOM 2492 C C . VAL C 1 42 ? -1.188 37.074 24.204 1.00 32.87 42 VAL C C 1
ATOM 2493 O O . VAL C 1 42 ? -2.157 37.597 24.745 1.00 29.83 42 VAL C O 1
ATOM 2497 N N . ASP C 1 43 ? -0.702 37.487 23.038 1.00 23.51 43 ASP C N 1
ATOM 2498 C CA . ASP C 1 43 ? -1.367 38.538 22.267 1.00 24.36 43 ASP C CA 1
ATOM 2499 C C . ASP C 1 43 ? -1.163 38.303 20.777 1.00 25.64 43 ASP C C 1
ATOM 2500 O O . ASP C 1 43 ? -0.893 37.170 20.357 1.00 19.29 43 ASP C O 1
ATOM 2505 N N . THR C 1 44 ? -1.301 39.343 19.967 1.00 24.92 44 THR C N 1
ATOM 2506 C CA . THR C 1 44 ? -1.228 39.144 18.524 1.00 19.36 44 THR C CA 1
ATOM 2507 C C . THR C 1 44 ? 0.143 38.676 18.055 1.00 22.82 44 THR C C 1
ATOM 2508 O O . THR C 1 44 ? 0.264 38.115 16.970 1.00 20.32 44 THR C O 1
ATOM 2512 N N . ARG C 1 45 ? 1.169 38.903 18.869 1.00 15.04 45 ARG C N 1
ATOM 2513 C CA . ARG C 1 45 ? 2.518 38.473 18.527 1.00 15.58 45 ARG C CA 1
ATOM 2514 C C . ARG C 1 45 ? 2.687 36.964 18.732 1.00 20.65 45 ARG C C 1
ATOM 2515 O O . ARG C 1 45 ? 3.536 36.349 18.110 1.00 15.38 45 ARG C O 1
ATOM 2523 N N . THR C 1 46 ? 1.882 36.373 19.611 1.00 16.51 46 THR C N 1
ATOM 2524 C CA . THR C 1 46 ? 2.052 34.954 19.968 1.00 14.20 46 THR C CA 1
ATOM 2525 C C . THR C 1 46 ? 0.804 34.106 19.730 1.00 16.20 46 THR C C 1
ATOM 2526 O O . THR C 1 46 ? 0.779 32.921 20.070 1.00 18.48 46 THR C O 1
ATOM 2530 N N . HIS C 1 47 ? -0.225 34.708 19.140 1.00 15.07 47 HIS C N 1
ATOM 2531 C CA . HIS C 1 47 ? -1.485 34.003 18.839 1.00 14.76 47 HIS C CA 1
ATOM 2532 C C . HIS C 1 47 ? -1.401 33.069 17.637 1.00 16.36 47 HIS C C 1
ATOM 2533 O O . HIS C 1 47 ? -0.552 33.239 16.761 1.00 15.96 47 HIS C O 1
ATOM 2540 N N . GLN C 1 48 ? -2.299 32.087 17.589 1.00 13.87 48 GLN C N 1
ATOM 2541 C CA . GLN C 1 48 ? -2.559 31.366 16.348 1.00 15.47 48 GLN C CA 1
ATOM 2542 C C . GLN C 1 48 ? -3.902 31.917 15.808 1.00 17.80 48 GLN C C 1
ATOM 2543 O O . GLN C 1 48 ? -4.515 32.760 16.475 1.00 20.45 48 GLN C O 1
ATOM 2549 N N . PRO C 1 49 ? -4.325 31.527 14.585 1.00 23.80 49 PRO C N 1
ATOM 2550 C CA . PRO C 1 49 ? -5.454 32.242 13.957 1.00 27.11 49 PRO C CA 1
ATOM 2551 C C . PRO C 1 49 ? -6.836 32.092 14.606 1.00 29.82 49 PRO C C 1
ATOM 2552 O O . PRO C 1 49 ? -7.772 32.765 14.175 1.00 28.03 49 PRO C O 1
ATOM 2556 N N . PHE C 1 50 ? -6.973 31.241 15.613 1.00 24.94 50 PHE C N 1
ATOM 2557 C CA . PHE C 1 50 ? -8.274 31.036 16.240 1.00 30.05 50 PHE C CA 1
ATOM 2558 C C . PHE C 1 50 ? -8.312 31.525 17.698 1.00 28.52 50 PHE C C 1
ATOM 2559 O O . PHE C 1 50 ? -9.144 31.084 18.492 1.00 34.38 50 PHE C O 1
ATOM 2567 N N . GLY C 1 51 ? -7.400 32.439 18.036 1.00 24.66 51 GLY C N 1
ATOM 2568 C CA . GLY C 1 51 ? -7.433 33.146 19.308 1.00 25.63 51 GLY C CA 1
ATOM 2569 C C . GLY C 1 51 ? -6.667 32.533 20.472 1.00 26.80 51 GLY C C 1
ATOM 2570 O O . GLY C 1 51 ? -6.698 33.067 21.581 1.00 31.84 51 GLY C O 1
ATOM 2571 N N . LEU C 1 52 ? -5.989 31.411 20.234 1.00 16.37 52 LEU C N 1
ATOM 2572 C CA . LEU C 1 52 ? -5.234 30.735 21.287 1.00 17.48 52 LEU C CA 1
ATOM 2573 C C . LEU C 1 52 ? -3.759 31.113 21.225 1.00 17.57 52 LEU C C 1
ATOM 2574 O O . LEU C 1 52 ? -3.271 31.604 20.202 1.00 18.34 52 LEU C O 1
ATOM 2579 N N . LEU C 1 53 ? -3.051 30.881 22.323 1.00 14.99 53 LEU C N 1
ATOM 2580 C CA . LEU C 1 53 ? -1.588 30.910 22.316 1.00 19.51 53 LEU C CA 1
ATOM 2581 C C . LEU C 1 53 ? -1.069 29.895 21.288 1.00 20.34 53 LEU C C 1
ATOM 2582 O O . LEU C 1 53 ? -1.428 28.725 21.350 1.00 16.12 53 LEU C O 1
ATOM 2587 N N . HIS C 1 54 ? -0.246 30.353 20.343 1.00 18.89 54 HIS C N 1
ATOM 2588 C CA . HIS C 1 54 ? 0.394 29.483 19.339 1.00 17.85 54 HIS C CA 1
ATOM 2589 C C . HIS C 1 54 ? 1.327 28.497 20.049 1.00 15.20 54 HIS C C 1
ATOM 2590 O O . HIS C 1 54 ? 2.158 28.897 20.878 1.00 15.04 54 HIS C O 1
ATOM 2597 N N . GLY C 1 55 ? 1.191 27.207 19.755 1.00 18.51 55 GLY C N 1
ATOM 2598 C CA . GLY C 1 55 ? 2.059 26.226 20.374 1.00 14.03 55 GLY C CA 1
ATOM 2599 C C . GLY C 1 55 ? 3.534 26.469 20.083 1.00 15.80 55 GLY C C 1
ATOM 2600 O O . GLY C 1 55 ? 4.387 26.134 20.906 1.00 13.69 55 GLY C O 1
ATOM 2601 N N . GLY C 1 56 ? 3.840 27.015 18.905 1.00 13.38 56 GLY C N 1
ATOM 2602 C CA . GLY C 1 56 ? 5.208 27.400 18.574 1.00 15.02 56 GLY C CA 1
ATOM 2603 C C . GLY C 1 56 ? 5.790 28.475 19.491 1.00 14.47 56 GLY C C 1
ATOM 2604 O O . GLY C 1 56 ? 7.010 28.574 19.678 1.00 12.15 56 GLY C O 1
ATOM 2605 N N . ALA C 1 57 ? 4.931 29.311 20.062 1.00 14.57 57 ALA C N 1
ATOM 2606 C CA . ALA C 1 57 ? 5.422 30.354 20.971 1.00 18.57 57 ALA C CA 1
ATOM 2607 C C . ALA C 1 57 ? 5.906 29.729 22.279 1.00 15.55 57 ALA C C 1
ATOM 2608 O O . ALA C 1 57 ? 6.980 30.079 22.804 1.00 12.81 57 ALA C O 1
ATOM 2610 N N . SER C 1 58 ? 5.125 28.787 22.804 1.00 11.69 58 SER C N 1
ATOM 2611 C CA . SER C 1 58 ? 5.573 28.035 23.978 1.00 13.19 58 SER C CA 1
ATOM 2612 C C . SER C 1 58 ? 6.856 27.291 23.684 1.00 12.95 58 SER C C 1
ATOM 2613 O O . SER C 1 58 ? 7.760 27.252 24.522 1.00 11.34 58 SER C O 1
ATOM 2616 N N . ALA C 1 59 ? 6.950 26.714 22.484 1.00 18.35 59 ALA C N 1
ATOM 2617 C CA . ALA C 1 59 ? 8.164 26.014 22.093 1.00 13.07 59 ALA C CA 1
ATOM 2618 C C . ALA C 1 59 ? 9.367 26.950 22.011 1.00 12.80 59 ALA C C 1
ATOM 2619 O O . ALA C 1 59 ? 10.476 26.590 22.435 1.00 13.09 59 ALA C O 1
ATOM 2621 N N . ALA C 1 60 ? 9.156 28.141 21.445 1.00 14.85 60 ALA C N 1
ATOM 2622 C CA . ALA C 1 60 ? 10.221 29.135 21.341 1.00 10.58 60 ALA C CA 1
ATOM 2623 C C . ALA C 1 60 ? 10.644 29.603 22.718 1.00 15.91 60 ALA C C 1
ATOM 2624 O O . ALA C 1 60 ? 11.839 29.828 22.982 1.00 14.58 60 ALA C O 1
ATOM 2626 N N . LEU C 1 61 ? 9.659 29.793 23.591 1.00 15.25 61 LEU C N 1
ATOM 2627 C CA . LEU C 1 61 ? 9.951 30.149 24.972 1.00 13.73 61 LEU C CA 1
ATOM 2628 C C . LEU C 1 61 ? 10.808 29.072 25.639 1.00 14.43 61 LEU C C 1
ATOM 2629 O O . LEU C 1 61 ? 11.793 29.376 26.324 1.00 12.99 61 LEU C O 1
ATOM 2634 N N . ALA C 1 62 ? 10.457 27.805 25.431 1.00 12.53 62 ALA C N 1
ATOM 2635 C CA . ALA C 1 62 ? 11.275 26.729 25.986 1.00 13.97 62 ALA C CA 1
ATOM 2636 C C . ALA C 1 62 ? 12.692 26.677 25.416 1.00 12.65 62 ALA C C 1
ATOM 2637 O O . ALA C 1 62 ? 13.654 26.501 26.169 1.00 12.66 62 ALA C O 1
ATOM 2639 N N . GLU C 1 63 ? 12.845 26.799 24.094 1.00 14.01 63 GLU C N 1
ATOM 2640 C CA . GLU C 1 63 ? 14.192 26.735 23.528 1.00 14.02 63 GLU C CA 1
ATOM 2641 C C . GLU C 1 63 ? 15.026 27.932 23.966 1.00 16.30 63 GLU C C 1
ATOM 2642 O O . GLU C 1 63 ? 16.245 27.822 24.144 1.00 15.39 63 GLU C O 1
ATOM 2648 N N . THR C 1 64 ? 14.366 29.070 24.148 1.00 14.63 64 THR C N 1
ATOM 2649 C CA . THR C 1 64 ? 15.053 30.273 24.625 1.00 18.14 64 THR C CA 1
ATOM 2650 C C . THR C 1 64 ? 15.654 30.024 26.007 1.00 18.97 64 THR C C 1
ATOM 2651 O O . THR C 1 64 ? 16.860 30.225 26.232 1.00 13.79 64 THR C O 1
ATOM 2655 N N . LEU C 1 65 ? 14.805 29.573 26.929 1.00 15.09 65 LEU C N 1
ATOM 2656 C CA . LEU C 1 65 ? 15.232 29.292 28.299 1.00 18.88 65 LEU C CA 1
ATOM 2657 C C . LEU C 1 65 ? 16.338 28.241 28.413 1.00 21.58 65 LEU C C 1
ATOM 2658 O O . LEU C 1 65 ? 17.335 28.462 29.103 1.00 17.79 65 LEU C O 1
ATOM 2663 N N . GLY C 1 66 ? 16.174 27.095 27.752 1.00 16.82 66 GLY C N 1
ATOM 2664 C CA . GLY C 1 66 ? 17.142 26.019 27.903 1.00 17.75 66 GLY C CA 1
ATOM 2665 C C . GLY C 1 66 ? 18.484 26.355 27.274 1.00 17.36 66 GLY C C 1
ATOM 2666 O O . GLY C 1 66 ? 19.543 25.974 27.784 1.00 19.06 66 GLY C O 1
ATOM 2667 N N . SER C 1 67 ? 18.434 27.069 26.155 1.00 16.93 67 SER C N 1
ATOM 2668 C CA . SER C 1 67 ? 19.642 27.494 25.460 1.00 17.07 67 SER C CA 1
ATOM 2669 C C . SER C 1 67 ? 20.388 28.573 26.247 1.00 20.74 67 SER C C 1
ATOM 2670 O O . SER C 1 67 ? 21.623 28.577 26.303 1.00 19.69 67 SER C O 1
ATOM 2673 N N . MET C 1 68 ? 19.653 29.493 26.854 1.00 19.52 68 MET C N 1
ATOM 2674 C CA . MET C 1 68 ? 20.338 30.542 27.612 1.00 24.64 68 MET C CA 1
ATOM 2675 C C . MET C 1 68 ? 20.854 30.012 28.938 1.00 22.83 68 MET C C 1
ATOM 2676 O O . MET C 1 68 ? 21.913 30.427 29.413 1.00 23.52 68 MET C O 1
ATOM 2681 N N . ALA C 1 69 ? 20.117 29.076 29.527 1.00 21.44 69 ALA C N 1
ATOM 2682 C CA . ALA C 1 69 ? 20.613 28.401 30.711 1.00 20.89 69 ALA C CA 1
ATOM 2683 C C . ALA C 1 69 ? 21.859 27.600 30.347 1.00 20.25 69 ALA C C 1
ATOM 2684 O O . ALA C 1 69 ? 22.837 27.575 31.104 1.00 26.90 69 ALA C O 1
ATOM 2686 N N . GLY C 1 70 ? 21.824 26.946 29.190 1.00 19.48 70 GLY C N 1
ATOM 2687 C CA . GLY C 1 70 ? 22.978 26.208 28.708 1.00 24.11 70 GLY C CA 1
ATOM 2688 C C . GLY C 1 70 ? 24.185 27.107 28.505 1.00 26.05 70 GLY C C 1
ATOM 2689 O O . GLY C 1 70 ? 25.319 26.736 28.813 1.00 25.41 70 GLY C O 1
ATOM 2690 N N . PHE C 1 71 ? 23.939 28.298 27.977 1.00 22.55 71 PHE C N 1
ATOM 2691 C CA . PHE C 1 71 ? 25.005 29.264 27.760 1.00 25.64 71 PHE C CA 1
ATOM 2692 C C . PHE C 1 71 ? 25.721 29.628 29.061 1.00 26.93 71 PHE C C 1
ATOM 2693 O O . PHE C 1 71 ? 26.952 29.737 29.095 1.00 28.94 71 PHE C O 1
ATOM 2701 N N . MET C 1 72 ? 24.953 29.810 30.131 1.00 20.78 72 MET C N 1
ATOM 2702 C CA . MET C 1 72 ? 25.535 30.127 31.439 1.00 30.32 72 MET C CA 1
ATOM 2703 C C . MET C 1 72 ? 26.274 28.937 32.088 1.00 34.31 72 MET C C 1
ATOM 2704 O O . MET C 1 72 ? 26.787 29.047 33.207 1.00 35.64 72 MET C O 1
ATOM 2709 N N . MET C 1 73 ? 26.339 27.819 31.365 1.00 27.51 73 MET C N 1
ATOM 2710 C CA . MET C 1 73 ? 27.085 26.637 31.795 1.00 33.97 73 MET C CA 1
ATOM 2711 C C . MET C 1 73 ? 28.413 26.542 31.074 1.00 38.24 73 MET C C 1
ATOM 2712 O O . MET C 1 73 ? 29.201 25.631 31.322 1.00 43.80 73 MET C O 1
ATOM 2717 N N . THR C 1 74 ? 28.648 27.475 30.163 1.00 40.03 74 THR C N 1
ATOM 2718 C CA . THR C 1 74 ? 29.857 27.450 29.359 1.00 46.53 74 THR C CA 1
ATOM 2719 C C . THR C 1 74 ? 30.965 28.282 29.983 1.00 47.28 74 THR C C 1
ATOM 2720 O O . THR C 1 74 ? 30.711 29.326 30.587 1.00 42.42 74 THR C O 1
ATOM 2724 N N . ARG C 1 75 ? 32.195 27.799 29.847 1.00 54.90 75 ARG C N 1
ATOM 2725 C CA . ARG C 1 75 ? 33.359 28.623 30.121 1.00 63.61 75 ARG C CA 1
ATOM 2726 C C . ARG C 1 75 ? 33.560 29.491 28.884 1.00 56.27 75 ARG C C 1
ATOM 2727 O O . ARG C 1 75 ? 32.893 29.285 27.867 1.00 58.56 75 ARG C O 1
ATOM 2735 N N . ASP C 1 76 ? 34.463 30.461 28.961 1.00 65.12 76 ASP C N 1
ATOM 2736 C CA . ASP C 1 76 ? 34.555 31.485 27.918 1.00 60.31 76 ASP C CA 1
ATOM 2737 C C . ASP C 1 76 ? 35.040 30.992 26.553 1.00 65.08 76 ASP C C 1
ATOM 2738 O O . ASP C 1 76 ? 35.977 30.196 26.454 1.00 66.30 76 ASP C O 1
ATOM 2743 N N . GLY C 1 77 ? 34.382 31.475 25.503 1.00 54.65 77 GLY C N 1
ATOM 2744 C CA . GLY C 1 77 ? 34.684 31.056 24.147 1.00 56.69 77 GLY C CA 1
ATOM 2745 C C . GLY C 1 77 ? 33.739 29.976 23.649 1.00 56.48 77 GLY C C 1
ATOM 2746 O O . GLY C 1 77 ? 33.559 29.806 22.441 1.00 59.43 77 GLY C O 1
ATOM 2747 N N . GLN C 1 78 ? 33.131 29.245 24.582 1.00 53.98 78 GLN C N 1
ATOM 2748 C CA . GLN C 1 78 ? 32.224 28.152 24.237 1.00 51.05 78 GLN C CA 1
ATOM 2749 C C . GLN C 1 78 ? 30.839 28.640 23.826 1.00 54.69 78 GLN C C 1
ATOM 2750 O O . GLN C 1 78 ? 30.332 29.632 24.360 1.00 47.50 78 GLN C O 1
ATOM 2756 N N . CYS C 1 79 ? 30.233 27.929 22.878 1.00 48.19 79 CYS C N 1
ATOM 2757 C CA . CYS C 1 79 ? 28.869 28.215 22.442 1.00 51.25 79 CYS C CA 1
ATOM 2758 C C . CYS C 1 79 ? 27.934 27.055 22.805 1.00 47.67 79 CYS C C 1
ATOM 2759 O O . CYS C 1 79 ? 28.366 25.900 22.936 1.00 36.48 79 CYS C O 1
ATOM 2762 N N . VAL C 1 80 ? 26.655 27.380 22.973 1.00 37.59 80 VAL C N 1
ATOM 2763 C CA . VAL C 1 80 ? 25.609 26.379 23.169 1.00 37.60 80 VAL C CA 1
ATOM 2764 C C . VAL C 1 80 ? 24.592 26.476 22.038 1.00 33.84 80 VAL C C 1
ATOM 2765 O O . VAL C 1 80 ? 24.188 27.578 21.655 1.00 36.95 80 VAL C O 1
ATOM 2769 N N . VAL C 1 81 ? 24.205 25.329 21.485 1.00 24.22 81 VAL C N 1
ATOM 2770 C CA . VAL C 1 81 ? 23.141 25.266 20.491 1.00 16.77 81 VAL C CA 1
ATOM 2771 C C . VAL C 1 81 ? 22.093 24.242 20.936 1.00 21.35 81 VAL C C 1
ATOM 2772 O O . VAL C 1 81 ? 22.426 23.245 21.589 1.00 22.38 81 VAL C O 1
ATOM 2776 N N . GLY C 1 82 ? 20.834 24.499 20.591 1.00 22.56 82 GLY C N 1
ATOM 2777 C CA . GLY C 1 82 ? 19.756 23.575 20.893 1.00 20.82 82 GLY C CA 1
ATOM 2778 C C . GLY C 1 82 ? 19.774 22.484 19.853 1.00 17.37 82 GLY C C 1
ATOM 2779 O O . GLY C 1 82 ? 19.909 22.750 18.647 1.00 20.08 82 GLY C O 1
ATOM 2780 N N A THR C 1 83 ? 19.672 21.241 20.301 0.58 17.18 83 THR C N 1
ATOM 2781 N N B THR C 1 83 ? 19.623 21.240 20.289 0.42 17.22 83 THR C N 1
ATOM 2782 C CA A THR C 1 83 ? 19.777 20.138 19.358 0.58 20.88 83 THR C CA 1
ATOM 2783 C CA B THR C 1 83 ? 19.693 20.127 19.347 0.42 20.82 83 THR C CA 1
ATOM 2784 C C A THR C 1 83 ? 18.483 19.342 19.240 0.58 17.96 83 THR C C 1
ATOM 2785 C C B THR C 1 83 ? 18.382 19.353 19.234 0.42 17.96 83 THR C C 1
ATOM 2786 O O A THR C 1 83 ? 18.167 18.825 18.171 0.58 19.10 83 THR C O 1
ATOM 2787 O O B THR C 1 83 ? 17.977 18.961 18.141 0.42 18.96 83 THR C O 1
ATOM 2794 N N A GLU C 1 84 ? 17.732 19.250 20.333 0.58 15.92 84 GLU C N 1
ATOM 2795 N N B GLU C 1 84 ? 17.722 19.141 20.367 0.42 15.99 84 GLU C N 1
ATOM 2796 C CA A GLU C 1 84 ? 16.470 18.522 20.305 0.58 16.30 84 GLU C CA 1
ATOM 2797 C CA B GLU C 1 84 ? 16.471 18.391 20.390 0.42 16.38 84 GLU C CA 1
ATOM 2798 C C A GLU C 1 84 ? 15.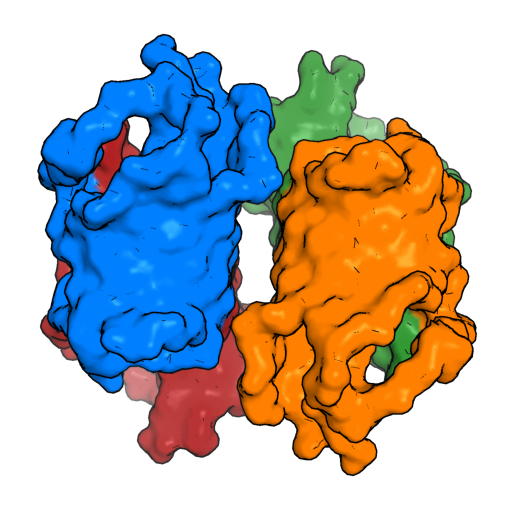447 19.140 21.224 0.58 15.82 84 GLU C C 1
ATOM 2799 C C B GLU C 1 84 ? 15.441 19.111 21.245 0.42 15.84 84 GLU C C 1
ATOM 2800 O O A GLU C 1 84 ? 15.719 19.393 22.394 0.58 20.20 84 GLU C O 1
ATOM 2801 O O B GLU C 1 84 ? 15.728 19.471 22.382 0.42 20.18 84 GLU C O 1
ATOM 2812 N N . LEU C 1 85 ? 14.247 19.333 20.698 1.00 14.14 85 LEU C N 1
ATOM 2813 C CA . LEU C 1 85 ? 13.181 19.976 21.456 1.00 11.12 85 LEU C CA 1
ATOM 2814 C C . LEU C 1 85 ? 11.945 19.127 21.332 1.00 20.59 85 LEU C C 1
ATOM 2815 O O . LEU C 1 85 ? 11.626 18.646 20.250 1.00 17.97 85 LEU C O 1
ATOM 2820 N N . ASN C 1 86 ? 11.245 18.937 22.438 1.00 12.46 86 ASN C N 1
ATOM 2821 C CA . ASN C 1 86 ? 9.917 18.358 22.357 1.00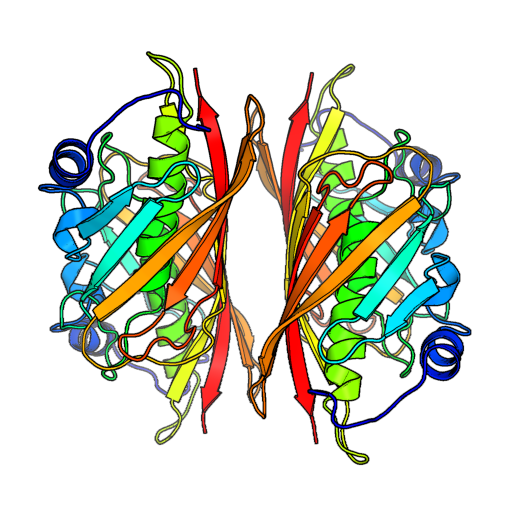 14.21 86 ASN C CA 1
ATOM 2822 C C . ASN C 1 86 ? 9.018 19.129 23.309 1.00 13.91 86 ASN C C 1
ATOM 2823 O O . ASN C 1 86 ? 9.507 19.786 24.225 1.00 15.66 86 ASN C O 1
ATOM 2828 N N . ALA C 1 87 ? 7.715 19.099 23.067 1.00 11.96 87 ALA C N 1
ATOM 2829 C CA . ALA C 1 87 ? 6.802 19.917 23.852 1.00 13.18 87 ALA C CA 1
ATOM 2830 C C . ALA C 1 87 ? 5.471 19.227 23.823 1.00 14.48 87 ALA C C 1
ATOM 2831 O O . ALA C 1 87 ? 5.060 18.703 22.785 1.00 14.14 87 ALA C O 1
ATOM 2833 N N . THR C 1 88 ? 4.798 19.195 24.967 1.00 11.02 88 THR C N 1
ATOM 2834 C CA . THR C 1 88 ? 3.444 18.663 25.004 1.00 10.23 88 THR C CA 1
ATOM 2835 C C . THR C 1 88 ? 2.501 19.770 25.443 1.00 14.48 88 THR C C 1
ATOM 2836 O O . THR C 1 88 ? 2.698 20.366 26.511 1.00 12.66 88 THR C O 1
ATOM 2840 N N . HIS C 1 89 ? 1.477 20.051 24.636 1.00 11.50 89 HIS C N 1
ATOM 2841 C CA . HIS C 1 89 ? 0.557 21.152 24.954 1.00 13.74 89 HIS C CA 1
ATOM 2842 C C . HIS C 1 89 ? -0.655 20.626 25.714 1.00 16.84 89 HIS C C 1
ATOM 2843 O O . HIS C 1 89 ? -1.556 20.026 25.113 1.00 15.56 89 HIS C O 1
ATOM 2850 N N . HIS C 1 90 ? -0.680 20.864 27.025 1.00 15.73 90 HIS C N 1
ATOM 2851 C CA . HIS C 1 90 ? -1.693 20.269 27.903 1.00 13.10 90 HIS C CA 1
ATOM 2852 C C . HIS C 1 90 ? -3.016 21.035 27.956 1.00 19.10 90 HIS C C 1
ATOM 2853 O O . HIS C 1 90 ? -4.082 20.430 28.063 1.00 16.83 90 HIS C O 1
ATOM 2860 N N . ARG C 1 91 ? -2.929 22.364 27.934 1.00 12.80 91 ARG C N 1
ATOM 2861 C CA . ARG C 1 91 ? -4.068 23.237 28.155 1.00 17.59 91 ARG C CA 1
ATOM 2862 C C . ARG C 1 91 ? -3.947 24.405 27.200 1.00 19.44 91 ARG C C 1
ATOM 2863 O O . ARG C 1 91 ? -2.854 24.934 27.006 1.00 19.83 91 ARG C O 1
ATOM 2871 N N . PRO C 1 92 ? -5.075 24.830 26.622 1.00 15.87 92 PRO C N 1
ATOM 2872 C CA . PRO C 1 92 ? -5.018 26.029 25.792 1.00 20.95 92 PRO C CA 1
ATOM 2873 C C . PRO C 1 92 ? -4.881 27.261 26.673 1.00 25.19 92 PRO C C 1
ATOM 2874 O O . PRO C 1 92 ? -5.220 27.231 27.863 1.00 20.24 92 PRO C O 1
ATOM 2878 N N . VAL C 1 93 ? -4.345 28.331 26.101 1.00 17.34 93 VAL C N 1
ATOM 2879 C CA . VAL C 1 93 ? -4.282 29.619 26.780 1.00 19.00 93 VAL C CA 1
ATOM 2880 C C . VAL C 1 93 ? -4.776 30.666 25.797 1.00 29.66 93 VAL C C 1
ATOM 2881 O O . VAL C 1 93 ? -4.423 30.628 24.612 1.00 19.79 93 VAL C O 1
ATOM 2885 N N . SER C 1 94 ? -5.600 31.600 26.256 1.00 23.47 94 SER C N 1
ATOM 2886 C CA . SER C 1 94 ? -6.135 32.587 25.312 1.00 23.75 94 SER C CA 1
ATOM 2887 C C . SER C 1 94 ? -5.843 34.041 25.678 1.00 27.89 94 SER C C 1
ATOM 2888 O O . SER C 1 94 ? -5.967 34.934 24.831 1.00 29.80 94 SER C O 1
ATOM 2891 N N . GLU C 1 95 ? -5.436 34.274 26.923 1.00 24.75 95 GLU C N 1
ATOM 2892 C CA . GLU C 1 95 ? -5.266 35.641 27.425 1.00 32.02 95 GLU C CA 1
ATOM 2893 C C . GLU C 1 95 ? -4.145 35.749 28.453 1.00 28.55 95 GLU C C 1
ATOM 2894 O O . GLU C 1 95 ? -3.726 34.748 29.042 1.00 29.71 95 GLU C O 1
ATOM 2900 N N . GLY C 1 96 ? -3.678 36.972 28.686 1.00 26.11 96 GLY C N 1
ATOM 2901 C CA . GLY C 1 96 ? -2.677 37.230 29.703 1.00 23.07 96 GLY C CA 1
ATOM 2902 C C . GLY C 1 96 ? -1.258 36.898 29.285 1.00 31.37 96 GLY C C 1
ATOM 2903 O O . GLY C 1 96 ? -0.836 37.222 28.169 1.00 27.74 96 GLY C O 1
ATOM 2904 N N . LYS C 1 97 ? -0.518 36.261 30.191 1.00 24.28 97 LYS C N 1
ATOM 2905 C CA . LYS C 1 97 ? 0.871 35.899 29.940 1.00 23.54 97 LYS C CA 1
ATOM 2906 C C . LYS C 1 97 ? 1.158 34.498 30.480 1.00 26.22 97 LYS C C 1
ATOM 2907 O O . LYS C 1 97 ? 0.489 34.035 31.401 1.00 25.10 97 LYS C O 1
ATOM 2913 N N . VAL C 1 98 ? 2.144 33.819 29.904 1.00 16.20 98 VAL C N 1
ATOM 2914 C CA . VAL C 1 98 ? 2.541 32.515 30.409 1.00 15.63 98 VAL C CA 1
ATOM 2915 C C . VAL C 1 98 ? 3.919 32.640 31.033 1.00 15.42 98 VAL C C 1
ATOM 2916 O O . VAL C 1 98 ? 4.636 33.596 30.779 1.00 17.07 98 VAL C O 1
ATOM 2920 N N . ARG C 1 99 ? 4.284 31.681 31.870 1.00 16.14 99 ARG C N 1
ATOM 2921 C CA . ARG C 1 99 ? 5.541 31.759 32.589 1.00 16.22 99 ARG C CA 1
ATOM 2922 C C . ARG C 1 99 ? 6.290 30.452 32.397 1.00 16.47 99 ARG C C 1
ATOM 2923 O O . ARG C 1 99 ? 5.756 29.375 32.697 1.00 18.27 99 ARG C O 1
ATOM 2931 N N . GLY C 1 100 ? 7.511 30.535 31.876 1.00 17.61 100 GLY C N 1
ATOM 2932 C CA . GLY C 1 100 ? 8.323 29.346 31.671 1.00 16.15 100 GLY C CA 1
ATOM 2933 C C . GLY C 1 100 ? 9.374 29.219 32.761 1.00 17.96 100 GLY C C 1
ATOM 2934 O O . GLY C 1 100 ? 10.062 30.195 33.080 1.00 23.13 100 GLY C O 1
ATOM 2935 N N . VAL C 1 101 ? 9.483 28.023 33.335 1.00 14.81 101 VAL C N 1
ATOM 2936 C CA . VAL C 1 101 ? 10.464 27.730 34.372 1.00 18.45 101 VAL C CA 1
ATOM 2937 C C . VAL C 1 101 ? 11.417 26.653 33.884 1.00 17.52 101 VAL C C 1
ATOM 2938 O O . VAL C 1 101 ? 10.999 25.525 33.592 1.00 22.09 101 VAL C O 1
ATOM 2942 N N . CYS C 1 102 ? 12.701 26.993 33.811 1.00 16.57 102 CYS C N 1
ATOM 2943 C CA . CYS C 1 102 ? 13.718 26.102 33.260 1.00 23.78 102 CYS C CA 1
ATOM 2944 C C . CYS C 1 102 ? 14.634 25.571 34.359 1.00 22.54 102 CYS C C 1
ATOM 2945 O O . CYS C 1 102 ? 15.155 26.344 35.166 1.00 21.05 102 CYS C O 1
ATOM 2948 N N . GLN C 1 103 ? 14.806 24.251 34.406 1.00 22.02 103 GLN C N 1
ATOM 2949 C CA . GLN C 1 103 ? 15.648 23.606 35.416 1.00 21.26 103 GLN C CA 1
ATOM 2950 C C . GLN C 1 103 ? 16.471 22.480 34.793 1.00 21.54 103 GLN C C 1
ATOM 2951 O O . GLN C 1 103 ? 16.050 21.877 33.799 1.00 19.73 103 GLN C O 1
ATOM 2957 N N . PRO C 1 104 ? 17.663 22.211 35.357 1.00 20.66 104 PRO C N 1
ATOM 2958 C CA . PRO C 1 104 ? 18.560 21.228 34.734 1.00 24.55 104 PRO C CA 1
ATOM 2959 C C . PRO C 1 104 ? 18.173 19.779 35.001 1.00 18.90 104 PRO C C 1
ATOM 2960 O O . PRO C 1 104 ? 17.831 19.440 36.133 1.00 21.59 104 PRO C O 1
ATOM 2964 N N . LEU C 1 105 ? 18.240 18.943 33.965 1.00 20.35 105 LEU C N 1
ATOM 2965 C CA . LEU C 1 105 ? 18.056 17.494 34.103 1.00 21.41 105 LEU C CA 1
ATOM 2966 C C . LEU C 1 105 ? 19.414 16.804 34.005 1.00 22.77 105 LEU C C 1
ATOM 2967 O O . LEU C 1 105 ? 19.701 15.858 34.733 1.00 23.04 105 LEU C O 1
ATOM 2972 N N . HIS C 1 106 ? 20.245 17.277 33.084 1.00 20.89 106 HIS C N 1
ATOM 2973 C CA . HIS C 1 106 ? 21.580 16.717 32.911 1.00 19.68 106 HIS C CA 1
ATOM 2974 C C . HIS C 1 106 ? 22.581 17.766 32.467 1.00 24.95 106 HIS C C 1
ATOM 2975 O O . HIS C 1 106 ? 22.363 18.458 31.472 1.00 25.17 106 HIS C O 1
ATOM 2982 N N . LEU C 1 107 ? 23.692 17.869 33.193 1.00 23.53 107 LEU C N 1
ATOM 2983 C CA . LEU C 1 107 ? 24.750 18.808 32.826 1.00 27.62 107 LEU C CA 1
ATOM 2984 C C . LEU C 1 107 ? 26.036 18.051 32.502 1.00 30.13 107 LEU C C 1
ATOM 2985 O O . LEU C 1 107 ? 26.859 17.803 33.381 1.00 34.99 107 LEU C O 1
ATOM 2990 N N . GLY C 1 108 ? 26.190 17.657 31.245 1.00 27.80 108 GLY C N 1
ATOM 2991 C CA . GLY C 1 108 ? 27.381 16.944 30.824 1.00 33.82 108 GLY C CA 1
ATOM 2992 C C . GLY C 1 108 ? 28.371 17.927 30.237 1.00 39.42 108 GLY C C 1
ATOM 2993 O O . GLY C 1 108 ? 28.084 19.121 30.129 1.00 32.02 108 GLY C O 1
ATOM 2994 N N . ARG C 1 109 ? 29.539 17.436 29.844 1.00 39.85 109 ARG C N 1
ATOM 2995 C CA . ARG C 1 109 ? 30.579 18.326 29.335 1.00 49.05 109 ARG C CA 1
ATOM 2996 C C . ARG C 1 109 ? 30.336 18.757 27.888 1.00 40.04 109 ARG C C 1
ATOM 2997 O O . ARG C 1 109 ? 30.797 19.817 27.466 1.00 43.92 109 ARG C O 1
ATOM 3005 N N . GLN C 1 110 ? 29.601 17.937 27.139 1.00 34.42 110 GLN C N 1
ATOM 3006 C CA . GLN C 1 110 ? 29.352 18.181 25.719 1.00 41.43 110 GLN C CA 1
ATOM 3007 C C . GLN C 1 110 ? 27.853 18.319 25.427 1.00 37.56 110 GLN C C 1
ATOM 3008 O O . GLN C 1 110 ? 27.440 18.931 24.437 1.00 35.42 110 GLN C O 1
ATOM 3014 N N . ASN C 1 111 ? 27.045 17.726 26.295 1.00 33.77 111 ASN C N 1
ATOM 3015 C CA . ASN C 1 111 ? 25.600 17.737 26.141 1.00 34.09 111 ASN C CA 1
ATOM 3016 C C . ASN C 1 111 ? 24.912 18.097 27.450 1.00 28.12 111 ASN C C 1
ATOM 3017 O O . ASN C 1 111 ? 25.407 17.770 28.529 1.00 28.42 111 ASN C O 1
ATOM 3022 N N . G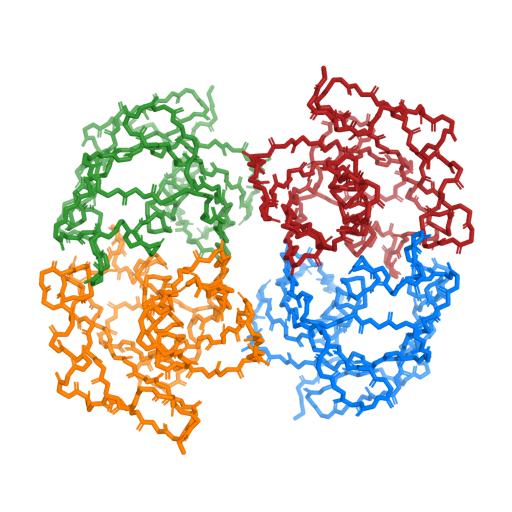LN C 1 112 ? 23.777 18.782 27.344 1.00 24.93 112 GLN C N 1
ATOM 3023 C CA . GLN C 1 112 ? 22.944 19.086 28.496 1.00 22.28 112 GLN C CA 1
ATOM 3024 C C . GLN C 1 112 ? 21.491 18.779 28.167 1.00 20.56 112 GLN C C 1
ATOM 3025 O O . GLN C 1 112 ? 21.105 18.723 26.992 1.00 21.08 112 GLN C O 1
ATOM 3031 N N . SER C 1 113 ? 20.683 18.605 29.207 1.00 16.96 113 SER C N 1
ATOM 3032 C CA . SER C 1 113 ? 19.244 18.432 29.045 1.00 14.45 113 SER C CA 1
ATOM 3033 C C . SER C 1 113 ? 18.493 19.333 30.028 1.00 18.14 113 SER C C 1
ATOM 3034 O O . SER C 1 113 ? 18.773 19.322 31.235 1.00 20.02 113 SER C O 1
ATOM 3037 N N . TRP C 1 114 ? 17.548 20.120 29.512 1.00 17.56 114 TRP C N 1
ATOM 3038 C CA . TRP C 1 114 ? 16.790 21.060 30.334 1.00 15.30 114 TRP C CA 1
ATOM 3039 C C . TRP C 1 114 ? 15.301 20.800 30.283 1.00 16.61 114 TRP C C 1
ATOM 3040 O O . TRP C 1 114 ? 14.751 20.516 29.220 1.00 12.50 114 TRP C O 1
ATOM 3051 N N . GLU C 1 115 ? 14.637 20.942 31.427 1.00 13.46 115 GLU C N 1
ATOM 3052 C CA . GLU C 1 115 ? 13.186 20.831 31.468 1.00 13.96 115 GLU C CA 1
ATOM 3053 C C . GLU C 1 115 ? 12.627 22.232 31.506 1.00 14.40 115 GLU C C 1
ATOM 3054 O O . GLU C 1 115 ? 13.092 23.060 32.282 1.00 20.66 115 GLU C O 1
ATOM 3060 N N . ILE C 1 116 ? 11.630 22.513 30.673 1.00 15.01 116 ILE C N 1
ATOM 3061 C CA . ILE C 1 116 ? 10.951 23.793 30.774 1.00 16.65 116 ILE C CA 1
ATOM 3062 C C . ILE C 1 116 ? 9.462 23.552 30.896 1.00 16.77 116 ILE C C 1
ATOM 3063 O O . ILE C 1 116 ? 8.853 22.945 30.015 1.00 14.03 116 ILE C O 1
ATOM 3068 N N . VAL C 1 117 ? 8.874 24.025 31.996 1.00 14.76 117 VAL C N 1
ATOM 3069 C CA . VAL C 1 117 ? 7.438 23.925 32.179 1.00 12.14 117 VAL C CA 1
ATOM 3070 C C . VAL C 1 117 ? 6.822 25.308 32.056 1.00 12.76 117 VAL C C 1
ATOM 3071 O O . VAL C 1 117 ? 7.343 26.276 32.624 1.00 19.81 117 VAL C O 1
ATOM 3075 N N . VAL C 1 118 ? 5.715 25.397 31.316 1.00 14.84 118 VAL C N 1
ATOM 3076 C CA . VAL C 1 118 ? 5.072 26.674 31.019 1.00 20.73 118 VAL C CA 1
ATOM 3077 C C . VAL C 1 118 ? 3.760 26.696 31.758 1.00 20.63 118 VAL C C 1
ATOM 3078 O O . VAL C 1 118 ? 2.950 25.778 31.607 1.00 19.43 118 VAL C O 1
ATOM 3082 N N . PHE C 1 119 ? 3.571 27.730 32.577 1.00 15.19 119 PHE C N 1
ATOM 3083 C CA . PHE C 1 119 ? 2.366 27.906 33.379 1.00 16.82 119 PHE C CA 1
ATOM 3084 C C . PHE C 1 119 ? 1.595 29.121 32.903 1.00 19.74 119 PHE C C 1
ATOM 3085 O O . PHE C 1 119 ? 2.203 30.111 32.475 1.00 15.98 119 PHE C O 1
ATOM 3093 N N . ASP C 1 120 ? 0.265 29.051 32.941 1.00 15.06 120 ASP C N 1
ATOM 3094 C CA . ASP C 1 120 ? -0.546 30.212 32.584 1.00 14.04 120 ASP C CA 1
ATOM 3095 C C . ASP C 1 120 ? -0.599 31.165 33.769 1.00 17.10 120 ASP C C 1
ATOM 3096 O O . ASP C 1 120 ? 0.012 30.890 34.811 1.00 15.75 120 ASP C O 1
ATOM 3101 N N . GLU C 1 121 ? -1.342 32.257 33.611 1.00 18.71 121 GLU C N 1
ATOM 3102 C CA . GLU C 1 121 ? -1.419 33.316 34.621 1.00 26.70 121 GLU C CA 1
ATOM 3103 C C . GLU C 1 121 ? -2.254 32.936 35.860 1.00 24.76 121 GLU C C 1
ATOM 3104 O O . GLU C 1 121 ? -2.327 33.694 36.829 1.00 22.61 121 GLU C O 1
ATOM 3110 N N . GLN C 1 122 ? -2.874 31.759 35.848 1.00 22.05 122 GLN C N 1
ATOM 3111 C CA . GLN C 1 122 ? -3.577 31.279 37.049 1.00 21.93 122 GLN C CA 1
ATOM 3112 C C . GLN C 1 122 ? -2.780 30.208 37.788 1.00 23.50 122 GLN C C 1
ATOM 3113 O O . GLN C 1 122 ? -3.241 29.670 38.809 1.00 19.87 122 GLN C O 1
ATOM 3119 N N . GLY C 1 123 ? -1.599 29.880 37.262 1.00 18.92 123 GLY C N 1
ATOM 3120 C CA . GLY C 1 123 ? -0.699 28.952 37.931 1.00 19.38 123 GLY C CA 1
ATOM 3121 C C . GLY C 1 123 ? -0.863 27.508 37.487 1.00 23.69 123 GLY C C 1
ATOM 3122 O O . GLY C 1 123 ? -0.338 26.587 38.125 1.00 20.67 123 GLY C O 1
ATOM 3123 N N . ARG C 1 124 ? -1.576 27.305 36.384 1.00 19.19 124 ARG C N 1
ATOM 3124 C CA . ARG C 1 124 ? -1.819 25.961 35.873 1.00 20.38 124 ARG C CA 1
ATOM 3125 C C . ARG C 1 124 ? -0.805 25.602 34.794 1.00 19.11 124 ARG C C 1
ATOM 3126 O O . ARG C 1 124 ? -0.428 26.447 33.972 1.00 14.71 124 ARG C O 1
ATOM 3134 N N . ARG C 1 125 ? -0.356 24.353 34.807 1.00 22.35 125 ARG C N 1
ATOM 3135 C CA . ARG C 1 125 ? 0.607 23.884 33.820 1.00 19.76 125 ARG C CA 1
ATOM 3136 C C . ARG C 1 125 ? -0.081 23.782 32.466 1.00 18.31 125 ARG C C 1
ATOM 3137 O O . ARG C 1 125 ? -1.114 23.119 32.339 1.00 19.40 125 ARG C O 1
ATOM 3145 N N A CYS C 1 126 ? 0.492 24.413 31.446 0.61 19.14 126 CYS C N 1
ATOM 3146 N N B CYS C 1 126 ? 0.471 24.442 31.451 0.39 19.10 126 CYS C N 1
ATOM 3147 C CA A CYS C 1 126 ? -0.113 24.338 30.123 0.61 18.38 126 CYS C CA 1
ATOM 3148 C CA B CYS C 1 126 ? -0.121 24.359 30.119 0.39 18.35 126 CYS C CA 1
ATOM 3149 C C A CYS C 1 126 ? 0.759 23.624 29.108 0.61 15.37 126 CYS C C 1
ATOM 3150 C C B CYS C 1 126 ? 0.760 23.609 29.118 0.39 15.40 126 CYS C C 1
ATOM 3151 O O A CYS C 1 126 ? 0.262 23.162 28.091 0.61 14.39 126 CYS C O 1
ATOM 3152 O O B CYS C 1 126 ? 0.252 23.033 28.163 0.39 14.47 126 CYS C O 1
ATOM 3157 N N A CYS C 1 127 ? 2.056 23.543 29.384 0.61 14.55 127 CYS C N 1
ATOM 3158 N N B CYS C 1 127 ? 2.075 23.630 29.333 0.39 14.59 127 CYS C N 1
ATOM 3159 C CA A CYS C 1 127 ? 2.992 22.922 28.450 0.61 14.64 127 CYS C CA 1
ATOM 3160 C CA B CYS C 1 127 ? 3.012 22.941 28.442 0.39 14.67 127 CYS C CA 1
ATOM 3161 C C A CYS C 1 127 ? 4.210 22.395 29.196 0.61 15.32 127 CYS C C 1
ATOM 3162 C C B CYS C 1 127 ? 4.190 22.379 29.224 0.39 15.31 127 CYS C C 1
ATOM 3163 O O A CYS C 1 127 ? 4.748 23.068 30.080 0.61 15.90 127 CYS C O 1
ATOM 3164 O O B CYS C 1 127 ? 4.682 23.015 30.157 0.39 15.86 127 CYS C O 1
ATOM 3169 N N . THR C 1 128 ? 4.642 21.189 28.839 1.00 11.56 128 THR C N 1
ATOM 3170 C CA . THR C 1 128 ? 5.890 20.640 29.365 1.00 12.83 128 THR C CA 1
ATOM 3171 C C . THR C 1 128 ? 6.822 20.385 28.193 1.00 17.68 128 THR C C 1
ATOM 3172 O O . THR C 1 128 ? 6.445 19.687 27.240 1.00 15.62 128 THR C O 1
ATOM 3176 N N . CYS C 1 129 ? 8.035 20.941 28.266 1.00 15.08 129 CYS C N 1
ATOM 3177 C CA . CYS C 1 129 ? 9.036 20.760 27.220 1.00 15.62 129 CYS C CA 1
ATOM 3178 C C . CYS C 1 129 ? 10.327 20.205 27.791 1.00 13.29 129 CYS C C 1
ATOM 3179 O O . CYS C 1 129 ? 10.616 20.322 28.984 1.00 12.37 129 CYS C O 1
ATOM 3182 N N . ARG C 1 130 ? 11.120 19.604 26.923 1.00 11.40 130 ARG C N 1
ATOM 3183 C CA . ARG C 1 130 ? 12.466 19.206 27.291 1.00 11.54 130 ARG C CA 1
ATOM 3184 C C . ARG C 1 130 ? 13.346 19.648 26.130 1.00 14.93 130 ARG C C 1
ATOM 3185 O O . ARG C 1 130 ? 12.958 19.490 24.971 1.00 13.17 130 ARG C O 1
ATOM 3193 N N . LEU C 1 131 ? 14.505 20.232 26.442 1.00 15.29 131 LEU C N 1
ATOM 3194 C CA . LEU C 1 131 ? 15.435 20.708 25.431 1.00 15.89 131 LEU C CA 1
ATOM 3195 C C . LEU C 1 131 ? 16.793 20.072 25.670 1.00 12.93 131 LEU C C 1
ATOM 3196 O O . LEU C 1 131 ? 17.356 20.181 26.763 1.00 18.16 131 LEU C O 1
ATOM 3201 N N . GLY C 1 132 ? 17.315 19.402 24.652 1.00 17.34 132 GLY C N 1
ATOM 3202 C CA . GLY C 1 132 ? 18.690 18.943 24.681 1.00 18.18 132 GLY C CA 1
ATOM 3203 C C . GLY C 1 132 ? 19.563 19.980 24.004 1.00 24.69 132 GLY C C 1
ATOM 3204 O O . GLY C 1 132 ? 19.157 20.599 23.010 1.00 20.77 132 GLY C O 1
ATOM 3205 N N . THR C 1 133 ? 20.753 20.205 24.550 1.00 20.74 133 THR C N 1
ATOM 3206 C CA . THR C 1 133 ? 21.687 21.139 23.928 1.00 23.15 133 THR C CA 1
ATOM 3207 C C . THR C 1 133 ? 23.063 20.506 23.735 1.00 35.57 133 THR C C 1
ATOM 3208 O O . THR C 1 133 ? 23.375 19.459 24.321 1.00 25.97 133 THR C O 1
ATOM 3212 N N . ALA C 1 134 ? 23.885 21.152 22.911 1.00 24.32 134 ALA C N 1
ATOM 3213 C CA . ALA C 1 134 ? 25.274 20.746 22.732 1.00 28.37 134 ALA C CA 1
ATOM 3214 C C . ALA C 1 134 ? 26.192 21.911 23.090 1.00 29.50 134 ALA C C 1
ATOM 3215 O O . ALA C 1 134 ? 25.913 23.058 22.722 1.00 30.38 134 ALA C O 1
ATOM 3217 N N . VAL C 1 135 ? 27.277 21.615 23.807 1.00 32.41 135 VAL C N 1
ATOM 3218 C CA . VAL C 1 135 ? 28.300 22.613 24.140 1.00 32.91 135 VAL C CA 1
ATOM 3219 C C . VAL C 1 135 ? 29.398 22.574 23.091 1.00 33.65 135 VAL C C 1
ATOM 3220 O O . VAL C 1 135 ? 30.064 21.555 22.936 1.00 28.39 135 VAL C O 1
ATOM 3224 N N . LEU C 1 136 ? 29.595 23.676 22.372 1.00 39.25 136 LEU C N 1
ATOM 3225 C CA . LEU C 1 136 ? 30.571 23.704 21.282 1.00 43.16 136 LEU C CA 1
ATOM 3226 C C . LEU C 1 136 ? 31.830 24.479 21.665 1.00 50.53 136 LEU C C 1
ATOM 3227 O O . LEU C 1 136 ? 31.747 25.489 22.359 1.00 40.17 136 LEU C O 1
ATOM 3232 N N . GLY C 1 137 ? 32.990 24.000 21.219 1.00 51.51 137 GLY C N 1
ATOM 3233 C CA . GLY C 1 137 ? 34.226 24.755 21.353 1.00 49.30 137 GLY C CA 1
ATOM 3234 C C . GLY C 1 137 ? 35.096 24.441 22.559 1.00 54.58 137 GLY C C 1
ATOM 3235 O O . GLY C 1 137 ? 36.231 24.916 22.638 1.00 56.25 137 GLY C O 1
ATOM 3237 N N . MET D 1 1 ? -6.131 9.541 46.533 1.00 26.42 1 MET D N 1
ATOM 3238 C CA . MET D 1 1 ? -5.295 9.159 45.399 1.00 28.79 1 MET D CA 1
ATOM 3239 C C . MET D 1 1 ? -5.886 9.691 44.099 1.00 29.00 1 MET D C 1
ATOM 3240 O O . MET D 1 1 ? -7.087 9.954 44.016 1.00 30.48 1 MET D O 1
ATOM 3245 N N . ILE D 1 2 ? -5.038 9.854 43.086 1.00 25.12 2 ILE D N 1
ATOM 3246 C CA . ILE D 1 2 ? -5.488 10.352 41.792 1.00 27.27 2 ILE D CA 1
ATOM 3247 C C . ILE D 1 2 ? -6.154 9.249 40.979 1.00 23.52 2 ILE D C 1
ATOM 3248 O O . ILE D 1 2 ? -6.952 9.525 40.082 1.00 26.12 2 ILE D O 1
ATOM 3253 N N . TRP D 1 3 ? -5.828 7.997 41.297 1.00 23.31 3 TRP D N 1
ATOM 3254 C CA . TRP D 1 3 ? -6.261 6.859 40.480 1.00 26.79 3 TRP D CA 1
ATOM 3255 C C . TRP D 1 3 ? -7.772 6.628 40.515 1.00 28.56 3 TRP D C 1
ATOM 3256 O O . TRP D 1 3 ? -8.411 6.797 41.555 1.00 28.33 3 TRP D O 1
ATOM 3267 N N . LYS D 1 4 ? -8.336 6.224 39.378 1.00 28.71 4 LYS D N 1
ATOM 3268 C CA . LYS D 1 4 ? -9.752 5.854 39.313 1.00 30.03 4 LYS D CA 1
ATOM 3269 C C . LYS D 1 4 ? -9.937 4.436 39.828 1.00 24.57 4 LYS D C 1
ATOM 3270 O O . LYS D 1 4 ? -10.807 4.173 40.659 1.00 29.56 4 LYS D O 1
ATOM 3276 N N . ARG D 1 5 ? -9.113 3.527 39.314 1.00 24.21 5 ARG D N 1
ATOM 3277 C CA . ARG D 1 5 ? -9.059 2.171 39.823 1.00 22.19 5 ARG D CA 1
ATOM 3278 C C . ARG D 1 5 ? -8.117 2.150 41.008 1.00 32.35 5 ARG D C 1
ATOM 3279 O O . ARG D 1 5 ? -6.991 2.655 40.936 1.00 26.77 5 ARG D O 1
ATOM 3287 N N . HIS D 1 6 ? -8.581 1.570 42.103 1.00 27.83 6 HIS D N 1
ATOM 3288 C CA . HIS D 1 6 ? -7.756 1.442 43.289 1.00 30.90 6 HIS D CA 1
ATOM 3289 C C . HIS D 1 6 ? -7.151 0.052 43.283 1.00 25.48 6 HIS D C 1
ATOM 3290 O O . HIS D 1 6 ? -7.761 -0.895 43.768 1.00 26.03 6 HIS D O 1
ATOM 3297 N N . LEU D 1 7 ? -5.959 -0.062 42.701 1.00 22.94 7 LEU D N 1
ATOM 3298 C CA . LEU D 1 7 ? -5.296 -1.353 42.552 1.00 26.34 7 LEU D CA 1
ATOM 3299 C C . LEU D 1 7 ? -4.291 -1.576 43.676 1.00 27.48 7 LEU D C 1
ATOM 3300 O O . LEU D 1 7 ? -4.030 -0.676 44.486 1.00 24.88 7 LEU D O 1
ATOM 3305 N N . THR D 1 8 ? -3.732 -2.783 43.718 1.00 29.06 8 THR D N 1
ATOM 3306 C CA . THR D 1 8 ? -2.689 -3.121 44.678 1.00 21.75 8 THR D CA 1
ATOM 3307 C C . THR D 1 8 ? -1.401 -3.435 43.928 1.00 17.37 8 THR D C 1
ATOM 3308 O O . THR D 1 8 ? -1.441 -3.710 42.730 1.00 24.81 8 THR D O 1
ATOM 3312 N N . LEU D 1 9 ? -0.264 -3.423 44.628 1.00 18.32 9 LEU D N 1
ATOM 3313 C CA . LEU D 1 9 ? 1.000 -3.802 43.995 1.00 18.63 9 LEU D CA 1
ATOM 3314 C C . LEU D 1 9 ? 0.925 -5.218 43.438 1.00 19.91 9 LEU D C 1
ATOM 3315 O O . LEU D 1 9 ? 1.354 -5.467 42.312 1.00 22.01 9 LEU D O 1
ATOM 3320 N N . ASP D 1 10 ? 0.396 -6.145 44.241 1.00 22.86 10 ASP D N 1
ATOM 3321 C CA . ASP D 1 10 ? 0.250 -7.540 43.815 1.00 18.95 10 ASP D CA 1
ATOM 3322 C C . ASP D 1 10 ? -0.555 -7.631 42.525 1.00 19.31 10 ASP D C 1
ATOM 3323 O O . ASP D 1 10 ? -0.223 -8.416 41.625 1.00 25.30 10 ASP D O 1
ATOM 3328 N N . GLU D 1 11 ? -1.620 -6.834 42.442 1.00 20.08 11 GLU D N 1
ATOM 3329 C CA . GLU D 1 11 ? -2.471 -6.791 41.258 1.00 22.62 11 GLU D CA 1
ATOM 3330 C C . GLU D 1 11 ? -1.695 -6.262 40.043 1.00 20.55 11 GLU D C 1
ATOM 3331 O O . GLU D 1 11 ? -1.763 -6.831 38.958 1.00 22.60 11 GLU D O 1
ATOM 3337 N N . LEU D 1 12 ? -0.955 -5.174 40.235 1.00 21.77 12 LEU D N 1
ATOM 3338 C CA . LEU D 1 12 ? -0.141 -4.616 39.150 1.00 20.37 12 LEU D CA 1
ATOM 3339 C C . LEU D 1 12 ? 0.874 -5.647 38.640 1.00 22.38 12 LEU D C 1
ATOM 3340 O O . LEU D 1 12 ? 0.990 -5.873 37.430 1.00 20.92 12 LEU D O 1
ATOM 3345 N N . ASN D 1 13 ? 1.584 -6.299 39.560 1.00 22.47 13 ASN D N 1
ATOM 3346 C CA . ASN D 1 13 ? 2.571 -7.304 39.158 1.00 23.14 13 ASN D CA 1
ATOM 3347 C C . ASN D 1 13 ? 1.949 -8.510 38.473 1.00 25.58 13 ASN D C 1
ATOM 3348 O O . ASN D 1 13 ? 2.596 -9.155 37.649 1.00 25.70 13 ASN D O 1
ATOM 3353 N N . ALA D 1 14 ? 0.690 -8.801 38.796 1.00 24.28 14 ALA D N 1
ATOM 3354 C CA . ALA D 1 14 ? -0.025 -9.900 38.143 1.00 27.81 14 ALA D CA 1
ATOM 3355 C C . ALA D 1 14 ? -0.381 -9.598 36.682 1.00 26.55 14 ALA D C 1
ATOM 3356 O O . ALA D 1 14 ? -0.597 -10.518 35.896 1.00 27.38 14 ALA D O 1
ATOM 3358 N N . THR D 1 15 ? -0.452 -8.320 36.316 1.00 20.69 15 THR D N 1
ATOM 3359 C CA . THR D 1 15 ? -0.764 -7.954 34.928 1.00 21.27 15 THR D CA 1
ATOM 3360 C C . THR D 1 15 ? 0.396 -8.252 33.989 1.00 17.41 15 THR D C 1
ATOM 3361 O O . THR D 1 15 ? 0.213 -8.337 32.775 1.00 20.72 15 THR D O 1
ATOM 3365 N N . SER D 1 16 ? 1.586 -8.423 34.555 1.00 18.38 16 SER D N 1
ATOM 3366 C CA . SER D 1 16 ? 2.801 -8.563 33.761 1.00 22.60 16 SER D CA 1
ATOM 3367 C C . SER D 1 16 ? 2.987 -9.953 33.127 1.00 25.77 16 SER D C 1
ATOM 3368 O O . SER D 1 16 ? 3.711 -10.094 32.126 1.00 21.71 16 SER D O 1
ATOM 3371 N N . ASP D 1 17 ? 2.318 -10.955 33.696 1.00 20.78 17 ASP D N 1
ATOM 3372 C CA . ASP D 1 17 ? 2.367 -12.333 33.201 1.00 26.88 17 ASP D CA 1
ATOM 3373 C C . ASP D 1 17 ? 2.175 -12.438 31.687 1.00 16.61 17 ASP D C 1
ATOM 3374 O O . ASP D 1 17 ? 1.203 -11.911 31.137 1.00 27.50 17 ASP D O 1
ATOM 3379 N N . ASN D 1 18 ? 3.097 -13.139 31.035 1.00 22.22 18 ASN D N 1
ATOM 3380 C CA . ASN D 1 18 ? 3.048 -13.359 29.585 1.00 21.85 18 ASN D CA 1
ATOM 3381 C C . ASN D 1 18 ? 3.033 -12.091 28.741 1.00 23.67 18 ASN D C 1
ATOM 3382 O O . ASN D 1 18 ? 2.392 -12.055 27.685 1.00 24.89 18 ASN D O 1
ATOM 3387 N N . THR D 1 19 ? 3.715 -11.051 29.216 1.00 18.32 19 THR D N 1
ATOM 3388 C CA . THR D 1 19 ? 3.863 -9.813 28.438 1.00 16.11 19 THR D CA 1
ATOM 3389 C C . THR D 1 19 ? 5.328 -9.404 28.397 1.00 19.36 19 THR D C 1
ATOM 3390 O O . THR D 1 19 ? 6.169 -10.033 29.047 1.00 14.73 19 THR D O 1
ATOM 3394 N N . MET D 1 20 ? 5.626 -8.336 27.652 1.00 14.06 20 MET D N 1
ATOM 3395 C CA . MET D 1 20 ? 6.977 -7.793 27.583 1.00 15.33 20 MET D CA 1
ATOM 3396 C C . MET D 1 20 ? 7.460 -7.379 28.967 1.00 16.43 20 MET D C 1
ATOM 3397 O O . MET D 1 20 ? 8.666 -7.401 29.258 1.00 13.83 20 MET D O 1
ATOM 3402 N N . VAL D 1 21 ? 6.522 -6.981 29.818 1.00 19.01 21 VAL D N 1
ATOM 3403 C CA . VAL D 1 21 ? 6.876 -6.509 31.156 1.00 18.81 21 VAL D CA 1
ATOM 3404 C C . VAL D 1 21 ? 7.615 -7.572 31.957 1.00 18.86 21 VAL D C 1
ATOM 3405 O O . VAL D 1 21 ? 8.698 -7.314 32.489 1.00 17.92 21 VAL D O 1
ATOM 3409 N N . ALA D 1 22 ? 7.035 -8.767 32.033 1.00 16.59 22 ALA D N 1
ATOM 3410 C CA . ALA D 1 22 ? 7.690 -9.892 32.697 1.00 20.49 22 ALA D CA 1
ATOM 3411 C C . ALA D 1 22 ? 8.942 -10.318 31.938 1.00 17.59 22 ALA D C 1
ATOM 3412 O O . ALA D 1 22 ? 9.954 -10.673 32.544 1.00 18.85 22 ALA D O 1
ATOM 3414 N N . HIS D 1 23 ? 8.870 -10.294 30.610 1.00 17.92 23 HIS D N 1
ATOM 3415 C CA . HIS D 1 23 ? 10.003 -10.702 29.773 1.00 17.40 23 HIS D CA 1
ATOM 3416 C C . HIS D 1 23 ? 11.251 -9.868 30.060 1.00 19.32 23 HIS D C 1
ATOM 3417 O O . HIS D 1 23 ? 12.373 -10.369 29.950 1.00 21.29 23 HIS D O 1
ATOM 3424 N N . LEU D 1 24 ? 11.058 -8.599 30.425 1.00 15.73 24 LEU D N 1
ATOM 3425 C CA . LEU D 1 24 ? 12.179 -7.716 30.731 1.00 14.82 24 LEU D CA 1
ATOM 3426 C C . LEU D 1 24 ? 12.503 -7.700 32.220 1.00 19.90 24 LEU D C 1
ATOM 3427 O O . LEU D 1 24 ? 13.349 -6.920 32.672 1.00 19.21 24 LEU D O 1
ATOM 3432 N N . GLY D 1 25 ? 11.810 -8.533 32.990 1.00 17.72 25 GLY D N 1
ATOM 3433 C CA . GLY D 1 25 ? 12.060 -8.608 34.417 1.00 17.66 25 GLY D CA 1
ATOM 3434 C C . GLY D 1 25 ? 11.661 -7.349 35.158 1.00 22.56 25 GLY D C 1
ATOM 3435 O O . GLY D 1 25 ? 12.215 -7.045 36.217 1.00 17.53 25 GLY D O 1
ATOM 3436 N N . ILE D 1 26 ? 10.699 -6.612 34.614 1.00 14.12 26 ILE D N 1
ATOM 3437 C CA . ILE D 1 26 ? 10.206 -5.409 35.295 1.00 14.95 26 ILE D CA 1
ATOM 3438 C C . ILE D 1 26 ? 9.277 -5.758 36.458 1.00 17.59 26 ILE D C 1
ATOM 3439 O O . ILE D 1 26 ? 8.368 -6.586 36.316 1.00 22.49 26 ILE D O 1
ATOM 3444 N N . VAL D 1 27 ? 9.498 -5.112 37.603 1.00 21.01 27 VAL D N 1
ATOM 3445 C CA . VAL D 1 27 ? 8.731 -5.393 38.813 1.00 17.91 27 VAL D CA 1
ATOM 3446 C C . VAL D 1 27 ? 8.270 -4.082 39.429 1.00 16.79 27 VAL D C 1
ATOM 3447 O O . VAL D 1 27 ? 9.094 -3.202 39.707 1.00 18.75 27 VAL D O 1
ATOM 3451 N N . TYR D 1 28 ? 6.961 -3.931 39.621 1.00 15.85 28 TYR D N 1
ATOM 3452 C CA . TYR D 1 28 ? 6.428 -2.728 40.266 1.00 16.49 28 TYR D CA 1
ATOM 3453 C C . TYR D 1 28 ? 6.786 -2.751 41.758 1.00 21.02 28 TYR D C 1
ATOM 3454 O O . TYR D 1 28 ? 6.562 -3.750 42.450 1.00 17.94 28 TYR D O 1
ATOM 3463 N N . THR D 1 29 ? 7.351 -1.660 42.255 1.00 21.85 29 THR D N 1
ATOM 3464 C CA . THR D 1 29 ? 7.914 -1.653 43.601 1.00 19.04 29 THR D CA 1
ATOM 3465 C C . THR D 1 29 ? 7.201 -0.680 44.524 1.00 22.91 29 THR D C 1
ATOM 3466 O O . THR D 1 29 ? 7.372 -0.728 45.743 1.00 24.14 29 THR D O 1
ATOM 3470 N N . ARG D 1 30 ? 6.398 0.202 43.940 1.00 15.93 30 ARG D N 1
ATOM 3471 C CA . ARG D 1 30 ? 5.697 1.228 44.715 1.00 17.77 30 ARG D CA 1
ATOM 3472 C C . ARG D 1 30 ? 4.457 1.722 43.990 1.00 24.99 30 ARG D C 1
ATOM 3473 O O . ARG D 1 30 ? 4.534 2.185 42.840 1.00 25.41 30 ARG D O 1
ATOM 3481 N N . LEU D 1 31 ? 3.310 1.618 44.658 1.00 14.04 31 LEU D N 1
ATOM 3482 C CA . LEU D 1 31 ? 2.090 2.237 44.165 1.00 16.51 31 LEU D CA 1
ATOM 3483 C C . LEU D 1 31 ? 1.581 3.222 45.196 1.00 28.66 31 LEU D C 1
ATOM 3484 O O . LEU D 1 31 ? 1.006 2.818 46.212 1.00 22.37 31 LEU D O 1
ATOM 3489 N N . GLY D 1 32 ? 1.811 4.510 44.940 1.00 20.05 32 GLY D N 1
ATOM 3490 C CA . GLY D 1 32 ? 1.439 5.571 45.866 1.00 19.71 32 GLY D CA 1
ATOM 3491 C C . GLY D 1 32 ? 0.209 6.343 45.417 1.00 24.15 32 GLY D C 1
ATOM 3492 O O . GLY D 1 32 ? -0.480 5.935 44.477 1.00 21.99 32 GLY D O 1
ATOM 3493 N N . ASP D 1 33 ? -0.071 7.456 46.092 1.00 20.02 33 ASP D N 1
ATOM 3494 C CA . ASP D 1 33 ? -1.232 8.300 45.781 1.00 17.78 33 ASP D CA 1
ATOM 3495 C C . ASP D 1 33 ? -1.181 8.855 44.373 1.00 17.09 33 ASP D C 1
ATOM 3496 O O . ASP D 1 33 ? -2.212 9.028 43.723 1.00 21.85 33 ASP D O 1
ATOM 3501 N N . ASP D 1 34 ? 0.029 9.177 43.934 1.00 17.25 34 ASP D N 1
ATOM 3502 C CA . ASP D 1 34 ? 0.227 9.928 42.698 1.00 27.10 34 ASP D CA 1
ATOM 3503 C C . ASP D 1 34 ? 1.547 9.517 42.079 1.00 23.18 34 ASP D C 1
ATOM 3504 O O . ASP D 1 34 ? 2.151 10.277 41.323 1.00 21.70 34 ASP D O 1
ATOM 3509 N N A VAL D 1 35 ? 1.974 8.294 42.351 1.00 18.87 35 VAL D N 1
ATOM 3510 N N B VAL D 1 35 ? 2.029 8.338 42.475 0.0000 19.27 35 VAL D N 1
ATOM 3511 C CA A VAL D 1 35 ? 3.261 7.840 41.861 1.00 17.75 35 VAL D CA 1
ATOM 3512 C CA B VAL D 1 35 ? 3.266 7.774 41.943 0.0000 18.11 35 VAL D CA 1
ATOM 3513 C C A VAL D 1 35 ? 3.238 6.337 41.684 1.00 21.73 35 VAL D C 1
ATOM 3514 C C B VAL D 1 35 ? 3.095 6.311 41.574 0.0000 21.21 35 VAL D C 1
ATOM 3515 O O A VAL D 1 35 ? 2.585 5.624 42.459 1.00 20.05 35 VAL D O 1
ATOM 3516 O O B VAL D 1 35 ? 2.259 5.600 42.132 0.0000 20.51 35 VAL D O 1
ATOM 3523 N N . LEU D 1 36 ? 3.909 5.868 40.630 1.00 18.44 36 LEU D N 1
ATOM 3524 C CA . LEU D 1 36 ? 4.037 4.453 40.337 1.00 19.11 36 LEU D CA 1
ATOM 3525 C C . LEU D 1 36 ? 5.507 4.241 40.036 1.00 17.90 36 LEU D C 1
ATOM 3526 O O . LEU D 1 36 ? 6.062 4.927 39.173 1.00 18.97 36 LEU D O 1
ATOM 3531 N N . GLU D 1 37 ? 6.137 3.303 40.740 1.00 15.90 37 GLU D N 1
ATOM 3532 C CA . GLU D 1 37 ? 7.546 2.975 40.501 1.00 15.94 37 GLU D CA 1
ATOM 3533 C C . GLU D 1 37 ? 7.744 1.507 40.148 1.00 16.44 37 GLU D C 1
ATOM 3534 O O . GLU D 1 37 ? 6.997 0.630 40.621 1.00 19.58 37 GLU D O 1
ATOM 3540 N N . ALA D 1 38 ? 8.765 1.236 39.333 1.00 18.22 38 ALA D N 1
ATOM 3541 C CA . ALA D 1 38 ? 9.151 -0.143 39.028 1.00 17.17 38 ALA D CA 1
ATOM 3542 C C . ALA D 1 38 ? 10.659 -0.280 38.845 1.00 19.68 38 ALA D C 1
ATOM 3543 O O . ALA D 1 38 ? 11.347 0.682 38.467 1.00 20.20 38 ALA D O 1
ATOM 3545 N N . GLU D 1 39 ? 11.169 -1.483 39.086 1.00 18.52 39 GLU D N 1
ATOM 3546 C CA . GLU D 1 39 ? 12.592 -1.754 38.886 1.00 17.73 39 GLU D CA 1
ATOM 3547 C C . GLU D 1 39 ? 12.814 -2.682 37.698 1.00 18.28 39 GLU D C 1
ATOM 3548 O O . GLU D 1 39 ? 11.956 -3.498 37.365 1.00 20.19 39 GLU D O 1
ATOM 3554 N N . MET D 1 40 ? 13.964 -2.538 37.053 1.00 14.98 40 MET D N 1
ATOM 3555 C CA . MET D 1 40 ? 14.283 -3.327 35.865 1.00 14.22 40 MET D CA 1
ATOM 3556 C C . MET D 1 40 ? 15.759 -3.673 35.921 1.00 13.45 40 MET D C 1
ATOM 3557 O O . MET D 1 40 ? 16.591 -2.801 36.197 1.00 19.06 40 MET D O 1
ATOM 3562 N N . PRO D 1 41 ? 16.100 -4.946 35.663 1.00 19.92 41 PRO D N 1
ATOM 3563 C CA . PRO D 1 41 ? 17.518 -5.302 35.734 1.00 20.78 41 PRO D CA 1
ATOM 3564 C C . PRO D 1 41 ? 18.275 -4.766 34.537 1.00 16.88 41 PRO D C 1
ATOM 3565 O O . PRO D 1 41 ? 17.689 -4.600 33.465 1.00 19.71 41 PRO D O 1
ATOM 3569 N N . VAL D 1 42 ? 19.565 -4.505 34.717 1.00 18.35 42 VAL D N 1
ATOM 3570 C CA . VAL D 1 42 ? 20.440 -4.222 33.598 1.00 17.91 42 VAL D CA 1
ATOM 3571 C C . VAL D 1 42 ? 21.299 -5.452 33.349 1.00 27.93 42 VAL D C 1
ATOM 3572 O O . VAL D 1 42 ? 22.372 -5.607 33.945 1.00 24.12 42 VAL D O 1
ATOM 3576 N N . ASP D 1 43 ? 20.810 -6.345 32.488 1.00 24.03 43 ASP D N 1
ATOM 3577 C CA . ASP D 1 43 ? 21.532 -7.575 32.181 1.00 25.78 43 ASP D CA 1
ATOM 3578 C C . ASP D 1 43 ? 21.288 -7.979 30.733 1.00 24.54 43 ASP D C 1
ATOM 3579 O O . ASP D 1 43 ? 20.839 -7.154 29.936 1.00 22.66 43 ASP D O 1
ATOM 3584 N N . THR D 1 44 ? 21.574 -9.228 30.380 1.00 22.77 44 THR D N 1
ATOM 3585 C CA . THR D 1 44 ? 21.495 -9.634 28.971 1.00 21.35 44 THR D CA 1
ATOM 3586 C C . THR D 1 44 ? 20.102 -9.441 28.373 1.00 20.89 44 THR D C 1
ATOM 3587 O O . THR D 1 44 ? 19.961 -9.289 27.159 1.00 19.16 44 THR D O 1
ATOM 3591 N N . ARG D 1 45 ? 19.084 -9.419 29.225 1.00 18.27 45 ARG D N 1
ATOM 3592 C CA . ARG D 1 45 ? 17.700 -9.224 28.771 1.00 17.73 45 ARG D CA 1
ATOM 3593 C C . ARG D 1 45 ? 17.472 -7.799 28.294 1.00 17.44 45 ARG D C 1
ATOM 3594 O O . ARG D 1 45 ? 16.577 -7.543 27.483 1.00 17.86 45 ARG D O 1
ATOM 3602 N N . THR D 1 46 ? 18.277 -6.878 28.817 1.00 17.44 46 THR D N 1
ATOM 3603 C CA . THR D 1 46 ? 18.066 -5.453 28.595 1.00 20.20 46 THR D CA 1
ATOM 3604 C C . THR D 1 46 ? 19.311 -4.750 28.068 1.00 19.31 46 THR D C 1
ATOM 3605 O O . THR D 1 46 ? 19.326 -3.521 27.944 1.00 18.88 46 THR D O 1
ATOM 3609 N N . HIS D 1 47 ? 20.341 -5.528 27.741 1.00 19.71 47 HIS D N 1
ATOM 3610 C CA . HIS D 1 47 ? 21.599 -4.994 27.214 1.00 19.70 47 HIS D CA 1
ATOM 3611 C C . HIS D 1 47 ? 21.537 -4.618 25.728 1.00 17.42 47 HIS D C 1
ATOM 3612 O O . HIS D 1 47 ? 20.667 -5.094 24.994 1.00 18.76 47 HIS D O 1
ATOM 3619 N N . GLN D 1 48 ? 22.472 -3.770 25.297 1.00 18.83 48 GLN D N 1
ATOM 3620 C CA . GLN D 1 48 ? 22.757 -3.582 23.870 1.00 18.78 48 GLN D CA 1
ATOM 3621 C C . GLN D 1 48 ? 24.112 -4.265 23.584 1.00 23.21 48 GLN D C 1
ATOM 3622 O O . GLN D 1 48 ? 24.785 -4.690 24.536 1.00 24.56 48 GLN D O 1
ATOM 3628 N N . PRO D 1 49 ? 24.493 -4.435 22.298 1.00 23.63 49 PRO D N 1
ATOM 3629 C CA . PRO D 1 49 ? 25.648 -5.304 22.000 1.00 25.80 49 PRO D CA 1
ATOM 3630 C C . PRO D 1 49 ? 26.990 -4.926 22.633 1.00 29.14 49 PRO D C 1
ATOM 3631 O O . PRO D 1 49 ? 27.921 -5.725 22.550 1.00 26.11 49 PRO D O 1
ATOM 3635 N N . PHE D 1 50 ? 27.101 -3.746 23.232 1.00 20.63 50 PHE D N 1
ATOM 3636 C CA . PHE D 1 50 ? 28.392 -3.285 23.727 1.00 26.42 50 PHE D CA 1
ATOM 3637 C C . PHE D 1 50 ? 28.409 -3.158 25.251 1.00 28.72 50 PHE D C 1
ATOM 3638 O O . PHE D 1 50 ? 29.238 -2.436 25.812 1.00 37.98 50 PHE D O 1
ATOM 3646 N N . GLY D 1 51 ? 27.497 -3.871 25.911 1.00 24.73 51 GLY D N 1
ATOM 3647 C CA . GLY D 1 51 ? 27.492 -3.978 27.364 1.00 28.10 51 GLY D CA 1
ATOM 3648 C C . GLY D 1 51 ? 26.688 -2.953 28.161 1.00 27.54 51 GLY D C 1
ATOM 3649 O O . GLY D 1 51 ? 26.665 -2.995 29.397 1.00 29.16 51 GLY D O 1
ATOM 3650 N N . LEU D 1 52 ? 26.031 -2.025 27.473 1.00 24.54 52 LEU D N 1
ATOM 3651 C CA . LEU D 1 52 ? 25.242 -1.004 28.164 1.00 24.25 52 LEU D CA 1
ATOM 3652 C C . LEU D 1 52 ? 23.768 -1.382 28.190 1.00 20.29 52 LEU D C 1
ATOM 3653 O O . LEU D 1 52 ? 23.321 -2.237 27.417 1.00 19.62 52 LEU D O 1
ATOM 3658 N N . LEU D 1 53 ? 23.020 -0.743 29.087 1.00 18.77 53 LEU D N 1
ATOM 3659 C CA . LEU D 1 53 ? 21.564 -0.807 29.068 1.00 17.25 53 LEU D CA 1
ATOM 3660 C C . LEU D 1 53 ? 21.080 -0.251 27.740 1.00 19.73 53 LEU D C 1
ATOM 3661 O O . LEU D 1 53 ? 21.441 0.874 27.359 1.00 20.31 53 LEU D O 1
ATOM 3666 N N . HIS D 1 54 ? 20.282 -1.055 27.040 1.00 16.39 54 HIS D N 1
ATOM 3667 C CA . HIS D 1 54 ? 19.645 -0.689 25.773 1.00 18.15 54 HIS D CA 1
ATOM 3668 C C . HIS D 1 54 ? 18.699 0.480 26.026 1.00 18.74 54 HIS D C 1
ATOM 3669 O O . HIS D 1 54 ? 17.902 0.449 26.962 1.00 17.03 54 HIS D O 1
ATOM 3676 N N . GLY D 1 55 ? 18.773 1.516 25.199 1.00 18.95 55 GLY D N 1
ATOM 3677 C CA . GLY D 1 55 ? 17.891 2.658 25.385 1.00 20.02 55 GLY D CA 1
ATOM 3678 C C . GLY D 1 55 ? 16.428 2.281 25.191 1.00 14.70 55 GLY D C 1
ATOM 3679 O O . GLY D 1 55 ? 15.536 2.903 25.763 1.00 14.26 55 GLY D O 1
ATOM 3680 N N . GLY D 1 56 ? 16.184 1.252 24.387 1.00 14.05 56 GLY D N 1
ATOM 3681 C CA . GLY D 1 56 ? 14.827 0.779 24.163 1.00 14.09 56 GLY D CA 1
ATOM 3682 C C . GLY D 1 56 ? 14.251 0.147 25.423 1.00 19.26 56 GLY D C 1
ATOM 3683 O O . GLY D 1 56 ? 13.032 0.070 25.594 1.00 14.10 56 GLY D O 1
ATOM 3684 N N . ALA D 1 57 ? 15.122 -0.316 26.309 1.00 12.93 57 ALA D N 1
ATOM 3685 C CA . ALA D 1 57 ? 14.650 -0.888 27.570 1.00 14.62 57 ALA D CA 1
ATOM 3686 C C . ALA D 1 57 ? 14.178 0.202 28.527 1.00 13.96 57 ALA D C 1
ATOM 3687 O O . ALA D 1 57 ? 13.154 0.053 29.200 1.00 16.64 57 ALA D O 1
ATOM 3689 N N . SER D 1 58 ? 14.901 1.310 28.589 1.00 15.09 58 SER D N 1
ATOM 3690 C CA . SER D 1 58 ? 14.393 2.444 29.353 1.00 15.87 58 SER D CA 1
ATOM 3691 C C . SER D 1 58 ? 13.082 2.967 28.772 1.00 14.19 58 SER D C 1
ATOM 3692 O O . SER D 1 58 ? 12.154 3.284 29.514 1.00 13.26 58 SER D O 1
ATOM 3695 N N . ALA D 1 59 ? 13.009 3.073 27.446 1.00 16.88 59 ALA D N 1
ATOM 3696 C CA . ALA D 1 59 ? 11.773 3.485 26.791 1.00 19.20 59 ALA D CA 1
ATOM 3697 C C . ALA D 1 59 ? 10.631 2.525 27.145 1.00 12.61 59 ALA D C 1
ATOM 3698 O O . ALA D 1 59 ? 9.497 2.957 27.395 1.00 17.45 59 ALA D O 1
ATOM 3700 N N . ALA D 1 60 ? 10.917 1.226 27.130 1.00 11.78 60 ALA D N 1
ATOM 3701 C CA . ALA D 1 60 ? 9.883 0.236 27.396 1.00 15.28 60 ALA D CA 1
ATOM 3702 C C . ALA D 1 60 ? 9.453 0.330 28.842 1.00 12.94 60 ALA D C 1
ATOM 3703 O O . ALA D 1 60 ? 8.267 0.203 29.153 1.00 13.04 60 ALA D O 1
ATOM 3705 N N . LEU D 1 61 ? 10.415 0.553 29.732 1.00 13.43 61 LEU D N 1
ATOM 3706 C CA . LEU D 1 61 ? 10.087 0.793 31.138 1.00 18.60 61 LEU D CA 1
ATOM 3707 C C . LEU D 1 61 ? 9.175 2.012 31.279 1.00 14.58 61 LEU D C 1
ATOM 3708 O O . LEU D 1 61 ? 8.198 2.008 32.034 1.00 12.48 61 LEU D O 1
ATOM 3713 N N . ALA D 1 62 ? 9.488 3.069 30.546 1.00 16.15 62 ALA D N 1
ATOM 3714 C CA . ALA D 1 62 ? 8.674 4.277 30.638 1.00 15.92 62 ALA D CA 1
ATOM 3715 C C . ALA D 1 62 ? 7.265 4.079 30.069 1.00 13.83 62 ALA D C 1
ATOM 3716 O O . ALA D 1 62 ? 6.296 4.574 30.635 1.00 11.32 62 ALA D O 1
ATOM 3718 N N . GLU D 1 63 ? 7.148 3.396 28.933 1.00 10.56 63 GLU D N 1
ATOM 3719 C CA . GLU D 1 63 ? 5.822 3.189 28.353 1.00 14.42 63 GLU D CA 1
ATOM 3720 C C . GLU D 1 63 ? 4.987 2.242 29.213 1.00 13.53 63 GLU D C 1
ATOM 3721 O O . GLU D 1 63 ? 3.762 2.389 29.299 1.00 16.39 63 GLU D O 1
ATOM 3727 N N . THR D 1 64 ? 5.652 1.267 29.827 1.00 13.16 64 THR D N 1
ATOM 3728 C CA . THR D 1 64 ? 4.987 0.382 30.794 1.00 15.52 64 THR D CA 1
ATOM 3729 C C . THR D 1 64 ? 4.383 1.196 31.939 1.00 16.25 64 THR D C 1
ATOM 3730 O O . THR D 1 64 ? 3.187 1.093 32.225 1.00 17.07 64 THR D O 1
ATOM 3734 N N . LEU D 1 65 ? 5.206 2.017 32.584 1.00 13.89 65 LEU D N 1
ATOM 3735 C CA . LEU D 1 65 ? 4.745 2.786 33.749 1.00 12.56 65 LEU D CA 1
ATOM 3736 C C . LEU D 1 65 ? 3.663 3.818 33.414 1.00 16.40 65 LEU D C 1
ATOM 3737 O O . LEU D 1 65 ? 2.642 3.893 34.099 1.00 11.54 65 LEU D O 1
ATOM 3742 N N . GLY D 1 66 ? 3.864 4.598 32.351 1.00 15.03 66 GLY D N 1
ATOM 3743 C CA . GLY D 1 66 ? 2.891 5.613 31.989 1.00 14.82 66 GLY D CA 1
ATOM 3744 C C . GLY D 1 66 ? 1.562 5.038 31.531 1.00 13.26 66 GLY D C 1
ATOM 3745 O O . GLY D 1 66 ? 0.502 5.596 31.829 1.00 16.23 66 GLY D O 1
ATOM 3746 N N . SER D 1 67 ? 1.601 3.918 30.812 1.00 11.55 67 SER D N 1
ATOM 3747 C CA . SER D 1 67 ? 0.361 3.310 30.329 1.00 16.25 67 SER D CA 1
ATOM 3748 C C . SER D 1 67 ? -0.418 2.633 31.457 1.00 16.25 67 SER D C 1
ATOM 3749 O O . SER D 1 67 ? -1.655 2.689 31.492 1.00 14.44 67 SER D O 1
ATOM 3752 N N . MET D 1 68 ? 0.300 1.994 32.376 1.00 15.42 68 MET D N 1
ATOM 3753 C CA . MET D 1 68 ? -0.357 1.391 33.545 1.00 13.42 68 MET D CA 1
ATOM 3754 C C . MET D 1 68 ? -0.913 2.457 34.491 1.00 14.15 68 MET D C 1
ATOM 3755 O O . MET D 1 68 ? -1.968 2.277 35.106 1.00 17.04 68 MET D O 1
ATOM 3760 N N . ALA D 1 69 ? -0.222 3.586 34.573 1.00 18.28 69 ALA D N 1
ATOM 3761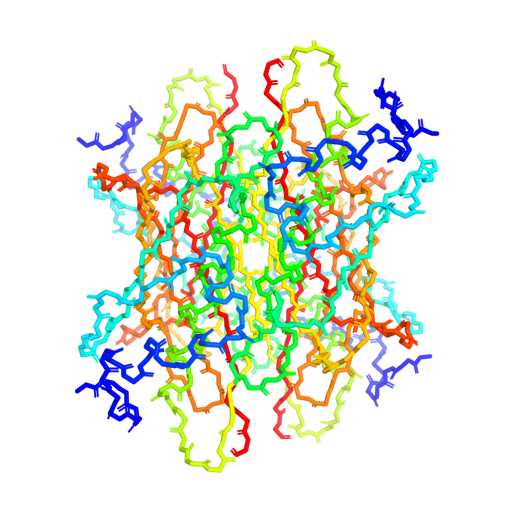 C CA . ALA D 1 69 ? -0.779 4.767 35.244 1.00 13.55 69 ALA D CA 1
ATOM 3762 C C . ALA D 1 69 ? -2.051 5.240 34.524 1.00 15.74 69 ALA D C 1
ATOM 3763 O O . ALA D 1 69 ? -3.057 5.548 35.161 1.00 19.53 69 ALA D O 1
ATOM 3765 N N . GLY D 1 70 ? -2.008 5.316 33.197 1.00 17.56 70 GLY D N 1
ATOM 3766 C CA . GLY D 1 70 ? -3.201 5.673 32.444 1.00 17.94 70 GLY D CA 1
ATOM 3767 C C . GLY D 1 70 ? -4.326 4.649 32.596 1.00 17.87 70 GLY D C 1
ATOM 3768 O O . GLY D 1 70 ? -5.514 5.001 32.674 1.00 20.78 70 GLY D O 1
ATOM 3769 N N . PHE D 1 71 ? -3.967 3.374 32.627 1.00 18.72 71 PHE D N 1
ATOM 3770 C CA . PHE D 1 71 ? -4.972 2.343 32.839 1.00 16.58 71 PHE D CA 1
ATOM 3771 C C . PHE D 1 71 ? -5.690 2.602 34.160 1.00 19.27 71 PHE D C 1
ATOM 3772 O O . PHE D 1 71 ? -6.917 2.475 34.252 1.00 22.23 71 PHE D O 1
ATOM 3780 N N . MET D 1 72 ? -4.937 3.001 35.178 1.00 14.31 72 MET D N 1
ATOM 3781 C CA . MET D 1 72 ? -5.549 3.227 36.491 1.00 16.65 72 MET D CA 1
ATOM 3782 C C . MET D 1 72 ? -6.429 4.480 36.528 1.00 28.20 72 MET D C 1
ATOM 3783 O O . MET D 1 72 ? -7.112 4.730 37.527 1.00 21.46 72 MET D O 1
ATOM 3788 N N . MET D 1 73 ? -6.423 5.244 35.431 1.00 18.83 73 MET D N 1
ATOM 3789 C CA . MET D 1 73 ? -7.319 6.385 35.262 1.00 25.75 73 MET D CA 1
ATOM 3790 C C . MET D 1 73 ? -8.586 6.019 34.487 1.00 29.78 73 MET D C 1
ATOM 3791 O O . MET D 1 73 ? -9.439 6.875 34.269 1.00 31.52 73 MET D O 1
ATOM 3796 N N . THR D 1 74 ? -8.697 4.768 34.045 1.00 29.08 74 THR D N 1
ATOM 3797 C CA . THR D 1 74 ? -9.871 4.344 33.273 1.00 27.54 74 THR D CA 1
ATOM 3798 C C . THR D 1 74 ? -11.060 3.944 34.152 1.00 37.08 74 THR D C 1
ATOM 3799 O O . THR D 1 74 ? -10.904 3.682 35.345 1.00 28.40 74 THR D O 1
ATOM 3803 N N . ARG D 1 75 ? -12.249 3.946 33.556 1.00 34.27 75 ARG D N 1
ATOM 3804 C CA . ARG D 1 75 ? -13.406 3.273 34.130 1.00 36.43 75 ARG D CA 1
ATOM 3805 C C . ARG D 1 75 ? -13.411 1.865 33.561 1.00 42.48 75 ARG D C 1
ATOM 3806 O O . ARG D 1 75 ? -12.462 1.458 32.887 1.00 47.17 75 ARG D O 1
ATOM 3814 N N . ASP D 1 76 ? -14.490 1.128 33.803 1.00 54.36 76 ASP D N 1
ATOM 3815 C CA . ASP D 1 76 ? -14.536 -0.287 33.439 1.00 45.99 76 ASP D CA 1
ATOM 3816 C C . ASP D 1 76 ? -14.686 -0.541 31.938 1.00 48.66 76 ASP D C 1
ATOM 3817 O O . ASP D 1 76 ? -14.038 -1.432 31.385 1.00 64.83 76 ASP D O 1
ATOM 3822 N N . GLY D 1 77 ? -15.532 0.237 31.273 1.00 56.63 77 GLY D N 1
ATOM 3823 C CA . GLY D 1 77 ? -15.747 0.045 29.849 1.00 54.63 77 GLY D CA 1
ATOM 3824 C C . GLY D 1 77 ? -14.590 0.534 28.993 1.00 58.67 77 GLY D C 1
ATOM 3825 O O . GLY D 1 77 ? -14.609 0.388 27.766 1.00 54.70 77 GLY D O 1
ATOM 3826 N N . GLN D 1 78 ? -13.572 1.094 29.644 1.00 50.49 78 GLN D N 1
ATOM 3827 C CA . GLN D 1 78 ? -12.514 1.824 28.948 1.00 40.95 78 GLN D CA 1
ATOM 3828 C C . GLN D 1 78 ? -11.166 1.110 28.826 1.00 42.66 78 GLN D C 1
ATOM 3829 O O . GLN D 1 78 ? -10.857 0.186 29.580 1.00 39.97 78 GLN D O 1
ATOM 3835 N N A CYS D 1 79 ? -10.375 1.566 27.853 0.40 39.28 79 CYS D N 1
ATOM 3836 N N B CYS D 1 79 ? -10.361 1.546 27.866 0.60 39.33 79 CYS D N 1
ATOM 3837 C CA A CYS D 1 79 ? -9.014 1.085 27.632 0.40 33.47 79 CYS D CA 1
ATOM 3838 C CA B CYS D 1 79 ? -8.990 1.072 27.772 0.60 33.39 79 CYS D CA 1
ATOM 3839 C C A CYS D 1 79 ? -8.038 2.263 27.602 0.40 31.04 79 CYS D C 1
ATOM 3840 C C B CYS D 1 79 ? -8.035 2.250 27.606 0.60 31.03 79 CYS D C 1
ATOM 3841 O O A CYS D 1 79 ? -8.441 3.407 27.384 0.40 32.04 79 CYS D O 1
ATOM 3842 O O B CYS D 1 79 ? -8.447 3.374 27.302 0.60 32.03 79 CYS D O 1
ATOM 3847 N N . VAL D 1 80 ? -6.756 1.977 27.823 1.00 30.59 80 VAL D N 1
ATOM 3848 C CA . VAL D 1 80 ? -5.713 2.991 27.723 1.00 26.27 80 VAL D CA 1
ATOM 3849 C C . VAL D 1 80 ? -4.787 2.626 26.561 1.00 21.77 80 VAL D C 1
ATOM 3850 O O . VAL D 1 80 ? -4.526 1.443 26.306 1.00 23.31 80 VAL D O 1
ATOM 3854 N N . VAL D 1 81 ? -4.314 3.633 25.831 1.00 20.54 81 VAL D N 1
ATOM 3855 C CA . VAL D 1 81 ? -3.260 3.405 24.850 1.00 15.94 81 VAL D CA 1
ATOM 3856 C C . VAL D 1 81 ? -2.207 4.500 24.966 1.00 19.41 81 VAL D C 1
ATOM 3857 O O . VAL D 1 81 ? -2.535 5.644 25.286 1.00 19.54 81 VAL D O 1
ATOM 3861 N N . GLY D 1 82 ? -0.939 4.141 24.777 1.00 14.83 82 GLY D N 1
ATOM 3862 C CA . GLY D 1 82 ? 0.118 5.138 24.723 1.00 17.10 82 GLY D CA 1
ATOM 3863 C C . GLY D 1 82 ? 0.111 5.711 23.317 1.00 22.04 82 GLY D C 1
ATOM 3864 O O . GLY D 1 82 ? -0.014 4.958 22.354 1.00 16.94 82 GLY D O 1
ATOM 3865 N N . THR D 1 83 ? 0.224 7.032 23.183 1.00 13.22 83 THR D N 1
ATOM 3866 C CA . THR D 1 83 ? 0.143 7.653 21.860 1.00 15.08 83 THR D CA 1
ATOM 3867 C C . THR D 1 83 ? 1.443 8.324 21.444 1.00 15.67 83 THR D C 1
ATOM 3868 O O . THR D 1 83 ? 1.827 8.295 20.265 1.00 16.34 83 THR D O 1
ATOM 3872 N N A GLU D 1 84 ? 2.113 8.936 22.413 0.56 14.05 84 GLU D N 1
ATOM 3873 N N B GLU D 1 84 ? 2.121 8.951 22.403 0.44 14.10 84 GLU D N 1
ATOM 3874 C CA A GLU D 1 84 ? 3.369 9.602 22.127 0.56 14.48 84 GLU D CA 1
ATOM 3875 C CA B GLU D 1 84 ? 3.365 9.662 22.113 0.44 14.52 84 GLU D CA 1
ATOM 3876 C C A GLU D 1 84 ? 4.407 9.332 23.196 0.56 16.04 84 GLU D C 1
ATOM 3877 C C B GLU D 1 84 ? 4.412 9.374 23.184 0.44 16.02 84 GLU D C 1
ATOM 3878 O O A GLU D 1 84 ? 4.142 9.491 24.389 0.56 18.41 84 GLU D O 1
ATOM 3879 O O B GLU D 1 84 ? 4.147 9.543 24.375 0.44 18.35 84 GLU D O 1
ATOM 3890 N N . LEU D 1 85 ? 5.594 8.922 22.770 1.00 13.53 85 LEU D N 1
ATOM 3891 C CA . LEU D 1 85 ? 6.683 8.684 23.715 1.00 14.30 85 LEU D CA 1
ATOM 3892 C C . LEU D 1 85 ? 7.914 9.481 23.322 1.00 21.09 85 LEU D C 1
ATOM 3893 O O . LEU D 1 85 ? 8.244 9.581 22.142 1.00 14.75 85 LEU D O 1
ATOM 3898 N N . ASN D 1 86 ? 8.579 10.083 24.299 1.00 13.90 86 ASN D N 1
ATOM 3899 C CA . ASN D 1 86 ? 9.922 10.595 24.040 1.00 13.06 86 ASN D CA 1
ATOM 3900 C C . ASN D 1 86 ? 10.811 10.321 25.229 1.00 18.91 86 ASN D C 1
ATOM 3901 O O . ASN D 1 86 ? 10.331 10.204 26.366 1.00 15.34 86 ASN D O 1
ATOM 3906 N N . ALA D 1 87 ? 12.102 10.192 24.955 1.00 12.68 87 ALA D N 1
ATOM 3907 C CA . ALA D 1 87 ? 13.074 9.791 25.968 1.00 13.71 87 ALA D CA 1
ATOM 3908 C C . ALA D 1 87 ? 14.408 10.445 25.685 1.00 18.38 87 ALA D C 1
ATOM 3909 O O . ALA D 1 87 ? 14.837 10.529 24.527 1.00 14.07 87 ALA D O 1
ATOM 3911 N N . THR D 1 88 ? 15.076 10.892 26.741 1.00 16.10 88 THR D N 1
ATOM 3912 C CA . THR D 1 88 ? 16.427 11.406 26.611 1.00 15.54 88 THR D CA 1
ATOM 3913 C C . THR D 1 88 ? 17.380 10.562 27.447 1.00 14.08 88 THR D C 1
ATOM 3914 O O . THR D 1 88 ? 17.217 10.455 28.664 1.00 14.03 88 THR D O 1
ATOM 3918 N N . HIS D 1 89 ? 18.375 9.962 26.801 1.00 12.37 89 HIS D N 1
ATOM 3919 C CA . HIS D 1 89 ? 19.338 9.126 27.522 1.00 16.85 89 HIS D CA 1
ATOM 3920 C C . HIS D 1 89 ? 20.522 9.963 27.997 1.00 15.23 89 HIS D C 1
ATOM 3921 O O . HIS D 1 89 ? 21.403 10.315 27.208 1.00 16.24 89 HIS D O 1
ATOM 3928 N N . HIS D 1 90 ? 20.545 10.254 29.296 1.00 17.55 90 HIS D N 1
ATOM 3929 C CA . HIS D 1 90 ? 21.544 11.151 29.865 1.00 15.89 90 HIS D CA 1
ATOM 3930 C C . HIS D 1 90 ? 22.870 10.461 30.184 1.00 24.59 90 HIS D C 1
ATOM 3931 O O . HIS D 1 90 ? 23.940 11.032 29.968 1.00 18.43 90 HIS D O 1
ATOM 3938 N N . ARG D 1 91 ? 22.774 9.248 30.732 1.00 17.60 91 ARG D N 1
ATOM 3939 C CA . ARG D 1 91 ? 23.895 8.525 31.319 1.00 23.46 91 ARG D CA 1
ATOM 3940 C C . ARG D 1 91 ? 23.738 7.053 30.974 1.00 15.87 91 ARG D C 1
ATOM 3941 O O . ARG D 1 91 ? 22.620 6.536 30.968 1.00 22.00 91 ARG D O 1
ATOM 3949 N N . PRO D 1 92 ? 24.854 6.362 30.711 1.00 23.14 92 PRO D N 1
ATOM 3950 C CA . PRO D 1 92 ? 24.729 4.923 30.467 1.00 16.82 92 PRO D CA 1
ATOM 3951 C C . PRO D 1 92 ? 24.688 4.153 31.781 1.00 25.71 92 PRO D C 1
ATOM 3952 O O . PRO D 1 92 ? 25.087 4.681 32.823 1.00 26.59 92 PRO D O 1
ATOM 3956 N N . VAL D 1 93 ? 24.166 2.932 31.736 1.00 22.58 93 VAL D N 1
ATOM 3957 C CA . VAL D 1 93 ? 24.195 2.021 32.880 1.00 21.10 93 VAL D CA 1
ATOM 3958 C C . VAL D 1 93 ? 24.684 0.685 32.330 1.00 23.81 93 VAL D C 1
ATOM 3959 O O . VAL D 1 93 ? 24.428 0.375 31.173 1.00 20.62 93 VAL D O 1
ATOM 3963 N N . SER D 1 94 ? 25.400 -0.101 33.125 1.00 27.09 94 SER D N 1
ATOM 3964 C CA . SER D 1 94 ? 25.939 -1.357 32.602 1.00 30.82 94 SER D CA 1
ATOM 3965 C C . SER D 1 94 ? 25.599 -2.564 33.470 1.00 30.80 94 SER D C 1
ATOM 3966 O O . SER D 1 94 ? 25.654 -3.707 33.020 1.00 33.25 94 SER D O 1
ATOM 3969 N N . GLU D 1 95 ? 25.241 -2.313 34.721 1.00 29.09 95 GLU D N 1
ATOM 3970 C CA . GLU D 1 95 ? 25.002 -3.406 35.647 1.00 30.93 95 GLU D CA 1
ATOM 3971 C C . GLU D 1 95 ? 24.001 -2.997 36.724 1.00 29.50 95 GLU D C 1
ATOM 3972 O O . GLU D 1 95 ? 23.567 -1.845 36.773 1.00 28.23 95 GLU D O 1
ATOM 3978 N N . GLY D 1 96 ? 23.631 -3.940 37.584 1.00 28.03 96 GLY D N 1
ATOM 3979 C CA . GLY D 1 96 ? 22.664 -3.657 38.631 1.00 27.53 96 GLY D CA 1
ATOM 3980 C C . GLY D 1 96 ? 21.265 -3.494 38.060 1.00 27.40 96 GLY D C 1
ATOM 3981 O O . GLY D 1 96 ? 20.910 -4.141 37.077 1.00 28.53 96 GLY D O 1
ATOM 3982 N N . LYS D 1 97 ? 20.467 -2.637 38.685 1.00 22.68 97 LYS D N 1
ATOM 3983 C CA . LYS D 1 97 ? 19.136 -2.336 38.184 1.00 23.51 97 LYS D CA 1
ATOM 3984 C C . LYS D 1 97 ? 18.889 -0.840 38.102 1.00 25.50 97 LYS D C 1
ATOM 3985 O O . LYS D 1 97 ? 19.575 -0.051 38.761 1.00 27.42 97 LYS D O 1
ATOM 3991 N N . VAL D 1 98 ? 17.900 -0.460 37.296 1.00 22.47 98 VAL D N 1
ATOM 3992 C CA . VAL D 1 98 ? 17.425 0.920 37.277 1.00 23.24 98 VAL D CA 1
ATOM 3993 C C . VAL D 1 98 ? 16.014 0.985 37.852 1.00 23.17 98 VAL D C 1
ATOM 3994 O O . VAL D 1 98 ? 15.308 -0.024 37.907 1.00 20.18 98 VAL D O 1
ATOM 3998 N N . ARG D 1 99 ? 15.612 2.174 38.284 1.00 18.62 99 ARG D N 1
ATOM 3999 C CA . ARG D 1 99 ? 14.308 2.376 38.893 1.00 19.17 99 ARG D CA 1
ATOM 4000 C C . ARG D 1 99 ? 13.592 3.477 38.146 1.00 16.76 99 ARG D C 1
ATOM 4001 O O . ARG D 1 99 ? 14.097 4.599 38.076 1.00 17.89 99 ARG D O 1
ATOM 4009 N N . GLY D 1 100 ? 12.415 3.167 37.604 1.00 19.02 100 GLY D N 1
ATOM 4010 C CA . GLY D 1 100 ? 11.598 4.167 36.936 1.00 16.00 100 GLY D CA 1
ATOM 4011 C C . GLY D 1 100 ? 10.535 4.708 37.876 1.00 22.09 100 GLY D C 1
ATOM 4012 O O . GLY D 1 100 ? 9.915 3.949 38.620 1.00 14.76 100 GLY D O 1
ATOM 4013 N N . VAL D 1 101 ? 10.337 6.024 37.845 1.00 13.52 101 VAL D N 1
ATOM 4014 C CA . VAL D 1 101 ? 9.361 6.697 38.694 1.00 12.40 101 VAL D CA 1
ATOM 4015 C C . VAL D 1 101 ? 8.414 7.524 37.837 1.00 16.18 101 VAL D C 1
ATOM 4016 O O . VAL D 1 101 ? 8.835 8.464 37.144 1.00 18.01 101 VAL D O 1
ATOM 4020 N N . CYS D 1 102 ? 7.130 7.194 37.908 1.00 15.35 102 CYS D N 1
ATOM 4021 C CA . CYS D 1 102 ? 6.120 7.807 37.053 1.00 13.64 102 CYS D CA 1
ATOM 4022 C C . CYS D 1 102 ? 5.171 8.700 37.856 1.00 14.21 102 CYS D C 1
ATOM 4023 O O . CYS D 1 102 ? 4.605 8.269 38.868 1.00 15.45 102 CYS D O 1
ATOM 4026 N N . GLN D 1 103 ? 5.021 9.949 37.413 1.00 13.40 103 GLN D N 1
ATOM 4027 C CA . GLN D 1 103 ? 4.116 10.902 38.038 1.00 18.54 103 GLN D CA 1
ATOM 4028 C C . GLN D 1 103 ? 3.320 11.638 36.968 1.00 17.59 103 GLN D C 1
ATOM 4029 O O . GLN D 1 103 ? 3.800 11.797 35.841 1.00 14.97 103 GLN D O 1
ATOM 4035 N N . PRO D 1 104 ? 2.098 12.091 37.310 1.00 17.90 104 PRO D N 1
ATOM 4036 C CA . PRO D 1 104 ? 1.249 12.757 36.314 1.00 15.06 104 PRO D CA 1
ATOM 4037 C C . PRO D 1 104 ? 1.712 14.167 36.000 1.00 18.15 104 PRO D C 1
ATOM 4038 O O . PRO D 1 104 ? 2.126 14.883 36.908 1.00 19.08 104 PRO D O 1
ATOM 4042 N N . LEU D 1 105 ? 1.638 14.563 34.734 1.00 12.59 105 LEU D N 1
ATOM 4043 C CA . LEU D 1 105 ? 1.859 15.976 34.372 1.00 11.43 105 LEU D CA 1
ATOM 4044 C C . LEU D 1 105 ? 0.529 16.658 34.078 1.00 17.88 105 LEU D C 1
ATOM 4045 O O . LEU D 1 105 ? 0.303 17.819 34.433 1.00 20.02 105 LEU D O 1
ATOM 4050 N N . HIS D 1 106 ? -0.347 15.928 33.398 1.00 16.77 106 HIS D N 1
ATOM 4051 C CA . HIS D 1 106 ? -1.660 16.447 33.039 1.00 14.23 106 HIS D CA 1
ATOM 4052 C C . HIS D 1 106 ? -2.649 15.312 32.983 1.00 20.56 106 HIS D C 1
ATOM 4053 O O . HIS D 1 106 ? -2.417 14.325 32.283 1.00 19.79 106 HIS D O 1
ATOM 4060 N N . LEU D 1 107 ? -3.753 15.444 33.716 1.00 18.00 107 LEU D N 1
ATOM 4061 C CA . LEU D 1 107 ? -4.804 14.435 33.681 1.00 17.79 107 LEU D CA 1
ATOM 4062 C C . LEU D 1 107 ? -6.077 14.988 33.052 1.00 22.70 107 LEU D C 1
ATOM 4063 O O . LEU D 1 107 ? -6.942 15.508 33.755 1.00 24.14 107 LEU D O 1
ATOM 4068 N N . GLY D 1 108 ? -6.201 14.881 31.731 1.00 24.18 108 GLY D N 1
ATOM 4069 C CA . GLY D 1 108 ? -7.412 15.322 31.064 1.00 25.77 108 GLY D CA 1
ATOM 4070 C C . GLY D 1 108 ? -8.340 14.138 30.968 1.00 27.36 108 GLY D C 1
ATOM 4071 O O . GLY D 1 108 ? -7.942 13.025 31.310 1.00 32.22 108 GLY D O 1
ATOM 4072 N N . ARG D 1 109 ? -9.569 14.340 30.501 1.00 34.81 109 ARG D N 1
ATOM 4073 C CA . ARG D 1 109 ? -10.470 13.193 30.379 1.00 42.68 109 ARG D CA 1
ATOM 4074 C C . ARG D 1 109 ? -10.276 12.379 29.094 1.00 33.90 109 ARG D C 1
ATOM 4075 O O . ARG D 1 109 ? -10.548 11.179 29.072 1.00 42.32 109 ARG D O 1
ATOM 4083 N N . GLN D 1 110 ? -9.808 13.023 28.032 1.00 37.30 110 GLN D N 1
ATOM 4084 C CA . GLN D 1 110 ? -9.423 12.294 26.821 1.00 44.66 110 GLN D CA 1
ATOM 4085 C C . GLN D 1 110 ? -7.958 11.876 26.943 1.00 39.67 110 GLN D C 1
ATOM 4086 O O . GLN D 1 110 ? -7.624 10.689 26.858 1.00 39.35 110 GLN D O 1
ATOM 4092 N N . ASN D 1 111 ? -7.092 12.869 27.151 1.00 32.02 111 ASN D N 1
ATOM 4093 C CA . ASN D 1 111 ? -5.646 12.659 27.147 1.00 22.70 111 ASN D CA 1
ATOM 4094 C C . ASN D 1 111 ? -4.959 12.853 28.497 1.00 24.86 111 ASN D C 1
ATOM 4095 O O . ASN D 1 111 ? -5.422 13.622 29.339 1.00 26.27 111 ASN D O 1
ATOM 4100 N N . GLN D 1 112 ? -3.850 12.144 28.697 1.00 21.39 112 GLN D N 1
ATOM 4101 C CA . GLN D 1 112 ? -3.017 12.333 29.881 1.00 14.87 112 GLN D CA 1
ATOM 4102 C C . GLN D 1 112 ? -1.569 12.419 29.465 1.00 17.29 112 GLN D C 1
ATOM 4103 O O . GLN D 1 112 ? -1.196 11.915 28.396 1.00 18.38 112 GLN D O 1
ATOM 4109 N N . SER D 1 113 ? -0.750 13.034 30.314 1.00 14.97 113 SER D N 1
ATOM 4110 C CA . SER D 1 113 ? 0.691 13.111 30.071 1.00 15.08 113 SER D CA 1
ATOM 4111 C C . SER D 1 113 ? 1.443 12.739 31.341 1.00 17.36 113 SER D C 1
ATOM 4112 O O . SER D 1 113 ? 1.159 13.274 32.417 1.00 16.90 113 SER D O 1
ATOM 4115 N N . TRP D 1 114 ? 2.385 11.807 31.214 1.00 13.11 114 TRP D N 1
ATOM 4116 C CA . TRP D 1 114 ? 3.095 11.253 32.361 1.00 17.40 114 TRP D CA 1
ATOM 4117 C C . TRP D 1 114 ? 4.570 11.529 32.234 1.00 15.00 114 TRP D C 1
ATOM 4118 O O . TRP D 1 114 ? 5.124 11.462 31.135 1.00 15.57 114 TRP D O 1
ATOM 4129 N N . GLU D 1 115 ? 5.218 11.813 33.356 1.00 10.43 115 GLU D N 1
ATOM 4130 C CA . GLU D 1 115 ? 6.674 11.880 33.365 1.00 14.74 115 GLU D CA 1
ATOM 4131 C C . GLU D 1 115 ? 7.214 10.578 33.919 1.00 19.64 115 GLU D C 1
ATOM 4132 O O . GLU D 1 115 ? 6.704 10.067 34.918 1.00 16.79 115 GLU D O 1
ATOM 4138 N N . ILE D 1 116 ? 8.233 10.027 33.267 1.00 17.67 116 ILE D N 1
ATOM 4139 C CA . ILE D 1 116 ? 8.931 8.884 33.830 1.00 16.13 116 ILE D CA 1
ATOM 4140 C C . ILE D 1 116 ? 10.430 9.173 33.875 1.00 17.44 116 ILE D C 1
ATOM 4141 O O . ILE D 1 116 ? 11.063 9.452 32.857 1.00 17.64 116 ILE D O 1
ATOM 4146 N N . VAL D 1 117 ? 10.991 9.123 35.074 1.00 15.22 117 VAL D N 1
ATOM 4147 C CA . VAL D 1 117 ? 12.419 9.322 35.253 1.00 17.66 117 VAL D CA 1
ATOM 4148 C C . VAL D 1 117 ? 13.012 7.979 35.628 1.00 19.83 117 VAL D C 1
ATOM 4149 O O . VAL D 1 117 ? 12.432 7.241 36.426 1.00 20.14 117 VAL D O 1
ATOM 4153 N N . VAL D 1 118 ? 14.153 7.646 35.032 1.00 20.59 118 VAL D N 1
ATOM 4154 C CA . VAL D 1 118 ? 14.794 6.362 35.295 1.00 16.18 118 VAL D CA 1
ATOM 4155 C C . VAL D 1 118 ? 16.111 6.634 36.013 1.00 16.75 118 VAL D C 1
ATOM 4156 O O . VAL D 1 118 ? 16.937 7.398 35.524 1.00 16.84 118 VAL D O 1
ATOM 4160 N N . PHE D 1 119 ? 16.288 6.036 37.185 1.00 19.39 119 PHE D N 1
ATOM 4161 C CA . PHE D 1 119 ? 17.466 6.301 38.011 1.00 21.50 119 PHE D CA 1
ATOM 4162 C C . PHE D 1 119 ? 18.343 5.063 38.097 1.00 18.76 119 PHE D C 1
ATOM 4163 O O . PHE D 1 119 ? 17.825 3.946 38.108 1.00 19.16 119 PHE D O 1
ATOM 4171 N N . ASP D 1 120 ? 19.663 5.248 38.186 1.00 20.22 120 ASP D N 1
ATOM 4172 C CA . ASP D 1 120 ? 20.546 4.116 38.476 1.00 22.19 120 ASP D CA 1
ATOM 4173 C C . ASP D 1 120 ? 20.604 3.861 39.988 1.00 29.23 120 ASP D C 1
ATOM 4174 O O . ASP D 1 120 ? 19.936 4.558 40.762 1.00 27.01 120 ASP D O 1
ATOM 4179 N N . GLU D 1 121 ? 21.402 2.879 40.408 1.00 27.37 121 GLU D N 1
ATOM 4180 C CA . GLU D 1 121 ? 21.463 2.502 41.826 1.00 40.95 121 GLU D CA 1
ATOM 4181 C C . GLU D 1 121 ? 21.945 3.620 42.751 1.00 42.04 121 GLU D C 1
ATOM 4182 O O . GLU D 1 121 ? 21.573 3.659 43.924 1.00 44.25 121 GLU D O 1
ATOM 4188 N N . GLN D 1 122 ? 22.772 4.521 42.229 1.00 36.81 122 GLN D N 1
ATOM 4189 C CA . GLN D 1 122 ? 23.257 5.652 43.016 1.00 34.22 122 GLN D CA 1
ATOM 4190 C C . GLN D 1 122 ? 22.251 6.796 43.014 1.00 38.77 122 GLN D C 1
ATOM 4191 O O . GLN D 1 122 ? 22.529 7.875 43.536 1.00 38.03 122 GLN D O 1
ATOM 4197 N N . GLY D 1 123 ? 21.094 6.576 42.398 1.00 33.96 123 GLY D N 1
ATOM 4198 C CA . GLY D 1 123 ? 20.074 7.608 42.340 1.00 27.08 123 GLY D CA 1
ATOM 4199 C C . GLY D 1 123 ? 20.384 8.699 41.328 1.00 28.15 123 GLY D C 1
ATOM 4200 O O . GLY D 1 123 ? 19.775 9.771 41.344 1.00 25.66 123 GLY D O 1
ATOM 4201 N N . ARG D 1 124 ? 21.333 8.433 40.439 1.00 28.14 124 ARG D N 1
ATOM 4202 C CA . ARG D 1 124 ? 21.638 9.374 39.374 1.00 28.64 124 ARG D CA 1
ATOM 4203 C C . ARG D 1 124 ? 20.617 9.194 38.248 1.00 26.33 124 ARG D C 1
ATOM 4204 O O . ARG D 1 124 ? 20.254 8.068 37.901 1.00 18.61 124 ARG D O 1
ATOM 4212 N N . ARG D 1 125 ? 20.139 10.310 37.706 1.00 26.06 125 ARG D N 1
ATOM 4213 C CA . ARG D 1 125 ? 19.127 10.286 36.649 1.00 23.34 125 ARG D CA 1
ATOM 4214 C C . ARG D 1 125 ? 19.778 9.839 35.347 1.00 21.79 125 ARG D C 1
ATOM 4215 O O . ARG D 1 125 ? 20.682 10.505 34.851 1.00 23.23 125 ARG D O 1
ATOM 4223 N N A CYS D 1 126 ? 19.324 8.720 34.794 0.60 17.48 126 CYS D N 1
ATOM 4224 N N B CYS D 1 126 ? 19.345 8.706 34.796 0.40 17.54 126 CYS D N 1
ATOM 4225 C CA A CYS D 1 126 ? 19.934 8.211 33.570 0.60 17.83 126 CYS D CA 1
ATOM 4226 C CA B CYS D 1 126 ? 19.945 8.208 33.553 0.40 17.88 126 CYS D CA 1
ATOM 4227 C C A CYS D 1 126 ? 19.071 8.421 32.327 0.60 18.27 126 CYS D C 1
ATOM 4228 C C B CYS D 1 126 ? 19.071 8.446 32.321 0.40 18.28 126 CYS D C 1
ATOM 4229 O O A CYS D 1 126 ? 19.582 8.472 31.205 0.60 21.45 126 CYS D O 1
ATOM 4230 O O B CYS D 1 126 ? 19.573 8.531 31.200 0.40 21.39 126 CYS D O 1
ATOM 4235 N N . CYS D 1 127 ? 17.763 8.538 32.527 1.00 16.38 127 CYS D N 1
ATOM 4236 C CA . CYS D 1 127 ? 16.838 8.732 31.412 1.00 17.81 127 CYS D CA 1
ATOM 4237 C C . CYS D 1 127 ? 15.666 9.578 31.860 1.00 17.99 127 CYS D C 1
ATOM 4238 O O . CYS D 1 127 ? 15.140 9.384 32.952 1.00 17.18 127 CYS D O 1
ATOM 4241 N N . THR D 1 128 ? 15.260 10.527 31.019 1.00 14.99 128 THR D N 1
ATOM 4242 C CA . THR D 1 128 ? 14.009 11.232 31.248 1.00 14.31 128 THR D CA 1
ATOM 4243 C C . THR D 1 128 ? 13.056 10.991 30.085 1.00 16.60 128 THR D C 1
ATOM 4244 O O . THR D 1 128 ? 13.418 11.206 28.915 1.00 15.51 128 THR D O 1
ATOM 4248 N N . CYS D 1 129 ? 11.836 10.568 30.407 1.00 12.32 129 CYS D N 1
ATOM 4249 C CA . CYS D 1 129 ? 10.834 10.254 29.385 1.00 15.17 129 CYS D CA 1
ATOM 4250 C C . CYS D 1 129 ? 9.558 11.017 29.631 1.00 11.54 129 CYS D C 1
ATOM 4251 O O . CYS D 1 129 ? 9.284 11.428 30.770 1.00 13.07 129 CYS D O 1
ATOM 4254 N N . ARG D 1 130 ? 8.773 11.213 28.573 1.00 11.33 130 ARG D N 1
ATOM 4255 C CA . ARG D 1 130 ? 7.416 11.760 28.707 1.00 12.20 130 ARG D CA 1
ATOM 4256 C C . ARG D 1 130 ? 6.486 10.935 27.816 1.00 18.38 130 ARG D C 1
ATOM 4257 O O . ARG D 1 130 ? 6.817 10.661 26.659 1.00 17.19 130 ARG D O 1
ATOM 4265 N N . LEU D 1 131 ? 5.339 10.516 28.356 1.00 13.38 131 LEU D N 1
ATOM 4266 C CA . LEU D 1 131 ? 4.434 9.637 27.621 1.00 11.28 131 LEU D CA 1
ATOM 4267 C C . LEU D 1 131 ? 3.036 10.204 27.581 1.00 11.96 131 LEU D C 1
ATOM 4268 O O . LEU D 1 131 ? 2.461 10.544 28.625 1.00 16.93 131 LEU D O 1
ATOM 4273 N N . GLY D 1 132 ? 2.488 10.316 26.378 1.00 11.74 132 GLY D N 1
ATOM 4274 C CA . GLY D 1 132 ? 1.105 10.727 26.213 1.00 13.72 132 GLY D CA 1
ATOM 4275 C C . GLY D 1 132 ? 0.246 9.479 26.147 1.00 21.76 132 GLY D C 1
ATOM 4276 O O . GLY D 1 132 ? 0.605 8.515 25.479 1.00 19.76 132 GLY D O 1
ATOM 4277 N N . THR D 1 133 ? -0.866 9.467 26.876 1.00 19.15 133 THR D N 1
ATOM 4278 C CA . THR D 1 133 ? -1.809 8.363 26.768 1.00 20.00 133 THR D CA 1
ATOM 4279 C C . THR D 1 133 ? -3.188 8.876 26.350 1.00 23.41 133 THR D C 1
ATOM 4280 O O . THR D 1 133 ? -3.495 10.068 26.491 1.00 20.63 133 THR D O 1
ATOM 4284 N N . ALA D 1 134 ? -3.990 7.966 25.804 1.00 24.64 134 ALA D N 1
ATOM 4285 C CA . ALA D 1 134 ? -5.370 8.246 25.438 1.00 27.64 134 ALA D CA 1
ATOM 4286 C C . ALA D 1 134 ? -6.294 7.264 26.149 1.00 27.28 134 ALA D C 1
ATOM 4287 O O . ALA D 1 134 ? -6.051 6.058 26.141 1.00 23.52 134 ALA D O 1
ATOM 4289 N N . VAL D 1 135 ? -7.344 7.777 26.782 1.00 28.93 135 VAL D N 1
ATOM 4290 C CA . VAL D 1 135 ? -8.384 6.906 27.328 1.00 33.53 135 VAL D CA 1
ATOM 4291 C C . VAL D 1 135 ? -9.499 6.743 26.298 1.00 32.07 135 VAL D C 1
ATOM 4292 O O . VAL D 1 135 ? -10.066 7.725 25.824 1.00 38.20 135 VAL D O 1
ATOM 4296 N N . LEU D 1 136 ? -9.788 5.498 25.932 1.00 30.03 136 LEU D N 1
ATOM 4297 C CA . LEU D 1 136 ? -10.788 5.211 24.911 1.00 32.95 136 LEU D CA 1
ATOM 4298 C C . LEU D 1 136 ? -12.026 4.588 25.541 1.00 41.86 136 LEU D C 1
ATOM 4299 O O . LEU D 1 136 ? -11.919 3.823 26.501 1.00 38.60 136 LEU D O 1
ATOM 4304 N N . GLY D 1 137 ? -13.198 4.901 24.993 1.00 42.87 137 GLY D N 1
ATOM 4305 C CA . GLY D 1 137 ? -14.438 4.308 25.468 1.00 46.03 137 GLY D CA 1
ATOM 4306 C C . GLY D 1 137 ? -15.119 5.133 26.543 1.00 49.57 137 GLY D C 1
ATOM 4307 O O . GLY D 1 137 ? -14.670 6.232 26.879 1.00 48.99 137 GLY D O 1
#

Secondary structure (DSSP, 8-state):
---SS---HHHHHHTTTTSHHHHTT-EEEEE-SS-EEEEEE-STTTB-TTSSBPHHHHHHHHHHHHHHHHHTTS-TT-EEEEEEEEEEE-S---SSEEEEEEEEEEE-SSEEEEEEEEE-TTS-EEEEEEEEEEEE-/---SS---HHHHHHHTTTSHHHHTT-EEEEE-SS-EEEEEE-STTTB-TTSSB-HHHHHHHHHHHHHHHHHHTS-TT-EEEEEEEEEEE-S---SSEEEEEEEEEEE-SSEEEEEEEEE-TTS-EEEEEEEEEEEE-/---SS---HHHHHHHHTTSHHHHTT-EEEEE-SS-EEEEEE-STTTB-TTSSBPHHHHHHHHHHHHHHHHHTTPPTT-EEEEEEEEEEE-S---SSEEEEEEEEEEE-SSEEEEEEEEE-TTS-EEEEEEEEEEEE-/---SS---HHHHHHTTTTSHHHHTT-EEEEE-SS-EEEEEE-STTTB-TTSSBPHHHHHHHHHHHHHHHHHTT--TT-EEEEEEEEEEE-S---SSEEEEEEEEEEE-SSEEEEEEEEE-TT--EEEEEEEEEEEE-

InterPro domains:
  IPR003736 Phenylacetic acid degradation-related domain [TIGR00369] (19-134)
  IPR006683 Thioesterase domain [PF03061] (50-127)
  IPR026576 Proofreading thioesterase EntH [MF_00907] (1-137)
  IPR026576 Proofreading thioesterase EntH [NF007607] (1-137)
  IPR029069 HotDog domain superfamily [SSF54637] (1-136)

B-factor: mean 25.86, std 12.53, range [8.85, 88.53]